Protein 3I23 (pdb70)

Nearest PDB structures (foldseek):
  3f4l-assembly3_D  TM=9.666E-01  e=7.360E-44  Escherichia coli K-12
  3gfg-assembly3_F  TM=9.058E-01  e=5.574E-33  Bacillus subtilis subsp. subtilis str. 168
  3gfg-assembly5_J  TM=9.040E-01  e=3.336E-32  Bacillus subtilis subsp. subtilis str. 168
  4had-assembly1_C  TM=7.977E-01  e=1.568E-21  Rhizobium etli CFN 42
  5b3v-assembly3_C  TM=7.468E-01  e=4.531E-19  Synechocystis sp. PCC 6803 substr. Kazusa

Sequence (678 aa):
TVKGFIGFGKSANRYHLPYVIRETLEVKTIFDLHVNEKAAAPFKEKGVNFTADLNELLTDPEIELITICTPAHTHYDLAKQAILAGKSVIVEKPFCDTLEHAEELFALGQEKGVVVPYQNRRFDGDYLAKQVVEQGFLGEINEVETHIDYYRPGSITEQGPKENGSFYGLGIHLDRIALFGRPDQVTYDIRNNEVSEAVDNYFDVDLHYGSKLKVKVKTNHSVASPYPRFIVHGSNGSFIKYGEDQQENDLKAGIPDAPGFGEDSPYYGEVTYRNGNGDWIKKQIKTPVGDYGRYYDAVYETLKNGAPQLVTKEQALTNIEILEAGFLNPSPSVYHLKETVKGFIGFGKSANRYHLPYVIRETLEVKTIFDLHVNEKAAAPFKEKGVNFTADLNELLTDPEIELITICTPAHTHYDLAKQAILAGKSVIVEKPFCDTLEHAEELFALGQEKGVVVPYQNRRFDGDYLAKQVVEQGFLGEINEVETHIDYYRPGSITEQGPKENGSFYGLGIHLDRIALFGRPDQVTYDIRNNEVSEAVDNYFDVDLHYGSKLKVKVKTNHSVASPYPRFIVHGSNGSFIKYGEDQQENDLKAGIPDAPGFGEDSPYYGEVTYRNGNGDWIKKQIKTPVGDYGRYYDAVYETLKNGAPQLVTKEQALTNIEILEAGFLNPSPSVYHLKE

Solvent-accessible surface area: 28718 Å² total

Organism: Enterococcus faecalis (strain ATCC 700802 / V583) (NCBI:txid226185)

Structure (mmCIF, N/CA/C/O backbone):
data_3I23
#
_entry.id   3I23
#
_cell.length_a   91.094
_cell.length_b   91.094
_cell.length_c   91.481
_cell.angle_alpha   90.00
_cell.angle_beta   90.00
_cell.angle_gamma   120.00
#
_symmetry.space_group_name_H-M   'P 3'
#
loop_
_entity.id
_entity.type
_entity.pdbx_description
1 polymer 'Oxidoreductase, Gfo/Idh/MocA family'
2 water water
#
loop_
_atom_site.group_PDB
_atom_site.id
_atom_site.type_symbol
_atom_site.label_atom_id
_atom_site.label_alt_id
_atom_site.label_comp_id
_atom_site.label_asym_id
_atom_site.label_entity_id
_atom_site.label_seq_id
_atom_site.pdbx_PDB_ins_code
_atom_site.Cartn_x
_atom_site.Cartn_y
_atom_site.Cartn_z
_atom_site.occupancy
_atom_site.B_iso_or_equiv
_atom_site.auth_seq_id
_atom_site.auth_comp_id
_atom_site.auth_asym_id
_atom_site.auth_atom_id
_atom_site.pdbx_PDB_model_num
ATOM 9 N N . THR A 1 2 ? 23.419 27.550 -45.432 1.00 46.82 2 THR A N 1
ATOM 10 C CA . THR A 1 2 ? 23.200 28.597 -44.429 1.00 46.11 2 THR A CA 1
ATOM 11 C C . THR A 1 2 ? 21.710 28.694 -44.080 1.00 46.45 2 THR A C 1
ATOM 12 O O . THR A 1 2 ? 20.852 28.628 -44.964 1.00 47.39 2 THR A O 1
ATOM 16 N N . VAL A 1 3 ? 21.406 28.850 -42.794 1.00 45.42 3 VAL A N 1
ATOM 17 C CA . VAL A 1 3 ? 20.019 28.937 -42.342 1.00 45.02 3 VAL A CA 1
ATOM 18 C C . VAL A 1 3 ? 19.467 30.359 -42.262 1.00 43.85 3 VAL A C 1
ATOM 19 O O . VAL A 1 3 ? 19.972 31.193 -41.506 1.00 44.09 3 VAL A O 1
ATOM 23 N N . LYS A 1 4 ? 18.413 30.613 -43.038 1.00 42.37 4 LYS A N 1
ATOM 24 C CA . LYS A 1 4 ? 17.749 31.913 -43.078 1.00 40.59 4 LYS A CA 1
ATOM 25 C C . LYS A 1 4 ? 16.810 31.997 -41.873 1.00 39.84 4 LYS A C 1
ATOM 26 O O . LYS A 1 4 ? 15.780 31.324 -41.840 1.00 39.41 4 LYS A O 1
ATOM 40 N N . GLY A 1 6 ? 14.837 34.358 -38.464 1.00 37.87 6 GLY A N 1
ATOM 41 C CA . GLY A 1 6 ? 14.237 35.612 -38.055 1.00 38.26 6 GLY A CA 1
ATOM 42 C C . GLY A 1 6 ? 14.032 35.596 -36.555 1.00 36.96 6 GLY A C 1
ATOM 43 O O . GLY A 1 6 ? 14.338 34.597 -35.905 1.00 37.94 6 GLY A O 1
ATOM 44 N N . PHE A 1 7 ? 13.501 36.686 -36.008 1.00 35.68 7 PHE A N 1
ATOM 45 C CA . PHE A 1 7 ? 13.270 36.794 -34.569 1.00 35.49 7 PHE A CA 1
ATOM 46 C C . PHE A 1 7 ? 11.946 37.438 -34.189 1.00 35.97 7 PHE A C 1
ATOM 47 O O . PHE A 1 7 ? 11.640 38.538 -34.640 1.00 36.21 7 PHE A O 1
ATOM 55 N N . ILE A 1 8 ? 11.166 36.756 -33.353 1.00 35.24 8 ILE A N 1
ATOM 56 C CA . ILE A 1 8 ? 9.899 37.314 -32.873 1.00 35.76 8 ILE A CA 1
ATOM 57 C C . ILE A 1 8 ? 10.218 37.986 -31.539 1.00 34.68 8 ILE A C 1
ATOM 58 O O . ILE A 1 8 ? 10.075 37.377 -30.477 1.00 33.89 8 ILE A O 1
ATOM 63 N N . GLY A 1 9 ? 10.668 39.234 -31.603 1.00 33.94 9 GLY A N 1
ATOM 64 C CA . GLY A 1 9 ? 11.003 39.961 -30.395 1.00 31.74 9 GLY A CA 1
ATOM 65 C C . GLY A 1 9 ? 12.417 40.494 -30.463 1.00 31.29 9 GLY A C 1
ATOM 66 O O . GLY A 1 9 ? 13.325 39.786 -30.885 1.00 30.48 9 GLY A O 1
ATOM 67 N N . PHE A 1 10 ? 12.601 41.749 -30.065 1.00 31.50 10 PHE A N 1
ATOM 68 C CA . PHE A 1 10 ? 13.924 42.370 -30.065 1.00 31.63 10 PHE A CA 1
ATOM 69 C C . PHE A 1 10 ? 14.215 42.873 -28.640 1.00 30.73 10 PHE A C 1
ATOM 70 O O . PHE A 1 10 ? 14.941 43.849 -28.455 1.00 29.01 10 PHE A O 1
ATOM 78 N N . GLY A 1 11 ? 13.638 42.194 -27.645 1.00 30.55 11 GLY A N 1
ATOM 79 C CA . GLY A 1 11 ? 13.836 42.572 -26.253 1.00 32.00 11 GLY A CA 1
ATOM 80 C C . GLY A 1 11 ? 15.261 42.334 -25.785 1.00 32.83 11 GLY A C 1
ATOM 81 O O . GLY A 1 11 ? 16.147 42.052 -26.596 1.00 33.48 11 GLY A O 1
ATOM 82 N N . LYS A 1 12 ? 15.499 42.443 -24.482 1.00 34.05 12 LYS A N 1
ATOM 83 C CA . LYS A 1 12 ? 16.845 42.234 -23.966 1.00 35.59 12 LYS A CA 1
ATOM 84 C C . LYS A 1 12 ? 17.218 40.762 -24.029 1.00 36.89 12 LYS A C 1
ATOM 85 O O . LYS A 1 12 ? 18.392 40.411 -24.206 1.00 37.65 12 LYS A O 1
ATOM 91 N N . SER A 1 13 ? 16.206 39.908 -23.900 1.00 38.11 13 SER A N 1
ATOM 92 C CA . SER A 1 13 ? 16.392 38.462 -23.942 1.00 38.03 13 SER A CA 1
ATOM 93 C C . SER A 1 13 ? 16.970 38.037 -25.288 1.00 38.42 13 SER A C 1
ATOM 94 O O . SER A 1 13 ? 17.900 37.229 -25.348 1.00 39.11 13 SER A O 1
ATOM 97 N N . ALA A 1 14 ? 16.410 38.581 -26.366 1.00 37.50 14 ALA A N 1
ATOM 98 C CA . ALA A 1 14 ? 16.882 38.268 -27.709 1.00 37.69 14 ALA A CA 1
ATOM 99 C C . ALA A 1 14 ? 18.214 38.960 -27.953 1.00 37.95 14 ALA A C 1
ATOM 100 O O . ALA A 1 14 ? 18.994 38.544 -28.810 1.00 36.73 14 ALA A O 1
ATOM 102 N N . ASN A 1 15 ? 18.465 40.012 -27.178 1.00 38.73 15 ASN A N 1
ATOM 103 C CA . ASN A 1 15 ? 19.680 40.806 -27.303 1.00 39.43 15 ASN A CA 1
ATOM 104 C C . ASN A 1 15 ? 20.849 40.394 -26.429 1.00 39.12 15 ASN A C 1
ATOM 105 O O . ASN A 1 15 ? 21.964 40.864 -26.643 1.00 38.57 15 ASN A O 1
ATOM 110 N N . ARG A 1 16 ? 20.622 39.531 -25.444 1.00 39.03 16 ARG A N 1
ATOM 111 C CA . ARG A 1 16 ? 21.732 39.114 -24.593 1.00 38.25 16 ARG A CA 1
ATOM 112 C C . ARG A 1 16 ? 22.159 37.661 -24.767 1.00 36.44 16 ARG A C 1
ATOM 113 O O . ARG A 1 16 ? 23.329 37.332 -24.586 1.00 35.01 16 ARG A O 1
ATOM 121 N N . TYR A 1 17 ? 21.233 36.786 -25.133 1.00 36.18 17 TYR A N 1
ATOM 122 C CA . TYR A 1 17 ? 21.590 35.382 -25.265 1.00 37.12 17 TYR A CA 1
ATOM 123 C C . TYR A 1 17 ? 21.509 34.831 -26.670 1.00 34.95 17 TYR A C 1
ATOM 124 O O . TYR A 1 17 ? 22.085 33.787 -26.963 1.00 35.23 17 TYR A O 1
ATOM 133 N N . HIS A 1 18 ? 20.811 35.535 -27.546 1.00 33.10 18 HIS A N 1
ATOM 134 C CA . HIS A 1 18 ? 20.635 35.059 -28.911 1.00 30.57 18 HIS A CA 1
ATOM 135 C C . HIS A 1 18 ? 21.533 35.678 -29.965 1.00 29.85 18 HIS A C 1
ATOM 136 O O . HIS A 1 18 ? 22.389 34.999 -30.529 1.00 32.37 18 HIS A O 1
ATOM 143 N N . LEU A 1 19 ? 21.346 36.966 -30.220 1.00 26.89 19 LEU A N 1
ATOM 144 C CA . LEU A 1 19 ? 22.105 37.673 -31.240 1.00 23.83 19 LEU A CA 1
ATOM 145 C C . LEU A 1 19 ? 23.626 37.751 -31.096 1.00 23.47 19 LEU A C 1
ATOM 146 O O . LEU A 1 19 ? 24.349 37.755 -32.103 1.00 24.74 19 LEU A O 1
ATOM 151 N N . PRO A 1 20 ? 24.146 37.819 -29.858 1.00 23.08 20 PRO A N 1
ATOM 152 C CA . PRO A 1 20 ? 25.611 37.895 -29.751 1.00 21.69 20 PRO A CA 1
ATOM 153 C C . PRO A 1 20 ? 26.295 36.629 -30.256 1.00 20.82 20 PRO A C 1
ATOM 154 O O . PRO A 1 20 ? 27.482 36.641 -30.596 1.00 21.60 20 PRO A O 1
ATOM 158 N N . TYR A 1 21 ? 25.528 35.545 -30.303 1.00 20.17 21 TYR A N 1
ATOM 159 C CA . TYR A 1 21 ? 26.019 34.235 -30.722 1.00 21.72 21 TYR A CA 1
ATOM 160 C C . TYR A 1 21 ? 25.703 33.971 -32.191 1.00 23.69 21 TYR A C 1
ATOM 161 O O . TYR A 1 21 ? 26.546 33.489 -32.949 1.00 21.52 21 TYR A O 1
ATOM 170 N N . VAL A 1 22 ? 24.472 34.297 -32.567 1.00 25.91 22 VAL A N 1
ATOM 171 C CA . VAL A 1 22 ? 23.965 34.129 -33.917 1.00 31.05 22 VAL A CA 1
ATOM 172 C C . VAL A 1 22 ? 24.732 34.952 -34.952 1.00 33.17 22 VAL A C 1
ATOM 173 O O . VAL A 1 22 ? 24.963 34.500 -36.073 1.00 33.29 22 VAL A O 1
ATOM 185 N N . ILE A 1 24 ? 27.897 35.951 -34.874 1.00 35.46 24 ILE A N 1
ATOM 186 C CA . ILE A 1 24 ? 29.280 35.532 -35.072 1.00 36.51 24 ILE A CA 1
ATOM 187 C C . ILE A 1 24 ? 29.408 34.260 -35.900 1.00 36.11 24 ILE A C 1
ATOM 188 O O . ILE A 1 24 ? 30.511 33.864 -36.284 1.00 34.10 24 ILE A O 1
ATOM 193 N N . ARG A 1 25 ? 28.279 33.623 -36.184 1.00 36.18 25 ARG A N 1
ATOM 194 C CA . ARG A 1 25 ? 28.295 32.389 -36.953 1.00 36.33 25 ARG A CA 1
ATOM 195 C C . ARG A 1 25 ? 27.932 32.578 -38.415 1.00 37.50 25 ARG A C 1
ATOM 196 O O . ARG A 1 25 ? 26.814 32.981 -38.740 1.00 36.83 25 ARG A O 1
ATOM 204 N N . GLU A 1 26 ? 28.897 32.284 -39.288 1.00 39.78 26 GLU A N 1
ATOM 205 C CA . GLU A 1 26 ? 28.726 32.387 -40.741 1.00 41.27 26 GLU A CA 1
ATOM 206 C C . GLU A 1 26 ? 27.804 31.284 -41.259 1.00 42.51 26 GLU A C 1
ATOM 207 O O . GLU A 1 26 ? 27.520 31.206 -42.458 1.00 41.75 26 GLU A O 1
ATOM 213 N N . THR A 1 27 ? 27.358 30.421 -40.356 1.00 43.34 27 THR A N 1
ATOM 214 C CA . THR A 1 27 ? 26.460 29.332 -40.714 1.00 44.36 27 THR A CA 1
ATOM 215 C C . THR A 1 27 ? 25.025 29.826 -40.580 1.00 44.61 27 THR A C 1
ATOM 216 O O . THR A 1 27 ? 24.091 29.235 -41.125 1.00 43.81 27 THR A O 1
ATOM 220 N N . LEU A 1 28 ? 24.866 30.921 -39.842 1.00 44.66 28 LEU A N 1
ATOM 221 C CA . LEU A 1 28 ? 23.559 31.519 -39.614 1.00 43.78 28 LEU A CA 1
ATOM 222 C C . LEU A 1 28 ? 23.385 32.779 -40.450 1.00 43.57 28 LEU A C 1
ATOM 223 O O . LEU A 1 28 ? 24.351 33.331 -40.975 1.00 44.57 28 LEU A O 1
ATOM 228 N N . GLU A 1 29 ? 22.141 33.226 -40.564 1.00 42.41 29 GLU A N 1
ATOM 229 C CA . GLU A 1 29 ? 21.808 34.407 -41.339 1.00 40.49 29 GLU A CA 1
ATOM 230 C C . GLU A 1 29 ? 20.505 34.972 -40.780 1.00 39.70 29 GLU A C 1
ATOM 231 O O . GLU A 1 29 ? 19.463 34.315 -40.841 1.00 39.17 29 GLU A O 1
ATOM 237 N N . VAL A 1 30 ? 20.572 36.178 -40.218 1.00 38.81 30 VAL A N 1
ATOM 238 C CA . VAL A 1 30 ? 19.391 36.823 -39.653 1.00 38.27 30 VAL A CA 1
ATOM 239 C C . VAL A 1 30 ? 18.839 37.804 -40.672 1.00 39.56 30 VAL A C 1
ATOM 240 O O . VAL A 1 30 ? 19.497 38.782 -41.035 1.00 40.16 30 VAL A O 1
ATOM 244 N N . LYS A 1 31 ? 17.623 37.537 -41.130 1.00 40.61 31 LYS A N 1
ATOM 245 C CA . LYS A 1 31 ? 16.983 38.381 -42.126 1.00 41.10 31 LYS A CA 1
ATOM 246 C C . LYS A 1 31 ? 16.065 39.415 -41.481 1.00 41.68 31 LYS A C 1
ATOM 247 O O . LYS A 1 31 ? 16.345 40.613 -41.524 1.00 42.59 31 LYS A O 1
ATOM 253 N N . THR A 1 32 ? 14.984 38.955 -40.859 1.00 41.08 32 THR A N 1
ATOM 254 C CA . THR A 1 32 ? 14.035 39.873 -40.242 1.00 39.79 32 THR A CA 1
ATOM 255 C C . THR A 1 32 ? 13.869 39.755 -38.727 1.00 40.03 32 THR A C 1
ATOM 256 O O . THR A 1 32 ? 13.773 38.660 -38.171 1.00 39.72 32 THR A O 1
ATOM 260 N N . ILE A 1 33 ? 13.835 40.914 -38.075 1.00 40.52 33 ILE A N 1
ATOM 261 C CA . ILE A 1 33 ? 13.644 41.019 -36.632 1.00 39.86 33 ILE A CA 1
ATOM 262 C C . ILE A 1 33 ? 12.231 41.556 -36.443 1.00 40.19 33 ILE A C 1
ATOM 263 O O . ILE A 1 33 ? 11.819 42.485 -37.140 1.00 38.91 33 ILE A O 1
ATOM 268 N N . PHE A 1 34 ? 11.480 40.977 -35.516 1.00 40.64 34 PHE A N 1
ATOM 269 C CA . PHE A 1 34 ? 10.134 41.461 -35.300 1.00 41.39 34 PHE A CA 1
ATOM 270 C C . PHE A 1 34 ? 9.815 41.905 -33.879 1.00 42.71 34 PHE A C 1
ATOM 271 O O . PHE A 1 34 ? 9.649 41.086 -32.975 1.00 42.70 34 PHE A O 1
ATOM 279 N N . ASP A 1 35 ? 9.713 43.213 -33.695 1.00 43.51 35 ASP A N 1
ATOM 280 C CA . ASP A 1 35 ? 9.360 43.769 -32.402 1.00 45.17 35 ASP A CA 1
ATOM 281 C C . ASP A 1 35 ? 8.275 44.780 -32.732 1.00 45.66 35 ASP A C 1
ATOM 282 O O . ASP A 1 35 ? 8.378 45.498 -33.728 1.00 45.92 35 ASP A O 1
ATOM 287 N N . LEU A 1 36 ? 7.221 44.827 -31.929 1.00 45.72 36 LEU A N 1
ATOM 288 C CA . LEU A 1 36 ? 6.146 45.768 -32.213 1.00 45.61 36 LEU A CA 1
ATOM 289 C C . LEU A 1 36 ? 6.648 47.186 -31.989 1.00 46.89 36 LEU A C 1
ATOM 290 O O . LEU A 1 36 ? 6.223 48.126 -32.659 1.00 45.85 36 LEU A O 1
ATOM 295 N N . HIS A 1 37 ? 7.568 47.324 -31.042 1.00 48.70 37 HIS A N 1
ATOM 296 C CA . HIS A 1 37 ? 8.149 48.615 -30.710 1.00 50.08 37 HIS A CA 1
ATOM 297 C C . HIS A 1 37 ? 9.676 48.464 -30.668 1.00 50.56 37 HIS A C 1
ATOM 298 O O . HIS A 1 37 ? 10.285 48.450 -29.595 1.00 51.70 37 HIS A O 1
ATOM 305 N N . VAL A 1 38 ? 10.276 48.345 -31.853 1.00 49.50 38 VAL A N 1
ATOM 306 C CA . VAL A 1 38 ? 11.721 48.178 -32.004 1.00 49.45 38 VAL A CA 1
ATOM 307 C C . VAL A 1 38 ? 12.499 49.380 -31.458 1.00 49.37 38 VAL A C 1
ATOM 308 O O . VAL A 1 38 ? 11.917 50.429 -31.183 1.00 48.67 38 VAL A O 1
ATOM 312 N N . ASN A 1 39 ? 13.813 49.209 -31.293 1.00 50.35 39 ASN A N 1
ATOM 313 C CA . ASN A 1 39 ? 14.704 50.270 -30.807 1.00 50.91 39 ASN A CA 1
ATOM 314 C C . ASN A 1 39 ? 15.732 50.569 -31.899 1.00 51.31 39 ASN A C 1
ATOM 315 O O . ASN A 1 39 ? 16.365 49.656 -32.429 1.00 50.30 39 ASN A O 1
ATOM 320 N N . GLU A 1 40 ? 15.907 51.851 -32.207 1.00 52.08 40 GLU A N 1
ATOM 321 C CA . GLU A 1 40 ? 16.817 52.289 -33.264 1.00 52.55 40 GLU A CA 1
ATOM 322 C C . GLU A 1 40 ? 18.325 52.276 -33.028 1.00 53.02 40 GLU A C 1
ATOM 323 O O . GLU A 1 40 ? 19.084 51.910 -33.926 1.00 53.41 40 GLU A O 1
ATOM 329 N N . LYS A 1 41 ? 18.769 52.685 -31.846 1.00 52.34 41 LYS A N 1
ATOM 330 C CA . LYS A 1 41 ? 20.201 52.711 -31.574 1.00 51.20 41 LYS A CA 1
ATOM 331 C C . LYS A 1 41 ? 20.774 51.329 -31.318 1.00 50.78 41 LYS A C 1
ATOM 332 O O . LYS A 1 41 ? 21.958 51.083 -31.564 1.00 50.00 41 LYS A O 1
ATOM 338 N N . ALA A 1 42 ? 19.928 50.429 -30.828 1.00 50.50 42 ALA A N 1
ATOM 339 C CA . ALA A 1 42 ? 20.339 49.058 -30.565 1.00 50.31 42 ALA A CA 1
ATOM 340 C C . ALA A 1 42 ? 20.336 48.323 -31.904 1.00 50.33 42 ALA A C 1
ATOM 341 O O . ALA A 1 42 ? 21.251 47.558 -32.210 1.00 49.28 42 ALA A O 1
ATOM 343 N N . ALA A 1 43 ? 19.298 48.577 -32.698 1.00 49.69 43 ALA A N 1
ATOM 344 C CA . ALA A 1 43 ? 19.147 47.968 -34.010 1.00 48.62 43 ALA A CA 1
ATOM 345 C C . ALA A 1 43 ? 20.055 48.650 -35.021 1.00 48.17 43 ALA A C 1
ATOM 346 O O . ALA A 1 43 ? 20.443 48.052 -36.019 1.00 48.15 43 ALA A O 1
ATOM 348 N N . ALA A 1 44 ? 20.390 49.909 -34.759 1.00 47.52 44 ALA A N 1
ATOM 349 C CA . ALA A 1 44 ? 21.252 50.676 -35.653 1.00 47.16 44 ALA A CA 1
ATOM 350 C C . ALA A 1 44 ? 22.431 49.843 -36.162 1.00 46.97 44 ALA A C 1
ATOM 351 O O . ALA A 1 44 ? 22.662 49.766 -37.371 1.00 46.93 44 ALA A O 1
ATOM 353 N N . PRO A 1 45 ? 23.193 49.205 -35.251 1.00 47.16 45 PRO A N 1
ATOM 354 C CA . PRO A 1 45 ? 24.332 48.392 -35.693 1.00 45.91 45 PRO A CA 1
ATOM 355 C C . PRO A 1 45 ? 23.924 47.129 -36.454 1.00 44.27 45 PRO A C 1
ATOM 356 O O . PRO A 1 45 ? 24.686 46.625 -37.273 1.00 43.93 45 PRO A O 1
ATOM 360 N N . PHE A 1 46 ? 22.721 46.629 -36.185 1.00 42.58 46 PHE A N 1
ATOM 361 C CA . PHE A 1 46 ? 22.223 45.427 -36.848 1.00 41.70 46 PHE A CA 1
ATOM 362 C C . PHE A 1 46 ? 21.767 45.685 -38.282 1.00 40.90 46 PHE A C 1
ATOM 363 O O . PHE A 1 46 ? 22.018 44.870 -39.172 1.00 40.10 46 PHE A O 1
ATOM 371 N N . LYS A 1 47 ? 21.085 46.810 -38.498 1.00 41.18 47 LYS A N 1
ATOM 372 C CA . LYS A 1 47 ? 20.588 47.182 -39.823 1.00 42.62 47 LYS A CA 1
ATOM 373 C C . LYS A 1 47 ? 21.762 47.460 -40.736 1.00 44.40 47 LYS A C 1
ATOM 374 O O . LYS A 1 47 ? 21.710 47.213 -41.940 1.00 44.76 47 LYS A O 1
ATOM 380 N N . GLU A 1 48 ? 22.821 47.986 -40.141 1.00 45.68 48 GLU A N 1
ATOM 381 C CA . GLU A 1 48 ? 24.039 48.299 -40.860 1.00 46.23 48 GLU A CA 1
ATOM 382 C C . GLU A 1 48 ? 24.773 46.998 -41.225 1.00 46.58 48 GLU A C 1
ATOM 383 O O . GLU A 1 48 ? 25.796 47.012 -41.914 1.00 46.25 48 GLU A O 1
ATOM 389 N N . LYS A 1 49 ? 24.241 45.876 -40.744 1.00 46.12 49 LYS A N 1
ATOM 390 C CA . LYS A 1 49 ? 24.805 44.559 -41.014 1.00 46.14 49 LYS A CA 1
ATOM 391 C C . LYS A 1 49 ? 23.944 43.896 -42.069 1.00 46.46 49 LYS A C 1
ATOM 392 O O . LYS A 1 49 ? 24.214 42.774 -42.489 1.00 47.46 49 LYS A O 1
ATOM 398 N N . GLY A 1 50 ? 22.894 44.595 -42.482 1.00 45.80 50 GLY A N 1
ATOM 399 C CA . GLY A 1 50 ? 22.005 44.062 -43.494 1.00 46.17 50 GLY A CA 1
ATOM 400 C C . GLY A 1 50 ? 20.746 43.464 -42.905 1.00 47.46 50 GLY A C 1
ATOM 401 O O . GLY A 1 50 ? 19.875 42.982 -43.638 1.00 46.82 50 GLY A O 1
ATOM 402 N N . VAL A 1 51 ? 20.645 43.496 -41.578 1.00 47.68 51 VAL A N 1
ATOM 403 C CA . VAL A 1 51 ? 19.481 42.950 -40.895 1.00 46.22 51 VAL A CA 1
ATOM 404 C C . VAL A 1 51 ? 18.278 43.848 -41.142 1.00 46.60 51 VAL A C 1
ATOM 405 O O . VAL A 1 51 ? 18.366 45.074 -41.065 1.00 46.21 51 VAL A O 1
ATOM 409 N N . ASN A 1 52 ? 17.153 43.217 -41.440 1.00 46.36 52 ASN A N 1
ATOM 410 C CA . ASN A 1 52 ? 15.930 43.934 -41.731 1.00 46.52 52 ASN A CA 1
ATOM 411 C C . ASN A 1 52 ? 14.972 43.906 -40.548 1.00 46.41 52 ASN A C 1
ATOM 412 O O . ASN A 1 52 ? 14.687 42.850 -39.995 1.00 47.14 52 ASN A O 1
ATOM 417 N N . PHE A 1 53 ? 14.475 45.080 -40.174 1.00 46.46 53 PHE A N 1
ATOM 418 C CA . PHE A 1 53 ? 13.551 45.213 -39.057 1.00 45.85 53 PHE A CA 1
ATOM 419 C C . PHE A 1 53 ? 12.153 45.563 -39.543 1.00 45.89 53 PHE A C 1
ATOM 420 O O . PHE A 1 53 ? 11.983 46.117 -40.629 1.00 45.52 53 PHE A O 1
ATOM 428 N N . THR A 1 54 ? 11.157 45.237 -38.724 1.00 46.52 54 THR A N 1
ATOM 429 C CA . THR A 1 54 ? 9.765 45.511 -39.049 1.00 47.44 54 THR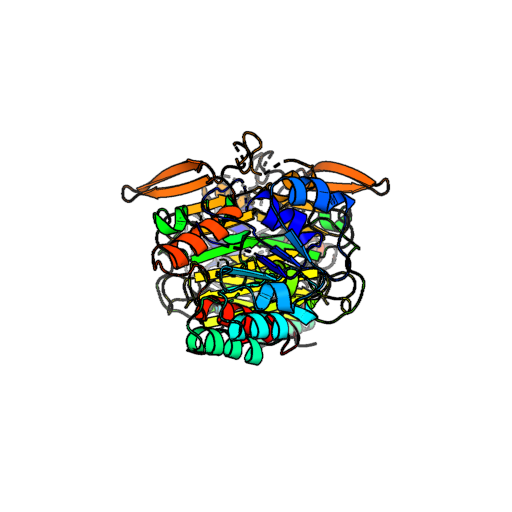 A CA 1
ATOM 430 C C . THR A 1 54 ? 8.838 45.193 -37.882 1.00 48.44 54 THR A C 1
ATOM 431 O O . THR A 1 54 ? 9.148 44.356 -37.033 1.00 48.19 54 THR A O 1
ATOM 435 N N . ALA A 1 55 ? 7.702 45.883 -37.854 1.00 49.40 55 ALA A N 1
ATOM 436 C CA . ALA A 1 55 ? 6.686 45.687 -36.827 1.00 50.76 55 ALA A CA 1
ATOM 437 C C . ALA A 1 55 ? 5.495 45.024 -37.509 1.00 51.14 55 ALA A C 1
ATOM 438 O O . ALA A 1 55 ? 4.396 44.965 -36.959 1.00 50.13 55 ALA A O 1
ATOM 440 N N . ASP A 1 56 ? 5.740 44.534 -38.721 1.00 51.59 56 ASP A N 1
ATOM 441 C CA . ASP A 1 56 ? 4.736 43.845 -39.521 1.00 52.21 56 ASP A CA 1
ATOM 442 C C . ASP A 1 56 ? 5.057 42.353 -39.432 1.00 52.27 56 ASP A C 1
ATOM 443 O O . ASP A 1 56 ? 6.031 41.879 -40.017 1.00 51.81 56 ASP A O 1
ATOM 448 N N . LEU A 1 57 ? 4.233 41.626 -38.683 1.00 52.08 57 LEU A N 1
ATOM 449 C CA . LEU A 1 57 ? 4.432 40.196 -38.459 1.00 51.41 57 LEU 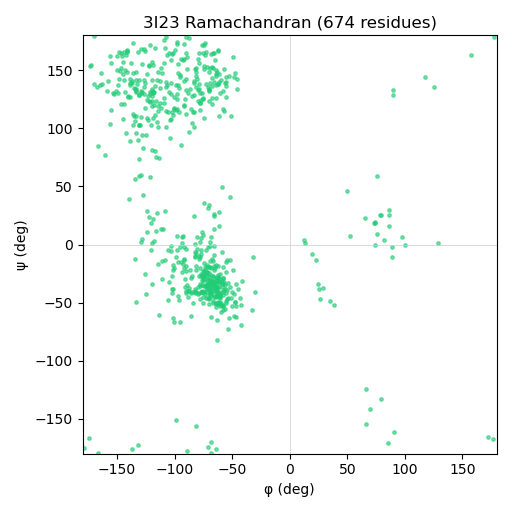A CA 1
ATOM 450 C C . LEU A 1 57 ? 4.350 39.299 -39.685 1.00 51.56 57 LEU A C 1
ATOM 451 O O . LEU A 1 57 ? 5.123 38.347 -39.810 1.00 51.66 57 LEU A O 1
ATOM 456 N N . ASN A 1 58 ? 3.411 39.590 -40.579 1.00 51.73 58 ASN A N 1
ATOM 457 C CA . ASN A 1 58 ? 3.244 38.783 -41.780 1.00 51.82 58 ASN A CA 1
ATOM 458 C C . ASN A 1 58 ? 4.378 39.014 -42.760 1.00 51.16 58 ASN A C 1
ATOM 459 O O . ASN A 1 58 ? 4.611 38.198 -43.649 1.00 51.71 58 ASN A O 1
ATOM 464 N N . GLU A 1 59 ? 5.085 40.126 -42.594 1.00 50.79 59 GLU A N 1
ATOM 465 C CA . GLU A 1 59 ? 6.211 40.436 -43.466 1.00 50.88 59 GLU A CA 1
ATOM 466 C C . GLU A 1 59 ? 7.332 39.446 -43.161 1.00 50.75 59 GLU A C 1
ATOM 467 O O . GLU A 1 59 ? 8.236 39.238 -43.975 1.00 50.82 59 GLU A O 1
ATOM 473 N N . LEU A 1 60 ? 7.248 38.836 -41.980 1.00 50.37 60 LEU A N 1
ATOM 474 C CA . LEU A 1 60 ? 8.224 37.855 -41.522 1.00 48.95 60 LEU A CA 1
ATOM 475 C C . LEU A 1 60 ? 7.695 36.437 -41.701 1.00 48.83 60 LEU A C 1
ATOM 476 O O . LEU A 1 60 ? 8.441 35.536 -42.074 1.00 48.54 60 LEU A O 1
ATOM 481 N N . LEU A 1 61 ? 6.403 36.248 -41.447 1.00 50.00 61 LEU A N 1
ATOM 482 C CA . LEU A 1 61 ? 5.776 34.935 -41.579 1.00 51.75 61 LEU A CA 1
ATOM 483 C C . LEU A 1 61 ? 5.516 34.520 -43.031 1.00 52.24 61 LEU A C 1
ATOM 484 O O . LEU A 1 61 ? 5.523 33.326 -43.349 1.00 52.72 61 LEU A O 1
ATOM 489 N N . THR A 1 62 ? 5.273 35.493 -43.909 1.00 52.69 62 THR A N 1
ATOM 490 C CA . THR A 1 62 ? 5.027 35.179 -45.315 1.00 52.84 62 THR A CA 1
ATOM 491 C C . THR A 1 62 ? 6.351 35.090 -46.054 1.00 52.19 62 THR A C 1
ATOM 492 O O . THR A 1 62 ? 6.431 34.468 -47.116 1.00 52.74 62 THR A O 1
ATOM 496 N N . ASP A 1 63 ? 7.387 35.715 -45.496 1.00 50.78 63 ASP A N 1
ATOM 497 C CA . ASP A 1 63 ? 8.710 35.673 -46.111 1.00 49.45 63 ASP A CA 1
ATOM 498 C C . ASP A 1 63 ? 9.024 34.201 -46.381 1.00 48.40 63 ASP A C 1
ATOM 499 O O . ASP A 1 63 ? 9.239 33.425 -45.450 1.00 49.78 63 ASP A O 1
ATOM 504 N N . PRO A 1 64 ? 9.048 33.800 -47.661 1.00 47.19 64 PRO A N 1
ATOM 505 C CA . PRO A 1 64 ? 9.329 32.419 -48.052 1.00 46.37 64 PRO A CA 1
ATOM 506 C C . PRO A 1 64 ? 10.767 31.947 -47.883 1.00 46.38 64 PRO A C 1
ATOM 507 O O . PRO A 1 64 ? 11.003 30.748 -47.757 1.00 45.08 64 PRO A O 1
ATOM 511 N N . GLU A 1 65 ? 11.729 32.869 -47.877 1.00 47.93 65 GLU A N 1
ATOM 512 C CA . GLU A 1 65 ? 13.132 32.474 -47.749 1.00 48.03 65 GLU A CA 1
ATOM 513 C C . GLU A 1 65 ? 13.571 32.141 -46.321 1.00 48.64 65 GLU A C 1
ATOM 514 O O . GLU A 1 65 ? 14.642 31.575 -46.109 1.00 48.61 65 GLU A O 1
ATOM 520 N N . ILE A 1 66 ? 12.741 32.483 -45.344 1.00 48.31 66 ILE A N 1
ATOM 521 C CA . ILE A 1 66 ? 13.059 32.206 -43.947 1.00 48.27 66 ILE A CA 1
ATOM 522 C C . ILE A 1 66 ? 12.494 30.849 -43.517 1.00 47.53 66 ILE A C 1
ATOM 523 O O . ILE A 1 66 ? 11.389 30.470 -43.910 1.00 48.36 66 ILE A O 1
ATOM 528 N N . GLU A 1 67 ? 13.265 30.117 -42.716 1.00 46.41 67 GLU A N 1
ATOM 529 C CA . GLU A 1 67 ? 12.847 28.801 -42.243 1.00 44.37 67 GLU A CA 1
ATOM 530 C C . GLU A 1 67 ? 12.885 28.625 -40.722 1.00 43.76 67 GLU A C 1
ATOM 531 O O . GLU A 1 67 ? 12.166 27.787 -40.174 1.00 44.38 67 GLU A O 1
ATOM 537 N N . LEU A 1 68 ? 13.724 29.402 -40.042 1.00 42.76 68 LEU A N 1
ATOM 538 C CA . LEU A 1 68 ? 13.825 29.312 -38.589 1.00 40.83 68 LEU A CA 1
ATOM 539 C C . LEU A 1 68 ? 13.338 30.590 -37.917 1.00 39.46 68 LEU A C 1
ATOM 540 O O . LEU A 1 68 ? 13.468 31.687 -38.469 1.00 38.26 68 LEU A O 1
ATOM 545 N N . ILE A 1 69 ? 12.781 30.450 -36.719 1.00 38.43 69 ILE A N 1
ATOM 546 C CA . ILE A 1 69 ? 12.293 31.607 -35.984 1.00 38.27 69 ILE A CA 1
ATOM 547 C C . ILE A 1 69 ? 12.402 31.437 -34.465 1.00 36.98 69 ILE A C 1
ATOM 548 O O . ILE A 1 69 ? 11.980 30.424 -33.903 1.00 35.68 69 ILE A O 1
ATOM 553 N N . THR A 1 70 ? 12.972 32.440 -33.806 1.00 35.89 70 THR A N 1
ATOM 554 C CA . THR A 1 70 ? 13.125 32.408 -32.364 1.00 35.55 70 THR A CA 1
ATOM 555 C C . THR A 1 70 ? 12.126 33.363 -31.734 1.00 36.51 70 THR A C 1
ATOM 556 O O . THR A 1 70 ? 11.916 34.469 -32.232 1.00 36.88 70 THR A O 1
ATOM 560 N N . ILE A 1 71 ? 11.498 32.925 -30.648 1.00 36.63 71 ILE A N 1
ATOM 561 C CA . ILE A 1 71 ? 10.522 33.752 -29.944 1.00 38.11 71 ILE A CA 1
ATOM 562 C C . ILE A 1 71 ? 11.154 34.220 -28.641 1.00 39.72 71 ILE A C 1
ATOM 563 O O . ILE A 1 71 ? 11.460 33.411 -27.764 1.00 42.01 71 ILE A O 1
ATOM 568 N N . CYS A 1 72 ? 11.350 35.527 -28.526 1.00 40.27 72 CYS A N 1
ATOM 569 C CA . CYS A 1 72 ? 11.959 36.112 -27.342 1.00 41.52 72 CYS A CA 1
ATOM 570 C C . CYS A 1 72 ? 11.068 37.221 -26.814 1.00 41.68 72 CYS A C 1
ATOM 571 O O . CYS A 1 72 ? 11.544 38.288 -26.436 1.00 41.63 72 CYS A O 1
ATOM 574 N N . THR A 1 73 ? 9.768 36.959 -26.795 1.00 41.91 73 THR A N 1
ATOM 575 C CA . THR A 1 73 ? 8.791 37.933 -26.332 1.00 41.86 73 THR A CA 1
ATOM 576 C C . THR A 1 73 ? 8.224 37.519 -24.975 1.00 40.87 73 THR A C 1
ATOM 577 O O . THR A 1 73 ? 8.602 36.478 -24.439 1.00 41.07 73 THR A O 1
ATOM 581 N N . PRO A 1 74 ? 7.321 38.339 -24.394 1.00 40.31 74 PRO A N 1
ATOM 582 C CA . PRO A 1 74 ? 6.725 38.016 -23.090 1.00 39.62 74 PRO A CA 1
ATOM 583 C C . PRO A 1 74 ? 6.196 36.583 -22.985 1.00 38.96 74 PRO A C 1
ATOM 584 O O . PRO A 1 74 ? 5.668 36.031 -23.945 1.00 38.58 74 PRO A O 1
ATOM 588 N N . ALA A 1 75 ? 6.346 36.005 -21.798 1.00 38.45 75 ALA A N 1
ATOM 589 C CA . ALA A 1 75 ? 5.939 34.634 -21.492 1.00 38.98 75 ALA A CA 1
ATOM 590 C C . ALA A 1 75 ? 4.554 34.207 -21.945 1.00 39.47 75 ALA A C 1
ATOM 591 O O . ALA A 1 75 ? 4.346 33.048 -22.307 1.00 38.76 75 ALA A O 1
ATOM 593 N N . HIS A 1 76 ? 3.609 35.138 -21.917 1.00 40.57 76 HIS A N 1
ATOM 594 C CA . HIS A 1 76 ? 2.229 34.838 -22.281 1.00 42.66 76 HIS A CA 1
ATOM 595 C C . HIS A 1 76 ? 1.930 34.747 -23.783 1.00 43.30 76 HIS A C 1
ATOM 596 O O . HIS A 1 76 ? 0.852 34.294 -24.176 1.00 42.61 76 HIS A O 1
ATOM 603 N N . THR A 1 77 ? 2.875 35.166 -24.621 1.00 44.80 77 THR A N 1
ATOM 604 C CA . THR A 1 77 ? 2.666 35.130 -26.067 1.00 46.21 77 THR A CA 1
ATOM 605 C C . THR A 1 77 ? 3.305 33.923 -26.741 1.00 46.89 77 THR A C 1
ATOM 606 O O . THR A 1 77 ? 3.039 33.655 -27.909 1.00 47.73 77 THR A O 1
ATOM 610 N N . HIS A 1 78 ? 4.130 33.189 -26.002 1.00 46.60 78 HIS A N 1
ATOM 611 C CA . HIS A 1 78 ? 4.835 32.032 -26.549 1.00 45.41 78 HIS A CA 1
ATOM 612 C C . HIS A 1 78 ? 4.026 30.911 -27.197 1.00 44.84 78 HIS A C 1
ATOM 613 O O . HIS A 1 78 ? 4.481 30.302 -28.161 1.00 45.20 78 HIS A O 1
ATOM 620 N N . TYR A 1 79 ? 2.837 30.625 -26.693 1.00 44.19 79 TYR A N 1
ATOM 621 C CA . TYR A 1 79 ? 2.050 29.549 -27.287 1.00 43.73 79 TYR A CA 1
ATOM 622 C C . TYR A 1 79 ? 1.438 29.879 -28.658 1.00 45.05 79 TYR A C 1
ATOM 623 O O . TYR A 1 79 ? 1.513 29.066 -29.588 1.00 44.62 79 TYR A O 1
ATOM 632 N N . ASP A 1 80 ? 0.836 31.061 -28.779 1.00 45.99 80 ASP A N 1
ATOM 633 C CA . ASP A 1 80 ? 0.205 31.476 -30.027 1.00 47.27 80 ASP A CA 1
ATOM 634 C C . ASP A 1 80 ? 1.182 31.876 -31.128 1.00 48.72 80 ASP A C 1
ATOM 635 O O . ASP A 1 80 ? 0.867 31.769 -32.315 1.00 49.99 80 ASP A O 1
ATOM 640 N N . LEU A 1 81 ? 2.362 32.342 -30.744 1.00 49.29 81 LEU A N 1
ATOM 641 C CA . LEU A 1 81 ? 3.349 32.713 -31.740 1.00 48.49 81 LEU A CA 1
ATOM 642 C C . LEU A 1 81 ? 3.910 31.429 -32.339 1.00 49.15 81 LEU A C 1
ATOM 643 O O . LEU A 1 81 ? 4.119 31.335 -33.548 1.00 50.03 81 LEU A O 1
ATOM 648 N N . ALA A 1 82 ? 4.141 30.434 -31.486 1.00 48.40 82 ALA A N 1
ATOM 649 C CA . ALA A 1 82 ? 4.666 29.149 -31.932 1.00 48.92 82 ALA A CA 1
ATOM 650 C C . ALA A 1 82 ? 3.615 28.465 -32.810 1.00 48.95 82 ALA A C 1
ATOM 651 O O . ALA A 1 82 ? 3.933 27.665 -33.693 1.00 47.40 82 ALA A O 1
ATOM 653 N N . LYS A 1 83 ? 2.356 28.793 -32.548 1.00 49.17 83 LYS A N 1
ATOM 654 C CA . LYS A 1 83 ? 1.233 28.241 -33.290 1.00 48.30 83 LYS A CA 1
ATOM 655 C C . LYS A 1 83 ? 1.196 28.925 -34.656 1.00 47.46 83 LYS A C 1
ATOM 656 O O . LYS A 1 83 ? 1.146 28.268 -35.693 1.00 46.94 83 LYS A O 1
ATOM 662 N N . GLN A 1 84 ? 1.246 30.252 -34.644 1.00 46.17 84 GLN A N 1
ATOM 663 C CA . GLN A 1 84 ? 1.228 31.042 -35.870 1.00 45.32 84 GLN A CA 1
ATOM 664 C C . GLN A 1 84 ? 2.431 30.738 -36.763 1.00 43.97 84 GLN A C 1
ATOM 665 O O . GLN A 1 84 ? 2.309 30.719 -37.989 1.00 42.69 84 GLN A O 1
ATOM 671 N N . ALA A 1 85 ? 3.584 30.491 -36.141 1.00 43.55 85 ALA A N 1
ATOM 672 C CA . ALA A 1 85 ? 4.825 30.196 -36.859 1.00 42.70 85 ALA A CA 1
ATOM 673 C C . ALA A 1 85 ? 4.866 28.809 -37.481 1.00 42.07 85 ALA A C 1
ATOM 674 O O . ALA A 1 85 ? 5.325 28.651 -38.609 1.00 42.18 85 ALA A O 1
ATOM 676 N N . ILE A 1 86 ? 4.411 27.802 -36.741 1.00 41.62 86 ILE A N 1
ATOM 677 C CA . ILE A 1 86 ? 4.401 26.435 -37.258 1.00 41.88 86 ILE A CA 1
ATOM 678 C C . ILE A 1 86 ? 3.586 26.380 -38.546 1.00 41.77 86 ILE A C 1
ATOM 679 O O . ILE A 1 86 ? 3.964 25.699 -39.506 1.00 41.56 86 ILE A O 1
ATOM 684 N N . LEU A 1 87 ? 2.467 27.101 -38.555 1.00 41.68 87 LEU A N 1
ATOM 685 C CA . LEU A 1 87 ? 1.595 27.152 -39.719 1.00 41.35 87 LEU A CA 1
ATOM 686 C C . LEU A 1 87 ? 2.277 27.786 -40.921 1.00 41.29 87 LEU A C 1
ATOM 687 O O . LEU A 1 87 ? 2.164 27.275 -42.039 1.00 40.82 87 LEU A O 1
ATOM 692 N N . ALA A 1 88 ? 2.979 28.895 -40.694 1.00 39.00 88 ALA A N 1
ATOM 693 C CA . ALA A 1 88 ? 3.684 29.588 -41.769 1.00 38.24 88 ALA A CA 1
ATOM 694 C C . ALA A 1 88 ? 4.706 28.665 -42.430 1.00 38.21 88 ALA A C 1
ATOM 695 O O . ALA A 1 88 ? 5.326 29.031 -43.425 1.00 39.33 88 ALA A O 1
ATOM 697 N N . GLY A 1 89 ? 4.881 27.474 -41.860 1.00 37.72 89 GLY A N 1
ATOM 698 C CA . GLY A 1 89 ? 5.806 26.493 -42.405 1.00 36.30 89 GLY A CA 1
ATOM 699 C C . GLY A 1 89 ? 7.250 26.623 -41.953 1.00 35.58 89 GLY A C 1
ATOM 700 O O . GLY A 1 89 ? 8.166 26.191 -42.666 1.00 35.70 89 GLY A O 1
ATOM 701 N N . LYS A 1 90 ? 7.471 27.206 -40.776 1.00 35.01 90 LYS A N 1
ATOM 702 C CA . LYS A 1 90 ? 8.834 27.378 -40.281 1.00 33.39 90 LYS A CA 1
ATOM 703 C C . LYS A 1 90 ? 9.113 26.656 -38.963 1.00 33.80 90 LYS A C 1
ATOM 704 O O . LYS A 1 90 ? 8.198 26.392 -38.180 1.00 34.35 90 LYS A O 1
ATOM 710 N N . SER A 1 91 ? 10.389 26.328 -38.739 1.00 33.60 91 SER A N 1
ATOM 711 C CA . SER A 1 91 ? 10.848 25.670 -37.508 1.00 32.36 91 SER A CA 1
ATOM 712 C C . SER A 1 91 ? 11.063 26.776 -36.451 1.00 31.47 91 SER A C 1
ATOM 713 O O . SER A 1 91 ? 11.561 27.854 -36.779 1.00 31.33 91 SER A O 1
ATOM 716 N N . VAL A 1 92 ? 10.704 26.523 -35.191 1.00 30.98 92 VAL A N 1
ATOM 717 C CA . VAL A 1 92 ? 10.844 27.573 -34.183 1.00 32.13 92 VAL A CA 1
ATOM 718 C C . VAL A 1 92 ? 11.481 27.233 -32.831 1.00 31.79 92 VAL A C 1
ATOM 719 O O . VAL A 1 92 ? 11.357 26.116 -32.323 1.00 31.68 92 VAL A O 1
ATOM 723 N N . ILE A 1 93 ? 12.158 28.236 -32.270 1.00 30.70 93 ILE A N 1
ATOM 724 C CA . ILE A 1 93 ? 12.825 28.155 -30.973 1.00 30.98 93 ILE A CA 1
ATOM 725 C C . ILE A 1 93 ? 11.948 28.942 -29.991 1.00 31.49 93 ILE A C 1
ATOM 726 O O . ILE A 1 93 ? 11.561 30.078 -30.268 1.00 34.21 93 ILE A O 1
ATOM 731 N N . VAL A 1 94 ? 11.634 28.366 -28.842 1.00 30.15 94 VAL A N 1
ATOM 732 C CA . VAL A 1 94 ? 10.806 29.096 -27.895 1.00 29.86 94 VAL A CA 1
ATOM 733 C C . VAL A 1 94 ? 11.453 29.203 -26.515 1.00 29.94 94 VAL A C 1
ATOM 734 O O . VAL A 1 94 ? 11.706 28.189 -25.863 1.00 29.48 94 VAL A O 1
ATOM 738 N N . GLU A 1 95 ? 11.735 30.437 -26.091 1.00 29.51 95 GLU A N 1
ATOM 739 C CA . GLU A 1 95 ? 12.313 30.688 -24.780 1.00 29.69 95 GLU A CA 1
ATOM 740 C C . GLU A 1 95 ? 11.259 30.295 -23.741 1.00 28.99 95 GLU A C 1
ATOM 741 O O . GLU A 1 95 ? 10.083 30.138 -24.080 1.00 26.77 95 GLU A O 1
ATOM 747 N N . LYS A 1 96 ? 11.671 30.141 -22.484 1.00 29.42 96 LYS A N 1
ATOM 748 C CA . LYS A 1 96 ? 10.747 29.759 -21.414 1.00 29.75 96 LYS A CA 1
ATOM 749 C C . LYS A 1 96 ? 9.743 30.870 -21.069 1.00 29.12 96 LYS A C 1
ATOM 750 O O . LYS A 1 96 ? 10.095 32.053 -21.021 1.00 28.71 96 LYS A O 1
ATOM 756 N N . PRO A 1 97 ? 8.469 30.498 -20.827 1.00 29.33 97 PRO A N 1
ATOM 757 C CA . PRO A 1 97 ? 7.943 29.126 -20.861 1.00 29.94 97 PRO A CA 1
ATOM 758 C C . PRO A 1 97 ? 7.623 28.673 -22.280 1.00 30.54 97 PRO A C 1
ATOM 759 O O . PRO A 1 97 ? 7.261 29.482 -23.128 1.00 29.58 97 PRO A O 1
ATOM 763 N N . PHE A 1 98 ? 7.766 27.383 -22.550 1.00 32.81 98 PHE A N 1
ATOM 764 C CA . PHE A 1 98 ? 7.463 26.890 -23.882 1.00 34.34 98 PHE A CA 1
ATOM 765 C C . PHE A 1 98 ? 5.991 27.216 -24.142 1.00 35.95 98 PHE A C 1
ATOM 766 O O . PHE A 1 98 ? 5.661 27.932 -25.089 1.00 36.48 98 PHE A O 1
ATOM 774 N N . CYS A 1 99 ? 5.119 26.705 -23.275 1.00 38.22 99 CYS A N 1
ATOM 775 C CA . CYS A 1 99 ? 3.674 26.924 -23.386 1.00 39.31 99 CYS A CA 1
ATOM 776 C C . CYS A 1 99 ? 3.007 27.045 -22.023 1.00 38.21 99 CYS A C 1
ATOM 777 O O . CYS A 1 99 ? 3.516 26.543 -21.024 1.00 36.56 99 CYS A O 1
ATOM 780 N N . ASP A 1 100 ? 1.851 27.695 -21.996 1.00 38.44 100 ASP A N 1
ATOM 781 C CA . ASP A 1 100 ? 1.109 27.876 -20.760 1.00 38.34 100 ASP A CA 1
ATOM 782 C C . ASP A 1 100 ? 0.631 26.554 -20.166 1.00 38.31 100 ASP A C 1
ATOM 783 O O . ASP A 1 100 ? 0.458 26.446 -18.948 1.00 38.54 100 ASP A O 1
ATOM 788 N N . THR A 1 101 ? 0.413 25.548 -21.010 1.00 37.16 101 THR A N 1
ATOM 789 C CA . THR A 1 101 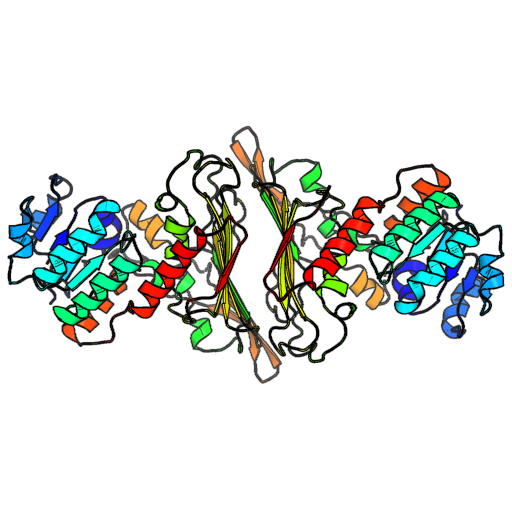? -0.022 24.246 -20.514 1.00 37.38 101 THR A CA 1
ATOM 790 C C . THR A 1 101 ? 0.691 23.094 -21.199 1.00 37.48 101 THR A C 1
ATOM 791 O O . THR A 1 101 ? 1.184 23.220 -22.326 1.00 36.60 101 THR A O 1
ATOM 795 N N . LEU A 1 102 ? 0.732 21.968 -20.495 1.00 37.02 102 LEU A N 1
ATOM 796 C CA . LEU A 1 102 ? 1.357 20.760 -20.991 1.00 37.67 102 LEU A CA 1
ATOM 797 C C . LEU A 1 102 ? 0.600 20.354 -22.246 1.00 38.96 102 LEU A C 1
ATOM 798 O O . LEU A 1 102 ? 1.195 19.965 -23.253 1.00 40.00 102 LEU A O 1
ATOM 803 N N . GLU A 1 103 ? -0.723 20.473 -22.172 1.00 39.59 103 GLU A N 1
ATOM 804 C CA . GLU A 1 103 ? -1.608 20.120 -23.271 1.00 40.67 103 GLU A CA 1
ATOM 805 C C . GLU A 1 103 ? -1.335 20.966 -24.506 1.00 40.08 103 GLU A C 1
ATOM 806 O O . GLU A 1 103 ? -1.520 20.503 -25.634 1.00 39.70 103 GLU A O 1
ATOM 812 N N . HIS A 1 104 ? -0.895 22.205 -24.297 1.00 39.14 104 HIS A N 1
ATOM 813 C CA . HIS A 1 104 ? -0.561 23.077 -25.417 1.00 38.78 104 HIS A CA 1
ATOM 814 C C . HIS A 1 104 ? 0.816 22.697 -25.924 1.00 39.30 104 HIS A C 1
ATOM 815 O O . HIS A 1 104 ? 1.084 22.741 -27.130 1.00 39.32 104 HIS A O 1
ATOM 822 N N . ALA A 1 105 ? 1.690 22.336 -24.988 1.00 39.42 105 ALA A N 1
ATOM 823 C CA . ALA A 1 105 ? 3.050 21.948 -25.324 1.00 39.31 105 ALA A CA 1
ATOM 824 C C . ALA A 1 105 ? 3.007 20.714 -26.209 1.00 39.25 105 ALA A C 1
ATOM 825 O O . ALA A 1 105 ? 3.865 20.528 -27.074 1.00 37.87 105 ALA A O 1
ATOM 827 N N . GLU A 1 106 ? 1.999 19.874 -25.985 1.00 39.15 106 GLU A N 1
ATOM 828 C CA . GLU A 1 106 ? 1.826 18.654 -26.768 1.00 39.80 106 GLU A CA 1
ATOM 829 C C . GLU A 1 106 ? 1.258 19.019 -28.129 1.00 41.08 106 GLU A C 1
ATOM 830 O O . GLU A 1 106 ? 1.662 18.472 -29.159 1.00 40.19 106 GLU A O 1
ATOM 836 N N . GLU A 1 107 ? 0.310 19.950 -28.107 1.00 41.03 107 GLU A N 1
ATOM 837 C CA . GLU A 1 107 ? -0.328 20.436 -29.313 1.00 41.60 107 GLU A CA 1
ATOM 838 C C . GLU A 1 107 ? 0.757 20.768 -30.325 1.00 41.55 107 GLU A C 1
ATOM 839 O O . GLU A 1 107 ? 0.822 20.172 -31.396 1.00 42.24 107 GLU A O 1
ATOM 845 N N . LEU A 1 108 ? 1.618 21.716 -29.972 1.00 41.81 108 LEU A N 1
ATOM 846 C CA . LEU A 1 108 ? 2.714 22.136 -30.842 1.00 41.95 108 LEU A CA 1
ATOM 847 C C . LEU A 1 108 ? 3.527 20.985 -31.424 1.00 41.79 108 LEU A C 1
ATOM 848 O O . LEU A 1 108 ? 3.874 21.007 -32.601 1.00 41.71 108 LEU A O 1
ATOM 853 N N . PHE A 1 109 ? 3.836 19.981 -30.610 1.00 42.85 109 PHE A N 1
ATOM 854 C CA . PHE A 1 109 ? 4.614 18.843 -31.099 1.00 43.88 109 PHE A CA 1
ATOM 855 C C . PHE A 1 109 ? 3.858 18.011 -32.129 1.00 44.44 109 PHE A C 1
ATOM 856 O O . PHE A 1 109 ? 4.464 17.433 -33.032 1.00 45.03 109 PHE A O 1
ATOM 864 N N . ALA A 1 110 ? 2.536 17.961 -31.997 1.00 44.85 110 ALA A N 1
ATOM 865 C CA . ALA A 1 110 ? 1.698 17.227 -32.939 1.00 44.73 110 ALA A CA 1
ATOM 866 C C . ALA A 1 110 ? 1.745 17.980 -34.265 1.00 45.10 110 ALA A C 1
ATOM 867 O O . ALA A 1 110 ? 1.709 17.377 -35.337 1.00 45.39 110 ALA A O 1
ATOM 869 N N . LEU A 1 111 ? 1.832 19.307 -34.162 1.00 44.29 111 LEU A N 1
ATOM 870 C CA . LEU A 1 111 ? 1.906 20.210 -35.310 1.00 43.57 111 LEU A CA 1
ATOM 871 C C . LEU A 1 111 ? 3.300 20.202 -35.945 1.00 43.36 111 LEU A C 1
ATOM 872 O O . LEU A 1 111 ? 3.457 20.508 -37.128 1.00 43.90 111 LEU A O 1
ATOM 877 N N . GLY A 1 112 ? 4.314 19.887 -35.144 1.00 43.28 112 GLY A N 1
ATOM 878 C CA . GLY A 1 112 ? 5.663 19.831 -35.667 1.00 44.90 112 GLY A CA 1
ATOM 879 C C . GLY A 1 112 ? 5.662 18.646 -36.597 1.00 45.66 112 GLY A C 1
ATOM 880 O O . GLY A 1 112 ? 6.310 18.643 -37.641 1.00 45.10 112 GLY A O 1
ATOM 881 N N . GLN A 1 113 ? 4.904 17.632 -36.196 1.00 46.20 113 GLN A N 1
ATOM 882 C CA . GLN A 1 113 ? 4.757 16.413 -36.973 1.00 47.43 113 GLN A CA 1
ATOM 883 C C . GLN A 1 113 ? 3.930 16.752 -38.211 1.00 47.26 113 GLN A C 1
ATOM 884 O O . GLN A 1 113 ? 4.323 16.460 -39.344 1.00 47.42 113 GLN A O 1
ATOM 890 N N . GLU A 1 114 ? 2.785 17.388 -37.979 1.00 47.32 114 GLU A N 1
ATOM 891 C CA . GLU A 1 114 ? 1.879 17.776 -39.057 1.00 47.18 114 GLU A CA 1
ATOM 892 C C . GLU A 1 114 ? 2.563 18.591 -40.144 1.00 47.22 114 GLU A C 1
ATOM 893 O O . GLU A 1 114 ? 2.799 18.094 -41.242 1.00 47.05 114 GLU A O 1
ATOM 899 N N . LYS A 1 115 ? 2.872 19.844 -39.826 1.00 47.53 115 LYS A N 1
ATOM 900 C CA . LYS A 1 115 ? 3.526 20.749 -40.762 1.00 46.51 115 LYS A CA 1
ATOM 901 C C . LYS A 1 115 ? 4.964 20.326 -41.060 1.00 46.49 115 LYS A C 1
ATOM 902 O O . LYS A 1 115 ? 5.702 21.041 -41.740 1.00 47.35 115 LYS A O 1
ATOM 908 N N . GLY A 1 116 ? 5.356 19.162 -40.546 1.00 46.31 116 GLY A N 1
ATOM 909 C CA . GLY A 1 116 ? 6.697 18.647 -40.776 1.00 45.02 116 GLY A CA 1
ATOM 910 C C . GLY A 1 116 ? 7.827 19.625 -40.506 1.00 44.92 116 GLY A C 1
ATOM 911 O O . GLY A 1 116 ? 8.751 19.751 -41.309 1.00 44.91 116 GLY A O 1
ATOM 912 N N . VAL A 1 117 ? 7.752 20.322 -39.375 1.00 45.22 117 VAL A N 1
ATOM 913 C CA . VAL A 1 117 ? 8.786 21.280 -38.999 1.00 44.23 117 VAL A CA 1
ATOM 914 C C . VAL A 1 117 ? 9.299 20.971 -37.595 1.00 43.07 117 VAL A C 1
ATOM 915 O O . VAL A 1 117 ? 8.700 20.179 -36.870 1.00 42.58 117 VAL A O 1
ATOM 919 N N . VAL A 1 118 ? 10.409 21.605 -37.223 1.00 42.42 118 VAL A N 1
ATOM 920 C CA . VAL A 1 118 ? 11.031 21.413 -35.912 1.00 39.33 118 VAL A CA 1
ATOM 921 C C . VAL A 1 118 ? 10.477 22.371 -34.858 1.00 38.42 118 VAL A C 1
ATOM 922 O O . VAL A 1 118 ? 10.406 23.579 -35.079 1.00 38.50 118 VAL A O 1
ATOM 926 N N . VAL A 1 119 ? 10.085 21.828 -33.711 1.00 36.95 119 VAL A N 1
ATOM 927 C CA . VAL A 1 119 ? 9.571 22.648 -32.622 1.00 36.20 119 VAL A CA 1
ATOM 928 C C . VAL A 1 119 ? 10.220 22.232 -31.311 1.00 35.38 119 VAL A C 1
ATOM 929 O O . VAL A 1 119 ? 10.171 21.064 -30.925 1.00 33.99 119 VAL A O 1
ATOM 941 N N . PRO A 1 121 ? 11.943 24.114 -27.267 1.00 31.06 121 PRO A N 1
ATOM 942 C CA . PRO A 1 121 ? 12.267 25.247 -26.396 1.00 29.34 121 PRO A CA 1
ATOM 943 C C . PRO A 1 121 ? 13.761 25.566 -26.410 1.00 28.55 121 PRO A C 1
ATOM 944 O O . PRO A 1 121 ? 14.588 24.720 -26.760 1.00 28.66 121 PRO A O 1
ATOM 948 N N . TYR A 1 122 ? 14.107 26.787 -26.031 1.00 27.00 122 TYR A N 1
ATOM 949 C CA . TYR A 1 122 ? 15.502 27.196 -26.003 1.00 27.59 122 TYR A CA 1
ATOM 950 C C . TYR A 1 122 ? 16.137 26.776 -24.670 1.00 28.20 122 TYR A C 1
ATOM 951 O O . TYR A 1 122 ? 15.881 27.378 -23.624 1.00 27.12 122 TYR A O 1
ATOM 960 N N . GLN A 1 123 ? 16.950 25.724 -24.721 1.00 27.95 123 GLN A N 1
ATOM 961 C CA . GLN A 1 123 ? 17.640 25.200 -23.547 1.00 28.33 123 GLN A CA 1
ATOM 962 C C . GLN A 1 123 ? 19.147 25.412 -23.715 1.00 27.26 123 GLN A C 1
ATOM 963 O O . GLN A 1 123 ? 19.896 24.468 -23.980 1.00 29.16 123 GLN A O 1
ATOM 969 N N . ASN A 1 124 ? 19.572 26.662 -23.544 1.00 26.41 124 ASN A N 1
ATOM 970 C CA . ASN A 1 124 ? 20.971 27.071 -23.683 1.00 25.97 124 ASN A CA 1
ATOM 971 C C . ASN A 1 124 ? 21.867 26.586 -22.551 1.00 26.35 124 ASN A C 1
ATOM 972 O O . ASN A 1 124 ? 23.085 26.468 -22.714 1.00 28.52 124 ASN A O 1
ATOM 977 N N . ARG A 1 125 ? 21.253 26.312 -21.404 1.00 25.82 125 ARG A N 1
ATOM 978 C CA . ARG A 1 125 ? 21.981 25.870 -20.224 1.00 24.91 125 ARG A CA 1
ATOM 979 C C . ARG A 1 125 ? 22.580 24.468 -20.313 1.00 23.95 125 ARG A C 1
ATOM 980 O O . ARG A 1 125 ? 23.216 24.011 -19.366 1.00 22.15 125 ARG A O 1
ATOM 988 N N . ARG A 1 126 ? 22.363 23.787 -21.439 1.00 23.58 126 ARG A N 1
ATOM 989 C CA . ARG A 1 126 ? 22.925 22.450 -21.660 1.00 22.55 126 ARG A CA 1
ATOM 990 C C . ARG A 1 126 ? 24.365 22.650 -22.126 1.00 22.40 126 ARG A C 1
ATOM 991 O O . ARG A 1 126 ? 25.147 21.700 -22.252 1.00 22.21 126 ARG A O 1
ATOM 999 N N . PHE A 1 127 ? 24.705 23.911 -22.365 1.00 22.41 127 PHE A N 1
ATOM 1000 C CA . PHE A 1 127 ? 26.019 24.280 -22.848 1.00 21.83 127 PHE A CA 1
ATOM 1001 C C . PHE A 1 127 ? 26.762 25.127 -21.825 1.00 22.39 127 PHE A C 1
ATOM 1002 O O . PHE A 1 127 ? 27.626 25.943 -22.172 1.00 21.42 127 PHE A O 1
ATOM 1010 N N . ASP A 1 128 ? 26.403 24.911 -20.555 1.00 20.85 128 ASP A N 1
ATOM 1011 C CA . ASP A 1 128 ? 27.044 25.581 -19.430 1.00 20.50 128 ASP A CA 1
ATOM 1012 C C . ASP A 1 128 ? 28.285 24.756 -19.177 1.00 19.91 128 ASP A C 1
ATOM 1013 O O . ASP A 1 128 ? 28.226 23.530 -19.224 1.00 19.27 128 ASP A O 1
ATOM 1018 N N . GLY A 1 129 ? 29.396 25.426 -18.898 1.00 20.66 129 GLY A N 1
ATOM 1019 C CA . GLY A 1 129 ? 30.644 24.731 -18.652 1.00 20.63 129 GLY A CA 1
ATOM 1020 C C . GLY A 1 129 ? 30.587 23.699 -17.545 1.00 20.51 129 GLY A C 1
ATOM 1021 O O . GLY A 1 129 ? 30.930 22.532 -17.766 1.00 20.82 129 GLY A O 1
ATOM 1022 N N . ASP A 1 130 ? 30.163 24.125 -16.356 1.00 20.56 130 ASP A N 1
ATOM 1023 C CA . ASP A 1 130 ? 30.064 23.237 -15.202 1.00 23.02 130 ASP A CA 1
ATOM 1024 C C . ASP A 1 130 ? 29.148 22.020 -15.417 1.00 22.92 130 ASP A C 1
ATOM 1025 O O . ASP A 1 130 ? 29.361 20.970 -14.808 1.00 25.00 130 ASP A O 1
ATOM 1030 N N . TYR A 1 131 ? 28.137 22.163 -16.273 1.00 21.47 131 TYR A N 1
ATOM 1031 C CA . TYR A 1 131 ? 27.210 21.068 -16.575 1.00 19.85 131 TYR A CA 1
ATOM 1032 C C . TYR A 1 131 ? 27.883 20.126 -17.553 1.00 20.18 131 TYR A C 1
ATOM 1033 O O . TYR A 1 131 ? 27.771 18.908 -17.434 1.00 19.90 131 TYR A O 1
ATOM 1042 N N . LEU A 1 132 ? 28.567 20.729 -18.530 1.00 18.41 132 LEU A N 1
ATOM 1043 C CA . LEU A 1 132 ? 29.300 20.014 -19.568 1.00 17.96 132 LEU A CA 1
ATOM 1044 C C . LEU A 1 132 ? 30.382 19.144 -18.963 1.00 19.42 132 LEU A C 1
ATOM 1045 O O . LEU A 1 132 ? 30.571 18.005 -19.381 1.00 20.96 132 LEU A O 1
ATOM 1050 N N . ALA A 1 133 ? 31.103 19.695 -17.990 1.00 21.31 133 ALA A N 1
ATOM 1051 C CA . ALA A 1 133 ? 32.162 18.955 -17.317 1.00 22.11 133 ALA A CA 1
ATOM 1052 C C . ALA A 1 133 ? 31.556 17.790 -16.520 1.00 22.88 133 ALA A C 1
ATOM 1053 O O . ALA A 1 133 ? 32.147 16.718 -16.405 1.00 20.17 133 ALA A O 1
ATOM 1063 N N . LYS A 1 135 ? 28.671 16.278 -17.262 1.00 21.22 135 LYS A N 1
ATOM 1064 C CA . LYS A 1 135 ? 28.152 15.387 -18.297 1.00 20.17 135 LYS A CA 1
ATOM 1065 C C . LYS A 1 135 ? 29.245 14.497 -18.893 1.00 20.17 135 LYS A C 1
ATOM 1066 O O . LYS A 1 135 ? 28.996 13.329 -19.198 1.00 18.49 135 LYS A O 1
ATOM 1072 N N . GLN A 1 136 ? 30.448 15.050 -19.057 1.00 20.01 136 GLN A N 1
ATOM 1073 C CA . GLN A 1 136 ? 31.581 14.310 -19.615 1.00 19.98 136 GLN A CA 1
ATOM 1074 C C . GLN A 1 136 ? 32.074 13.214 -18.668 1.00 19.48 136 GLN A C 1
ATOM 1075 O O . GLN A 1 136 ? 32.394 12.108 -19.101 1.00 20.15 136 GLN A O 1
ATOM 1081 N N . VAL A 1 137 ? 32.155 13.539 -17.379 1.00 20.34 137 VAL A N 1
ATOM 1082 C CA . VAL A 1 137 ? 32.586 12.590 -16.351 1.00 21.28 137 VAL A CA 1
ATOM 1083 C C . VAL A 1 137 ? 31.613 11.415 -16.276 1.00 21.44 137 VAL A C 1
ATOM 1084 O O . VAL A 1 137 ? 32.026 10.258 -16.160 1.00 22.78 137 VAL A O 1
ATOM 1088 N N . VAL A 1 138 ? 30.320 11.719 -16.338 1.00 21.06 138 VAL A N 1
ATOM 1089 C CA . VAL A 1 138 ? 29.284 10.691 -16.281 1.00 22.14 138 VAL A CA 1
ATOM 1090 C C . VAL A 1 138 ? 29.294 9.763 -17.489 1.00 23.13 138 VAL A C 1
ATOM 1091 O O . VAL A 1 138 ? 29.037 8.568 -17.353 1.00 23.03 138 VAL A O 1
ATOM 1095 N N . GLU A 1 139 ? 29.613 10.302 -18.663 1.00 23.70 139 GLU A N 1
ATOM 1096 C CA . GLU A 1 139 ? 29.641 9.508 -19.893 1.00 25.52 139 GLU A CA 1
ATOM 1097 C C . GLU A 1 139 ? 30.843 8.584 -20.061 1.00 26.22 139 GLU A C 1
ATOM 1098 O O . GLU A 1 139 ? 30.725 7.519 -20.671 1.00 27.30 139 GLU A O 1
ATOM 1104 N N . GLN A 1 140 ? 31.993 8.984 -19.531 1.00 26.65 140 GLN A N 1
ATOM 1105 C CA . GLN A 1 140 ? 33.198 8.162 -19.622 1.00 28.03 140 GLN A CA 1
ATOM 1106 C C . GLN A 1 140 ? 33.087 6.988 -18.645 1.00 27.84 140 GLN A C 1
ATOM 1107 O O . GLN A 1 140 ? 33.714 5.942 -18.834 1.00 27.70 140 GLN A O 1
ATOM 1113 N N . GLY A 1 141 ? 32.287 7.181 -17.599 1.00 28.48 141 GLY A N 1
ATOM 1114 C CA . GLY A 1 141 ? 32.049 6.133 -16.618 1.00 30.01 141 GLY A CA 1
ATOM 1115 C C . GLY A 1 141 ? 33.068 5.841 -15.530 1.00 30.88 141 GLY A C 1
ATOM 1116 O O . GLY A 1 141 ? 33.097 4.718 -15.026 1.00 30.96 141 GLY A O 1
ATOM 1117 N N . PHE A 1 142 ? 33.886 6.828 -15.160 1.00 31.34 142 PHE A N 1
ATOM 1118 C CA . PHE A 1 142 ? 34.902 6.648 -14.112 1.00 31.71 142 PHE A CA 1
ATOM 1119 C C . PHE A 1 142 ? 34.279 6.209 -12.800 1.00 29.77 142 PHE A C 1
ATOM 1120 O O . PHE A 1 142 ? 34.691 5.224 -12.188 1.00 29.82 142 PHE A O 1
ATOM 1128 N N . LEU A 1 143 ? 33.292 6.987 -12.372 1.00 26.99 143 LEU A N 1
ATOM 1129 C CA . LEU A 1 143 ? 32.617 6.778 -11.098 1.00 25.89 143 LEU A CA 1
ATOM 1130 C C . LEU A 1 143 ? 31.792 5.498 -10.922 1.00 24.78 143 LEU A C 1
ATOM 1131 O O . LEU A 1 143 ? 31.353 5.197 -9.812 1.00 25.73 143 LEU A O 1
ATOM 1136 N N . GLY A 1 144 ? 31.595 4.742 -12.001 1.00 22.23 144 GLY A N 1
ATOM 1137 C CA . GLY A 1 144 ? 30.825 3.518 -11.901 1.00 18.35 144 GLY A CA 1
ATOM 1138 C C . GLY A 1 144 ? 29.337 3.798 -11.884 1.00 16.68 144 GLY A C 1
ATOM 1139 O O . GLY A 1 144 ? 28.848 4.571 -12.701 1.00 15.45 144 GLY A O 1
ATOM 1140 N N . GLU A 1 145 ? 28.615 3.172 -10.954 1.00 16.94 145 GLU A N 1
ATOM 1141 C CA . GLU A 1 145 ? 27.166 3.352 -10.844 1.00 17.65 145 GLU A CA 1
ATOM 1142 C C . GLU A 1 145 ? 26.836 4.602 -10.052 1.00 18.42 145 GLU A C 1
ATOM 1143 O O . GLU A 1 145 ? 27.098 4.679 -8.856 1.00 18.40 145 GLU A O 1
ATOM 1149 N N . ILE A 1 146 ? 26.245 5.581 -10.726 1.00 16.97 146 ILE A N 1
ATOM 1150 C CA . ILE A 1 146 ? 25.895 6.844 -10.090 1.00 16.79 146 ILE A CA 1
ATOM 1151 C C . ILE A 1 146 ? 24.621 6.730 -9.252 1.00 18.12 146 ILE A C 1
ATOM 1152 O O . ILE A 1 146 ? 23.553 6.363 -9.753 1.00 18.34 146 ILE A O 1
ATOM 1157 N N . ASN A 1 147 ? 24.750 7.034 -7.964 1.00 19.15 147 ASN A N 1
ATOM 1158 C CA . ASN A 1 147 ? 23.625 6.952 -7.052 1.00 19.39 147 ASN A CA 1
ATOM 1159 C C . ASN A 1 147 ? 22.995 8.309 -6.775 1.00 19.37 147 ASN A C 1
ATOM 1160 O O . ASN A 1 147 ? 21.839 8.380 -6.358 1.00 18.88 147 ASN A O 1
ATOM 1165 N N . GLU A 1 148 ? 23.734 9.390 -7.016 1.00 18.60 148 GLU A N 1
ATOM 1166 C CA . GLU A 1 148 ? 23.177 10.716 -6.755 1.00 17.92 148 GLU A CA 1
ATOM 1167 C C . GLU A 1 148 ? 23.908 11.886 -7.410 1.00 16.96 148 GLU A C 1
ATOM 1168 O O . GLU A 1 148 ? 25.136 11.931 -7.449 1.00 19.61 148 GLU A O 1
ATOM 1174 N N . VAL A 1 149 ? 23.121 12.823 -7.931 1.00 12.48 149 VAL A N 1
ATOM 1175 C CA . VAL A 1 149 ? 23.632 14.032 -8.552 1.00 11.10 149 VAL A CA 1
ATOM 1176 C C . VAL A 1 149 ? 22.883 15.227 -7.959 1.00 11.09 149 VAL A C 1
ATOM 1177 O O . VAL A 1 149 ? 21.652 15.229 -7.917 1.00 9.81 149 VAL A O 1
ATOM 1181 N N . GLU A 1 150 ? 23.623 16.232 -7.490 1.00 8.58 150 GLU A N 1
ATOM 1182 C CA . GLU A 1 150 ? 23.019 17.445 -6.918 1.00 8.99 150 GLU A CA 1
ATOM 1183 C C . GLU A 1 150 ? 23.500 18.653 -7.711 1.00 8.52 150 GLU A C 1
ATOM 1184 O O . GLU A 1 150 ? 24.700 18.818 -7.935 1.00 8.52 150 GLU A O 1
ATOM 1190 N N . THR A 1 151 ? 22.568 19.495 -8.140 1.00 8.52 151 THR A N 1
ATOM 1191 C CA . THR A 1 151 ? 22.898 20.679 -8.922 1.00 10.00 151 THR A CA 1
ATOM 1192 C C . THR A 1 151 ? 22.173 21.924 -8.396 1.00 10.68 151 THR A C 1
ATOM 1193 O O . THR A 1 151 ? 20.961 21.896 -8.164 1.00 13.23 151 THR A O 1
ATOM 1197 N N . HIS A 1 152 ? 22.924 23.013 -8.217 1.00 12.37 152 HIS A N 1
ATOM 1198 C CA . HIS A 1 152 ? 22.394 24.275 -7.680 1.00 15.30 152 HIS A CA 1
ATOM 1199 C C . HIS A 1 152 ? 22.418 25.532 -8.554 1.00 18.44 152 HIS A C 1
ATOM 1200 O O . HIS A 1 152 ? 23.058 25.587 -9.607 1.00 20.76 152 HIS A O 1
ATOM 1207 N N . ILE A 1 153 ? 21.711 26.542 -8.048 1.00 20.90 153 ILE A N 1
ATOM 1208 C CA . ILE A 1 153 ? 21.634 27.898 -8.602 1.00 21.57 153 ILE A CA 1
ATOM 1209 C C . ILE A 1 153 ? 21.150 28.775 -7.450 1.00 22.55 153 ILE A C 1
ATOM 1210 O O . ILE A 1 153 ? 19.978 29.148 -7.378 1.00 25.38 153 ILE A O 1
ATOM 1215 N N . ASP A 1 154 ? 22.065 29.086 -6.537 1.00 20.65 154 ASP A N 1
ATOM 1216 C CA . ASP A 1 154 ? 21.737 29.898 -5.374 1.00 21.75 154 ASP A CA 1
ATOM 1217 C C . ASP A 1 154 ? 22.154 31.352 -5.555 1.00 23.51 154 ASP A C 1
ATOM 1218 O O . ASP A 1 154 ? 22.889 31.695 -6.484 1.00 22.42 154 ASP A O 1
ATOM 1223 N N . TYR A 1 155 ? 21.670 32.205 -4.659 1.00 23.33 155 TYR A N 1
ATOM 1224 C CA . TYR A 1 155 ? 21.998 33.622 -4.691 1.00 22.44 155 TYR A CA 1
ATOM 1225 C C . TYR A 1 155 ? 22.021 34.063 -3.260 1.00 23.44 155 TYR A C 1
ATOM 1226 O O . TYR A 1 155 ? 21.552 33.348 -2.373 1.00 22.07 155 TYR A O 1
ATOM 1235 N N . TYR A 1 156 ? 22.594 35.234 -3.021 1.00 24.14 156 TYR A N 1
ATOM 1236 C CA . TYR A 1 156 ? 22.542 35.804 -1.688 1.00 24.31 156 TYR A CA 1
ATOM 1237 C C . TYR A 1 156 ? 21.808 37.100 -1.953 1.00 25.04 156 TYR A C 1
ATOM 1238 O O . TYR A 1 156 ? 22.409 38.157 -2.135 1.00 26.11 156 TYR A O 1
ATOM 1247 N N . ARG A 1 157 ? 20.490 36.979 -2.038 1.00 24.30 157 ARG A N 1
ATOM 1248 C CA . ARG A 1 157 ? 19.614 38.110 -2.293 1.00 22.55 157 ARG A CA 1
ATOM 1249 C C . ARG A 1 157 ? 18.440 38.049 -1.323 1.00 22.85 157 ARG A C 1
ATOM 1250 O O . ARG A 1 157 ? 17.288 38.026 -1.738 1.00 22.99 157 ARG A O 1
ATOM 1258 N N . PRO A 1 158 ? 18.719 38.020 -0.015 1.00 21.65 158 PRO A N 1
ATOM 1259 C CA . PRO A 1 158 ? 17.601 37.962 0.926 1.00 21.30 158 PRO A CA 1
ATOM 1260 C C . PRO A 1 158 ? 16.660 39.162 0.778 1.00 21.39 158 PRO A C 1
ATOM 1261 O O . PRO A 1 158 ? 17.105 40.283 0.532 1.00 21.18 158 PRO A O 1
ATOM 1265 N N . GLY A 1 159 ? 15.360 38.908 0.904 1.00 23.26 159 GLY A N 1
ATOM 1266 C CA . GLY A 1 159 ? 14.365 39.963 0.810 1.00 23.12 159 GLY A CA 1
ATOM 1267 C C . GLY A 1 159 ? 14.111 40.522 -0.577 1.00 22.26 159 GLY A C 1
ATOM 1268 O O . GLY A 1 159 ? 13.554 41.618 -0.715 1.00 22.77 159 GLY A O 1
ATOM 1269 N N . SER A 1 160 ? 14.508 39.791 -1.613 1.00 22.35 160 SER A N 1
ATOM 1270 C CA . SER A 1 160 ? 14.290 40.266 -2.977 1.00 21.61 160 SER A CA 1
ATOM 1271 C C . SER A 1 160 ? 12.920 39.814 -3.439 1.00 21.93 160 SER A C 1
ATOM 1272 O O . SER A 1 160 ? 12.207 40.558 -4.106 1.00 22.87 160 SER A O 1
ATOM 1275 N N . ILE A 1 161 ? 12.553 38.588 -3.081 1.00 23.35 161 ILE A N 1
ATOM 1276 C CA . ILE A 1 161 ? 11.245 38.044 -3.444 1.00 25.96 161 ILE A CA 1
ATOM 1277 C C . ILE A 1 161 ? 10.375 38.167 -2.205 1.00 26.67 161 ILE A C 1
ATOM 1278 O O . ILE A 1 161 ? 10.601 37.492 -1.190 1.00 28.05 161 ILE A O 1
ATOM 1283 N N . THR A 1 162 ? 9.386 39.051 -2.301 1.00 25.88 162 THR A N 1
ATOM 1284 C CA . THR A 1 162 ? 8.491 39.331 -1.192 1.00 24.85 162 THR A CA 1
ATOM 1285 C C . THR A 1 162 ? 7.013 39.389 -1.560 1.00 25.38 162 THR A C 1
ATOM 1286 O O . THR A 1 162 ? 6.160 39.389 -0.668 1.00 24.83 162 THR A O 1
ATOM 1290 N N . GLU A 1 163 ? 6.703 39.430 -2.856 1.00 24.36 163 GLU A N 1
ATOM 1291 C CA . GLU A 1 163 ? 5.309 39.528 -3.288 1.00 26.98 163 GLU A CA 1
ATOM 1292 C C . GLU A 1 163 ? 4.637 38.253 -3.796 1.00 25.94 163 GLU A C 1
ATOM 1293 O O . GLU A 1 163 ? 5.297 37.268 -4.143 1.00 24.96 163 GLU A O 1
ATOM 1299 N N . GLN A 1 164 ? 3.309 38.304 -3.849 1.00 27.39 164 GLN A N 1
ATOM 1300 C CA . GLN A 1 164 ? 2.500 37.193 -4.328 1.00 29.53 164 GLN A CA 1
ATOM 1301 C C . GLN A 1 164 ? 2.610 37.090 -5.839 1.00 28.92 164 GLN A C 1
ATOM 1302 O O . GLN A 1 164 ? 3.210 37.951 -6.481 1.00 30.46 164 GLN A O 1
ATOM 13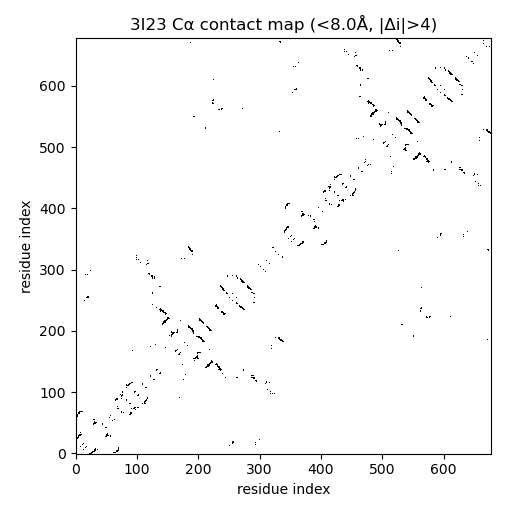08 N N . GLY A 1 165 ? 2.033 36.039 -6.408 1.00 28.80 165 GLY A N 1
ATOM 1309 C CA . GLY A 1 165 ? 2.102 35.874 -7.846 1.00 28.91 165 GLY A CA 1
ATOM 1310 C C . GLY A 1 165 ? 1.896 34.442 -8.284 1.00 28.96 165 GLY A C 1
ATOM 1311 O O . GLY A 1 165 ? 2.012 33.518 -7.482 1.00 28.14 165 GLY A O 1
ATOM 1312 N N . PRO A 1 166 ? 1.597 34.224 -9.570 1.00 29.63 166 PRO A N 1
ATOM 1313 C CA . PRO A 1 166 ? 1.375 32.876 -10.091 1.00 29.41 166 PRO A CA 1
ATOM 1314 C C . PRO A 1 166 ? 2.654 32.062 -10.129 1.00 30.62 166 PRO A C 1
ATOM 1315 O O . PRO A 1 166 ? 3.745 32.611 -10.263 1.00 29.06 166 PRO A O 1
ATOM 1319 N N . LYS A 1 167 ? 2.505 30.748 -10.016 1.00 32.01 167 LYS A N 1
ATOM 1320 C CA . LYS A 1 167 ? 3.633 29.827 -10.020 1.00 32.99 167 LYS A CA 1
ATOM 1321 C C . LYS A 1 167 ? 4.613 30.072 -11.169 1.00 34.16 167 LYS A C 1
ATOM 1322 O O . LYS A 1 167 ? 5.777 29.668 -11.087 1.00 33.48 167 LYS A O 1
ATOM 1328 N N . GLU A 1 168 ? 4.144 30.724 -12.235 1.00 33.94 168 GLU A N 1
ATOM 1329 C CA . GLU A 1 168 ? 4.993 31.004 -13.397 1.00 32.94 168 GLU A CA 1
ATOM 1330 C C . GLU A 1 168 ? 5.995 32.120 -13.115 1.00 32.80 168 GLU A C 1
ATOM 1331 O O . GLU A 1 168 ? 6.960 32.290 -13.856 1.00 33.89 168 GLU A O 1
ATOM 1337 N N . ASN A 1 169 ? 5.745 32.877 -12.047 1.00 32.98 169 ASN A N 1
ATOM 1338 C CA . ASN A 1 169 ? 6.613 33.982 -11.623 1.00 31.57 169 ASN A CA 1
ATOM 1339 C C . ASN A 1 169 ? 7.634 33.497 -10.587 1.00 30.96 169 ASN A C 1
ATOM 1340 O O . ASN A 1 169 ? 8.453 34.274 -10.089 1.00 30.77 169 ASN A O 1
ATOM 1345 N N . GLY A 1 170 ? 7.582 32.207 -10.271 1.00 28.40 170 GLY A N 1
ATOM 1346 C CA . GLY A 1 170 ? 8.475 31.656 -9.273 1.00 27.78 170 GLY A CA 1
ATOM 1347 C C . GLY A 1 170 ? 9.821 31.172 -9.762 1.00 26.67 170 GLY A C 1
ATOM 1348 O O . GLY A 1 170 ? 10.115 31.200 -10.963 1.00 26.46 170 GLY A O 1
ATOM 1349 N N . SER A 1 171 ? 10.633 30.712 -8.809 1.00 25.17 171 SER A N 1
ATOM 1350 C CA . SER A 1 171 ? 11.972 30.215 -9.085 1.00 24.67 171 SER A CA 1
ATOM 1351 C C . SER A 1 171 ? 11.980 28.807 -9.649 1.00 24.11 171 SER A C 1
ATOM 1352 O O . SER A 1 171 ? 12.820 28.484 -10.483 1.00 26.59 171 SER A O 1
ATOM 1355 N N . PHE A 1 172 ? 11.060 27.957 -9.203 1.00 21.89 172 PHE A N 1
ATOM 1356 C CA . PHE A 1 172 ? 11.035 26.606 -9.741 1.00 20.07 172 PHE A CA 1
ATOM 1357 C C . PHE A 1 172 ? 10.795 26.735 -11.243 1.00 19.48 172 PHE A C 1
ATOM 1358 O O . PHE A 1 172 ? 11.490 26.109 -12.049 1.00 19.57 172 PHE A O 1
ATOM 1366 N N . TYR A 1 173 ? 9.830 27.578 -11.610 1.00 20.50 173 TYR A N 1
ATOM 1367 C CA . TYR A 1 173 ? 9.490 27.817 -13.014 1.00 21.85 173 TYR A CA 1
ATOM 1368 C C . TYR A 1 173 ? 10.601 28.579 -13.725 1.00 20.83 173 TYR A C 1
ATOM 1369 O O . TYR A 1 173 ? 10.932 28.294 -14.879 1.00 20.64 173 TYR A O 1
ATOM 1378 N N . GLY A 1 174 ? 11.189 29.547 -13.040 1.00 20.13 174 GLY A N 1
ATOM 1379 C CA . GLY A 1 174 ? 12.253 30.313 -13.659 1.00 19.90 174 GLY A CA 1
ATOM 1380 C C . GLY A 1 174 ? 13.592 29.605 -13.769 1.00 18.90 174 GLY A C 1
ATOM 1381 O O . GLY A 1 174 ? 14.240 29.637 -14.825 1.00 16.84 174 GLY A O 1
ATOM 1382 N N . LEU A 1 175 ? 14.004 28.952 -12.682 1.00 20.35 175 LEU A N 1
ATOM 1383 C CA . LEU A 1 175 ? 15.294 28.264 -12.626 1.00 18.84 175 LEU A CA 1
ATOM 1384 C C . LEU A 1 175 ? 15.258 26.736 -12.704 1.00 19.53 175 LEU A C 1
ATOM 1385 O O . LEU A 1 175 ? 16.021 26.145 -13.472 1.00 20.95 175 LEU A O 1
ATOM 1390 N N . GLY A 1 176 ? 14.386 26.106 -11.914 1.00 20.14 176 GLY A N 1
ATOM 1391 C CA . GLY A 1 176 ? 14.285 24.654 -11.909 1.00 22.22 176 GLY A CA 1
ATOM 1392 C C . GLY A 1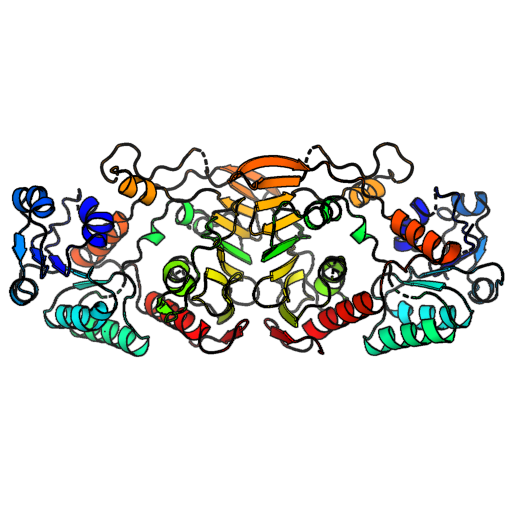 176 ? 14.157 24.056 -13.297 1.00 23.42 176 GLY A C 1
ATOM 1393 O O . GLY A 1 176 ? 14.747 23.020 -13.608 1.00 23.17 176 GLY A O 1
ATOM 1394 N N . ILE A 1 177 ? 13.363 24.721 -14.125 1.00 23.86 177 ILE A N 1
ATOM 1395 C CA . ILE A 1 177 ? 13.124 24.315 -15.504 1.00 24.48 177 ILE A CA 1
ATOM 1396 C C . ILE A 1 177 ? 14.445 23.970 -16.205 1.00 23.63 177 ILE A C 1
ATOM 1397 O O . ILE A 1 177 ? 14.586 22.882 -16.765 1.00 22.82 177 ILE A O 1
ATOM 1402 N N . HIS A 1 178 ? 15.405 24.899 -16.151 1.00 23.12 178 HIS A N 1
ATOM 1403 C CA . HIS A 1 178 ? 16.732 24.741 -16.761 1.00 24.46 178 HIS A CA 1
ATOM 1404 C C . HIS A 1 178 ? 17.538 23.605 -16.131 1.00 25.26 178 HIS A C 1
ATOM 1405 O O . HIS A 1 178 ? 18.161 22.810 -16.837 1.00 25.31 178 HIS A O 1
ATOM 1412 N N . LEU A 1 179 ? 17.525 23.557 -14.797 1.00 25.49 179 LEU A N 1
ATOM 1413 C CA . LEU A 1 179 ? 18.247 22.552 -14.024 1.00 28.44 179 LEU A CA 1
ATOM 1414 C C . LEU A 1 179 ? 17.788 21.133 -14.310 1.00 28.75 179 LEU A C 1
ATOM 1415 O O . LEU A 1 179 ? 18.612 20.234 -14.442 1.00 29.54 179 LEU A O 1
ATOM 1428 N N . ASP A 1 181 ? 15.909 20.187 -17.034 1.00 22.36 181 ASP A N 1
ATOM 1429 C CA . ASP A 1 181 ? 16.018 19.901 -18.462 1.00 22.49 181 ASP A CA 1
ATOM 1430 C C . ASP A 1 181 ? 17.299 19.165 -18.830 1.00 22.09 181 ASP A C 1
ATOM 1431 O O . ASP A 1 181 ? 17.269 18.136 -19.505 1.00 20.15 181 ASP A O 1
ATOM 1436 N N . ARG A 1 182 ? 18.432 19.702 -18.399 1.00 22.54 182 ARG A N 1
ATOM 1437 C CA . ARG A 1 182 ? 19.703 19.086 -18.716 1.00 21.18 182 ARG A CA 1
ATOM 1438 C C . ARG A 1 182 ? 19.941 17.779 -17.973 1.00 21.37 182 ARG A C 1
ATOM 1439 O O . ARG A 1 182 ? 20.727 16.950 -18.421 1.00 21.63 182 ARG A O 1
ATOM 1455 N N . ILE A 1 184 ? 17.314 15.741 -17.165 1.00 20.21 184 ILE A N 1
ATOM 1456 C CA . ILE A 1 184 ? 16.326 14.878 -17.813 1.00 19.61 184 ILE A CA 1
ATOM 1457 C C . ILE A 1 184 ? 16.927 14.447 -19.157 1.00 21.00 184 ILE A C 1
ATOM 1458 O O . ILE A 1 184 ? 16.693 13.333 -19.647 1.00 22.32 184 ILE A O 1
ATOM 1463 N N . ALA A 1 185 ? 17.694 15.354 -19.754 1.00 21.17 185 ALA A N 1
ATOM 1464 C CA . ALA A 1 185 ? 18.328 15.084 -21.029 1.00 24.56 185 ALA A CA 1
ATOM 1465 C C . ALA A 1 185 ? 19.473 14.094 -20.867 1.00 24.55 185 ALA A C 1
ATOM 1466 O O . ALA A 1 185 ? 19.912 13.492 -21.845 1.00 22.42 185 ALA A O 1
ATOM 1468 N N . LEU A 1 186 ? 19.941 13.919 -19.630 1.00 23.83 186 LEU A N 1
ATOM 1469 C CA . LEU A 1 186 ? 21.056 13.006 -19.332 1.00 23.62 186 LEU A CA 1
ATOM 1470 C C . LEU A 1 186 ? 20.662 11.657 -18.719 1.00 23.39 186 LEU A C 1
ATOM 1471 O O . LEU A 1 186 ? 21.213 10.619 -19.087 1.00 20.91 186 LEU A O 1
ATOM 1476 N N . PHE A 1 187 ? 19.721 11.670 -17.778 1.00 24.59 187 PHE A N 1
ATOM 1477 C CA . PHE A 1 187 ? 19.298 10.440 -17.124 1.00 25.33 187 PHE A CA 1
ATOM 1478 C C . PHE A 1 187 ? 17.930 9.921 -17.560 1.00 26.37 187 PHE A C 1
ATOM 1479 O O . PHE A 1 187 ? 17.517 8.843 -17.134 1.00 28.56 187 PHE A O 1
ATOM 1487 N N . GLY A 1 188 ? 17.234 10.681 -18.403 1.00 26.74 188 GLY A N 1
ATOM 1488 C CA . GLY A 1 188 ? 15.926 10.263 -18.876 1.00 24.39 188 GLY A CA 1
ATOM 1489 C C . GLY A 1 188 ? 14.769 10.629 -17.962 1.00 25.39 188 GLY A C 1
ATOM 1490 O O . GLY A 1 188 ? 14.938 11.369 -16.998 1.00 24.32 188 GLY A O 1
ATOM 1491 N N . ARG A 1 189 ? 13.589 10.093 -18.263 1.00 26.75 189 ARG A N 1
ATOM 1492 C CA . ARG A 1 189 ? 12.368 10.354 -17.488 1.00 25.13 189 ARG A CA 1
ATOM 1493 C C . ARG A 1 189 ? 12.355 9.551 -16.183 1.00 23.27 189 ARG A C 1
ATOM 1494 O O . ARG A 1 189 ? 12.498 8.330 -16.201 1.00 22.30 189 ARG A O 1
ATOM 1502 N N . PRO A 1 190 ? 12.198 10.233 -15.030 1.00 23.06 190 PRO A N 1
ATOM 1503 C CA . PRO A 1 190 ? 12.173 9.545 -13.739 1.00 23.63 190 PRO A CA 1
ATOM 1504 C C . PRO A 1 190 ? 10.845 8.837 -13.467 1.00 24.78 190 PRO A C 1
ATOM 1505 O O . PRO A 1 190 ? 9.873 9.003 -14.202 1.00 25.06 190 PRO A O 1
ATOM 1509 N N . ASP A 1 191 ? 10.819 8.051 -12.398 1.00 24.41 191 ASP A N 1
ATOM 1510 C CA . ASP A 1 191 ? 9.623 7.312 -12.003 1.00 23.83 191 ASP A CA 1
ATOM 1511 C C . ASP A 1 191 ? 8.751 8.178 -11.109 1.00 24.24 191 ASP A C 1
ATOM 1512 O O . ASP A 1 191 ? 7.526 8.119 -11.160 1.00 23.19 191 ASP A O 1
ATOM 1517 N N . GLN A 1 192 ? 9.399 8.962 -10.262 1.00 23.66 192 GLN A N 1
ATOM 1518 C CA . GLN A 1 192 ? 8.675 9.820 -9.350 1.00 24.37 192 GLN A CA 1
ATOM 1519 C C . GLN A 1 192 ? 9.520 11.005 -8.940 1.00 23.06 192 GLN A C 1
ATOM 1520 O O . GLN A 1 192 ? 10.747 10.954 -8.984 1.00 23.81 192 GLN A O 1
ATOM 1526 N N . VAL A 1 193 ? 8.838 12.068 -8.532 1.00 20.64 193 VAL A N 1
ATOM 1527 C CA . VAL A 1 193 ? 9.478 13.302 -8.100 1.00 18.76 193 VAL A CA 1
ATOM 1528 C C . VAL A 1 193 ? 8.909 13.797 -6.759 1.00 17.35 193 VAL A C 1
ATOM 1529 O O . VAL A 1 193 ? 7.713 13.685 -6.506 1.00 16.40 193 VAL A O 1
ATOM 1533 N N . THR A 1 194 ? 9.773 14.321 -5.893 1.00 16.63 194 THR A N 1
ATOM 1534 C CA . THR A 1 194 ? 9.332 14.865 -4.608 1.00 14.35 194 THR A CA 1
ATOM 1535 C C . THR A 1 194 ? 9.636 16.352 -4.661 1.00 11.37 194 THR A C 1
ATOM 1536 O O . THR A 1 194 ? 10.664 16.769 -5.198 1.00 9.68 194 THR A O 1
ATOM 1540 N N . TYR A 1 195 ? 8.733 17.145 -4.102 1.00 13.00 195 TYR A N 1
ATOM 1541 C CA . TYR A 1 195 ? 8.869 18.588 -4.142 1.00 14.78 195 TYR A CA 1
ATOM 1542 C C . TYR A 1 195 ? 8.804 19.299 -2.800 1.00 15.52 195 TYR A C 1
ATOM 1543 O O . TYR A 1 195 ? 7.945 19.009 -1.969 1.00 13.79 195 TYR A O 1
ATOM 1552 N N . ASP A 1 196 ? 9.723 20.237 -2.614 1.00 13.40 196 ASP A N 1
ATOM 1553 C CA . ASP A 1 196 ? 9.729 21.110 -1.461 1.00 15.68 196 ASP A CA 1
ATOM 1554 C C . ASP A 1 196 ? 9.894 22.412 -2.204 1.00 18.82 196 ASP A C 1
ATOM 1555 O O . ASP A 1 196 ? 10.979 22.720 -2.698 1.00 22.54 196 ASP A O 1
ATOM 1560 N N . ILE A 1 197 ? 8.789 23.141 -2.329 1.00 19.73 197 ILE A N 1
ATOM 1561 C CA . ILE A 1 197 ? 8.760 24.411 -3.049 1.00 20.14 197 ILE A CA 1
ATOM 1562 C C . ILE A 1 197 ? 8.114 25.449 -2.163 1.00 20.00 197 ILE A C 1
ATOM 1563 O O . ILE A 1 197 ? 7.044 25.213 -1.617 1.00 21.62 197 ILE A O 1
ATOM 1568 N N . ARG A 1 198 ? 8.738 26.609 -2.039 1.00 20.38 198 ARG A N 1
ATOM 1569 C CA . ARG A 1 198 ? 8.180 27.642 -1.184 1.00 21.09 198 ARG A CA 1
ATOM 1570 C C . ARG A 1 198 ? 9.015 28.909 -1.180 1.00 19.24 198 ARG A C 1
ATOM 1571 O O . ARG A 1 198 ? 9.988 29.041 -1.921 1.00 17.99 198 ARG A O 1
ATOM 1579 N N . ASN A 1 199 ? 8.602 29.842 -0.333 1.00 19.95 199 ASN A N 1
ATOM 1580 C CA . ASN A 1 199 ? 9.304 31.100 -0.143 1.00 21.77 199 ASN A CA 1
ATOM 1581 C C . ASN A 1 199 ? 9.728 31.001 1.322 1.00 21.72 199 ASN A C 1
ATOM 1582 O O . ASN A 1 199 ? 8.893 31.007 2.213 1.00 21.23 199 ASN A O 1
ATOM 1587 N N . ASN A 1 200 ? 11.024 30.869 1.574 1.00 21.63 200 ASN A N 1
ATOM 1588 C CA . ASN A 1 200 ? 11.490 30.746 2.946 1.00 22.67 200 ASN A CA 1
ATOM 1589 C C . ASN A 1 200 ? 11.596 32.079 3.677 1.00 22.88 200 ASN A C 1
ATOM 1590 O O . ASN A 1 200 ? 12.065 32.141 4.813 1.00 21.69 200 ASN A O 1
ATOM 1595 N N . GLU A 1 201 ? 11.125 33.141 3.032 1.00 24.65 201 GLU A N 1
ATOM 1596 C CA . GLU A 1 201 ? 11.147 34.471 3.634 1.00 26.47 201 GLU A CA 1
ATOM 1597 C C . GLU A 1 201 ? 9.744 34.999 3.915 1.00 26.86 201 GLU A C 1
ATOM 1598 O O . GLU A 1 201 ? 9.405 35.289 5.057 1.00 27.57 201 GLU A O 1
ATOM 1604 N N . VAL A 1 202 ? 8.944 35.133 2.865 1.00 26.91 202 VAL A N 1
ATOM 1605 C CA . VAL A 1 202 ? 7.564 35.590 2.991 1.00 26.26 202 VAL A CA 1
ATOM 1606 C C . VAL A 1 202 ? 6.640 34.432 2.579 1.00 26.16 202 VAL A C 1
ATOM 1607 O O . VAL A 1 202 ? 6.452 34.161 1.402 1.00 25.82 202 VAL A O 1
ATOM 1611 N N . SER A 1 203 ? 6.075 33.749 3.560 1.00 26.09 203 SER A N 1
ATOM 1612 C CA . SER A 1 203 ? 5.182 32.621 3.303 1.00 28.22 203 SER A CA 1
ATOM 1613 C C . SER A 1 203 ? 4.308 32.686 2.038 1.00 28.30 203 SER A C 1
ATOM 1614 O O . SER A 1 203 ? 4.366 31.790 1.196 1.00 29.02 203 SER A O 1
ATOM 1617 N N . GLU A 1 204 ? 3.509 33.745 1.917 1.00 29.15 204 GLU A N 1
ATOM 1618 C CA . GLU A 1 204 ? 2.577 33.939 0.800 1.00 31.77 204 GLU A CA 1
ATOM 1619 C C . GLU A 1 204 ? 3.108 34.398 -0.566 1.00 32.79 204 GLU A C 1
ATOM 1620 O O . GLU A 1 204 ? 2.358 34.419 -1.542 1.00 33.80 204 GLU A O 1
ATOM 1626 N N . ALA A 1 205 ? 4.380 34.767 -0.650 1.00 30.64 205 ALA A N 1
ATOM 1627 C CA . ALA A 1 205 ? 4.945 35.220 -1.921 1.00 29.91 205 ALA A CA 1
ATOM 1628 C C . ALA A 1 205 ? 5.282 34.054 -2.848 1.00 27.63 205 ALA A C 1
ATOM 1629 O O . ALA A 1 205 ? 5.322 32.907 -2.409 1.00 27.83 205 ALA A O 1
ATOM 1631 N N . VAL A 1 206 ? 5.508 34.342 -4.132 1.00 24.44 206 VAL A N 1
ATOM 1632 C CA . VAL A 1 206 ? 5.876 33.291 -5.082 1.00 21.66 206 VAL A CA 1
ATOM 1633 C C . VAL A 1 206 ? 7.134 32.611 -4.547 1.00 20.32 206 VAL A C 1
ATOM 1634 O O . VAL A 1 206 ? 7.940 33.236 -3.874 1.00 19.54 206 VAL A O 1
ATOM 1638 N N . ASP A 1 207 ? 7.311 31.335 -4.855 1.00 19.10 207 ASP A N 1
ATOM 1639 C CA . ASP A 1 207 ? 8.473 30.604 -4.380 1.00 17.64 207 ASP A CA 1
ATOM 1640 C C . ASP A 1 207 ? 9.815 31.226 -4.763 1.00 14.35 207 ASP A C 1
ATOM 1641 O O . ASP A 1 207 ? 9.985 31.729 -5.863 1.00 16.61 207 ASP A O 1
ATOM 1646 N N . ASN A 1 208 ? 10.754 31.214 -3.823 1.00 12.87 208 ASN A N 1
ATOM 1647 C CA . ASN A 1 208 ? 12.111 31.708 -4.052 1.00 12.43 208 ASN A CA 1
ATOM 1648 C C . ASN A 1 208 ? 13.052 30.578 -3.592 1.00 13.29 208 ASN A C 1
ATOM 1649 O O . ASN A 1 208 ? 14.277 30.724 -3.583 1.00 14.43 208 ASN A O 1
ATOM 1654 N N . TYR A 1 209 ? 12.454 29.447 -3.211 1.00 12.06 209 TYR A N 1
ATOM 1655 C CA . TYR A 1 209 ? 13.198 28.285 -2.745 1.00 12.10 209 TYR A CA 1
ATOM 1656 C C . TYR A 1 209 ? 12.563 27.000 -3.250 1.00 12.13 209 TYR A C 1
ATOM 1657 O O . TYR A 1 209 ? 11.352 26.932 -3.438 1.00 14.77 209 TYR A O 1
ATOM 1666 N N . PHE A 1 210 ? 13.390 25.983 -3.475 1.00 14.05 210 PHE A N 1
ATOM 1667 C CA . PHE A 1 210 ? 12.906 24.682 -3.903 1.00 12.84 210 PHE A CA 1
ATOM 1668 C C . PHE A 1 210 ? 13.963 23.595 -3.800 1.00 13.82 210 PHE A C 1
ATOM 1669 O O . PHE A 1 210 ? 15.126 23.802 -4.154 1.00 12.77 210 PHE A O 1
ATOM 1677 N N . ASP A 1 211 ? 13.546 22.443 -3.275 1.00 16.22 211 ASP A N 1
ATOM 1678 C CA . ASP A 1 211 ? 14.401 21.265 -3.150 1.00 17.55 211 ASP A CA 1
ATOM 1679 C C . ASP A 1 211 ? 13.624 20.102 -3.783 1.00 17.83 211 ASP A C 1
ATOM 1680 O O . ASP A 1 211 ? 12.817 19.442 -3.125 1.00 18.67 211 ASP A O 1
ATOM 1685 N N . VAL A 1 212 ? 13.881 19.852 -5.060 1.00 17.84 212 VAL A N 1
ATOM 1686 C CA . VAL A 1 212 ? 13.184 18.809 -5.797 1.00 18.14 212 VAL A CA 1
ATOM 1687 C C . VAL A 1 212 ? 14.088 17.639 -6.191 1.00 17.97 212 VAL A C 1
ATOM 1688 O O . VAL A 1 212 ? 15.199 17.844 -6.682 1.00 18.44 212 VAL A O 1
ATOM 1692 N N . ASP A 1 213 ? 13.586 16.419 -5.980 1.00 18.37 213 ASP A N 1
ATOM 1693 C CA . ASP A 1 213 ? 14.307 15.186 -6.296 1.00 16.54 213 ASP A CA 1
ATOM 1694 C C . ASP A 1 213 ? 13.628 14.357 -7.376 1.00 16.34 213 ASP A C 1
ATOM 1695 O O . ASP A 1 213 ? 12.466 13.981 -7.242 1.00 14.90 213 ASP A O 1
ATOM 1700 N N . LEU A 1 214 ? 14.360 14.073 -8.447 1.00 17.82 214 LEU A N 1
ATOM 1701 C CA . LEU A 1 214 ? 13.851 13.230 -9.525 1.00 18.90 214 LEU A CA 1
ATOM 1702 C C . LEU A 1 214 ? 14.447 11.848 -9.240 1.00 19.28 214 LEU A C 1
ATOM 1703 O O . LEU A 1 214 ? 15.673 11.692 -9.258 1.00 19.70 214 LEU A O 1
ATOM 1708 N N . HIS A 1 215 ? 13.589 10.864 -8.956 1.00 20.28 215 HIS A N 1
ATOM 1709 C CA . HIS A 1 215 ? 14.045 9.504 -8.642 1.00 21.29 215 HIS A CA 1
ATOM 1710 C C . HIS A 1 215 ? 14.051 8.573 -9.841 1.00 21.44 215 HIS A C 1
ATOM 1711 O O . HIS A 1 215 ? 13.207 8.670 -10.736 1.00 23.50 215 HIS A O 1
ATOM 1718 N N . TYR A 1 216 ? 15.023 7.666 -9.840 1.00 22.12 216 TYR A N 1
ATOM 1719 C CA . TYR A 1 216 ? 15.190 6.663 -10.884 1.00 21.52 216 TYR A CA 1
ATOM 1720 C C . TYR A 1 216 ? 15.416 5.338 -10.165 1.00 22.17 216 TYR A C 1
ATOM 1721 O O . TYR A 1 216 ? 16.540 5.009 -9.773 1.00 24.65 216 TYR A O 1
ATOM 1730 N N . GLY A 1 217 ? 14.346 4.576 -9.988 1.00 20.57 217 GLY A N 1
ATOM 1731 C CA . GLY A 1 217 ? 14.485 3.319 -9.283 1.00 19.44 217 GLY A CA 1
ATOM 1732 C C . GLY A 1 217 ? 14.855 3.633 -7.843 1.00 19.43 217 GLY A C 1
ATOM 1733 O O . GLY A 1 217 ? 14.544 4.726 -7.335 1.00 17.46 217 GLY A O 1
ATOM 1734 N N . SER A 1 218 ? 15.526 2.689 -7.184 1.00 19.71 218 SER A N 1
ATOM 1735 C CA . SER A 1 218 ? 15.930 2.868 -5.789 1.00 19.40 218 SER A CA 1
ATOM 1736 C C . SER A 1 218 ? 17.417 3.194 -5.704 1.00 17.47 218 SER A C 1
ATOM 1737 O O . SER A 1 218 ? 17.934 3.507 -4.637 1.00 18.35 218 SER A O 1
ATOM 1740 N N . LYS A 1 219 ? 18.086 3.146 -6.852 1.00 16.20 219 LYS A N 1
ATOM 1741 C CA . LYS A 1 219 ? 19.519 3.396 -6.935 1.00 16.14 219 LYS A CA 1
ATOM 1742 C C . LYS A 1 219 ? 19.960 4.839 -7.163 1.00 16.64 219 LYS A C 1
ATOM 1743 O O . LYS A 1 219 ? 20.977 5.265 -6.638 1.00 17.61 219 LYS A O 1
ATOM 1749 N N . LEU A 1 220 ? 19.191 5.592 -7.933 1.00 15.71 220 LEU A N 1
ATOM 1750 C CA . LEU A 1 220 ? 19.557 6.966 -8.257 1.00 13.45 220 LEU A CA 1
ATOM 1751 C C . LEU A 1 220 ? 18.495 8.010 -7.993 1.00 14.08 220 LEU A C 1
ATOM 1752 O O . LEU A 1 220 ? 17.298 7.735 -7.964 1.00 12.68 220 LEU A O 1
ATOM 1757 N N . LYS A 1 221 ? 18.972 9.226 -7.802 1.00 14.47 221 LYS A N 1
ATOM 1758 C CA . LYS A 1 221 ? 18.127 10.375 -7.558 1.00 14.62 221 LYS A CA 1
ATOM 1759 C C . LYS A 1 221 ? 18.960 11.578 -7.954 1.00 15.62 221 LYS A C 1
ATOM 1760 O O . LYS A 1 221 ? 20.161 11.612 -7.706 1.00 18.54 221 LYS A O 1
ATOM 1766 N N . VAL A 1 222 ? 18.317 12.547 -8.589 1.00 13.97 222 VAL A N 1
ATOM 1767 C CA . VAL A 1 222 ? 18.974 13.775 -9.003 1.00 11.97 222 VAL A CA 1
ATOM 1768 C C . VAL A 1 222 ? 18.194 14.895 -8.331 1.00 14.06 222 VAL A C 1
ATOM 1769 O O . VAL A 1 222 ? 16.978 15.006 -8.499 1.00 13.13 222 VAL A O 1
ATOM 1773 N N . LYS A 1 223 ? 18.901 15.717 -7.563 1.00 13.12 223 LYS A N 1
ATOM 1774 C CA . LYS A 1 223 ? 18.285 16.808 -6.817 1.00 14.00 223 LYS A CA 1
ATOM 1775 C C . LYS A 1 223 ? 18.631 18.172 -7.379 1.00 14.82 223 LYS A C 1
ATOM 1776 O O . LYS A 1 223 ? 19.807 18.521 -7.461 1.00 17.32 223 LYS A O 1
ATOM 1782 N N . VAL A 1 224 ? 17.613 18.939 -7.769 1.00 16.14 224 VAL A N 1
ATOM 1783 C CA . VAL A 1 224 ? 17.821 20.295 -8.285 1.00 16.01 224 VAL A CA 1
ATOM 1784 C C . VAL A 1 224 ? 17.425 21.181 -7.113 1.00 15.31 224 VAL A C 1
ATOM 1785 O O . VAL A 1 224 ? 16.442 20.880 -6.442 1.00 11.73 224 VAL A O 1
ATOM 1789 N N . LYS A 1 225 ? 18.175 22.262 -6.863 1.00 16.17 225 LYS A N 1
ATOM 1790 C CA . LYS A 1 225 ? 17.904 23.121 -5.701 1.00 16.47 225 LYS A CA 1
ATOM 1791 C C . LYS A 1 225 ? 18.242 24.611 -5.885 1.00 16.33 225 LYS A C 1
ATOM 1792 O O . LYS A 1 225 ? 19.236 24.963 -6.504 1.00 16.21 225 LYS A O 1
ATOM 1798 N N . THR A 1 226 ? 17.403 25.479 -5.326 1.00 16.71 226 THR A N 1
ATOM 1799 C CA . THR A 1 226 ? 17.582 26.931 -5.414 1.00 17.77 226 THR A CA 1
ATOM 1800 C C . THR A 1 226 ? 17.260 27.568 -4.066 1.00 18.04 226 THR A C 1
ATOM 1801 O O . THR A 1 226 ? 16.290 27.178 -3.423 1.00 18.87 226 THR A O 1
ATOM 1805 N N . ASN A 1 227 ? 18.073 28.545 -3.663 1.00 17.82 227 ASN A N 1
ATOM 1806 C CA . ASN A 1 227 ? 17.896 29.249 -2.398 1.00 19.87 227 ASN A CA 1
ATOM 1807 C C . ASN A 1 227 ? 18.450 30.679 -2.544 1.00 19.62 227 ASN A C 1
ATOM 1808 O O . ASN A 1 227 ? 19.558 30.869 -3.055 1.00 20.70 227 ASN A O 1
ATOM 1813 N N . HIS A 1 228 ? 17.682 31.679 -2.106 1.00 20.79 228 HIS A N 1
ATOM 1814 C CA . HIS A 1 228 ? 18.111 33.077 -2.224 1.00 22.67 228 HIS A CA 1
ATOM 1815 C C . HIS A 1 228 ? 18.873 33.652 -1.033 1.00 23.41 228 HIS A C 1
ATOM 1816 O O . HIS A 1 228 ? 19.302 34.803 -1.068 1.00 22.39 228 HIS A O 1
ATOM 1823 N N . SER A 1 229 ? 19.043 32.852 0.015 1.00 24.41 229 SER A N 1
ATOM 1824 C CA . SER A 1 229 ? 19.800 33.287 1.180 1.00 23.23 229 SER A CA 1
ATOM 1825 C C . SER A 1 229 ? 20.977 32.344 1.410 1.00 21.98 229 SER A C 1
ATOM 1826 O O . SER A 1 229 ? 21.104 31.745 2.470 1.00 21.01 229 SER A O 1
ATOM 1829 N N . VAL A 1 230 ? 21.837 32.221 0.404 1.00 21.93 230 VAL A N 1
ATOM 1830 C CA . VAL A 1 230 ? 23.001 31.349 0.493 1.00 22.57 230 VAL A CA 1
ATOM 1831 C C . VAL A 1 230 ? 24.298 32.141 0.316 1.00 22.38 230 VAL A C 1
ATOM 1832 O O . VAL A 1 230 ? 24.671 32.510 -0.795 1.00 22.15 230 VAL A O 1
ATOM 1836 N N . ALA A 1 231 ? 24.980 32.396 1.428 1.00 22.07 231 ALA A N 1
ATOM 1837 C CA . ALA A 1 231 ? 26.231 33.139 1.417 1.00 20.15 231 ALA A CA 1
ATOM 1838 C C . ALA A 1 231 ? 27.422 32.241 1.062 1.00 19.58 231 ALA A C 1
ATOM 1839 O O . ALA A 1 231 ? 28.332 32.657 0.339 1.00 16.02 231 ALA A O 1
ATOM 1841 N N . SER A 1 232 ? 27.422 31.016 1.581 1.00 20.56 232 SER A N 1
ATOM 1842 C CA . SER A 1 232 ? 28.489 30.065 1.289 1.00 22.24 232 SER A CA 1
ATOM 1843 C C . SER A 1 232 ? 27.915 29.096 0.274 1.00 21.43 232 SER A C 1
ATOM 1844 O O . SER A 1 232 ? 27.071 28.265 0.604 1.00 23.86 232 SER A O 1
ATOM 1847 N N . PRO A 1 233 ? 28.367 29.193 -0.981 1.00 19.83 233 PRO A N 1
ATOM 1848 C CA . PRO A 1 233 ? 27.895 28.335 -2.070 1.00 19.57 233 PRO A CA 1
ATOM 1849 C C . PRO A 1 233 ? 28.153 26.850 -1.888 1.00 18.28 233 PRO A C 1
ATOM 1850 O O . PRO A 1 233 ? 29.148 26.458 -1.284 1.00 17.61 233 PRO A O 1
ATOM 1854 N N . TYR A 1 234 ? 27.242 26.021 -2.391 1.00 18.12 234 TYR A N 1
ATOM 1855 C CA . TYR A 1 234 ? 27.460 24.586 -2.339 1.00 19.77 234 TYR A CA 1
ATOM 1856 C C . TYR A 1 234 ? 28.139 24.400 -3.676 1.00 20.65 234 TYR A C 1
ATOM 1857 O O . TYR A 1 234 ? 28.208 25.342 -4.472 1.00 19.35 234 TYR A O 1
ATOM 1866 N N . PRO A 1 235 ? 28.651 23.194 -3.947 1.00 20.69 235 PRO A N 1
ATOM 1867 C CA . PRO A 1 235 ? 29.293 23.006 -5.249 1.00 20.88 235 PRO A CA 1
ATOM 1868 C C . PRO A 1 235 ? 28.223 23.211 -6.310 1.00 20.37 235 PRO A C 1
ATOM 1869 O O . PRO A 1 235 ? 27.045 22.935 -6.086 1.00 21.07 235 PRO A O 1
ATOM 1873 N N . ARG A 1 236 ? 28.620 23.707 -7.464 1.00 19.95 236 ARG A N 1
ATOM 1874 C CA . ARG A 1 236 ? 27.659 23.893 -8.532 1.00 18.58 236 ARG A CA 1
ATOM 1875 C C . ARG A 1 236 ? 27.088 22.497 -8.930 1.00 17.08 236 ARG A C 1
ATOM 1876 O O . ARG A 1 236 ? 25.941 22.379 -9.365 1.00 14.85 236 ARG A O 1
ATOM 1884 N N . PHE A 1 237 ? 27.894 21.449 -8.733 1.00 15.26 237 PHE A N 1
ATOM 1885 C CA . PHE A 1 237 ? 27.525 20.062 -9.046 1.00 14.43 237 PHE A CA 1
ATOM 1886 C C . PHE A 1 237 ? 28.198 19.071 -8.103 1.00 15.57 237 PHE A C 1
ATOM 1887 O O . PHE A 1 237 ? 29.392 19.188 -7.798 1.00 15.47 237 PHE A O 1
ATOM 1895 N N . ILE A 1 238 ? 27.421 18.079 -7.667 1.00 14.97 238 ILE A N 1
ATOM 1896 C CA . ILE A 1 238 ? 27.900 17.005 -6.800 1.00 15.75 238 ILE A CA 1
ATOM 1897 C C . ILE A 1 238 ? 27.424 15.701 -7.435 1.00 16.15 238 ILE A C 1
ATOM 1898 O O . ILE A 1 238 ? 26.245 15.566 -7.747 1.00 19.27 238 ILE A O 1
ATOM 1903 N N . VAL A 1 239 ? 28.336 14.755 -7.636 1.00 16.60 239 VAL A N 1
ATOM 1904 C CA . VAL A 1 239 ? 27.995 13.457 -8.223 1.00 15.50 239 VAL A CA 1
ATOM 1905 C C . VAL A 1 239 ? 28.668 12.341 -7.425 1.00 14.20 239 VAL A C 1
ATOM 1906 O O . VAL A 1 239 ? 29.848 12.433 -7.103 1.00 14.09 239 VAL A O 1
ATOM 1910 N N . HIS A 1 240 ? 27.922 11.289 -7.114 1.00 14.35 240 HIS A N 1
ATOM 1911 C CA . HIS A 1 240 ? 28.470 10.160 -6.361 1.00 15.10 240 HIS A CA 1
ATOM 1912 C C . HIS A 1 240 ? 28.085 8.814 -6.982 1.00 14.84 240 HIS A C 1
ATOM 1913 O O . HIS A 1 240 ? 26.919 8.564 -7.298 1.00 16.23 240 HIS A O 1
ATOM 1920 N N . GLY A 1 241 ? 29.082 7.953 -7.153 1.00 13.44 241 GLY A N 1
ATOM 1921 C CA . GLY A 1 241 ? 28.857 6.642 -7.733 1.00 13.55 241 GLY A CA 1
ATOM 1922 C C . GLY A 1 241 ? 29.613 5.566 -6.978 1.00 13.63 241 GLY A C 1
ATOM 1923 O O . GLY A 1 241 ? 30.256 5.840 -5.970 1.00 15.82 241 GLY A O 1
ATOM 1924 N N . SER A 1 242 ? 29.550 4.339 -7.479 1.00 14.68 242 SER A N 1
ATOM 1925 C CA . SER A 1 242 ? 30.211 3.212 -6.838 1.00 15.90 242 SER A CA 1
ATOM 1926 C C . SER A 1 242 ? 31.749 3.302 -6.813 1.00 15.35 242 SER A C 1
ATOM 1927 O O . SER A 1 242 ? 32.365 2.915 -5.810 1.00 13.53 242 SER A O 1
ATOM 1930 N N . ASN A 1 243 ? 32.357 3.823 -7.887 1.00 16.32 243 ASN A N 1
ATOM 1931 C CA . ASN A 1 243 ? 33.816 3.969 -7.966 1.00 18.43 243 ASN A CA 1
ATOM 1932 C C . ASN A 1 243 ? 34.354 5.304 -7.452 1.00 19.35 243 ASN A C 1
ATOM 1933 O O . ASN A 1 243 ? 35.522 5.394 -7.096 1.00 21.35 243 ASN A O 1
ATOM 1938 N N . GLY A 1 244 ? 33.534 6.346 -7.416 1.00 19.42 244 GLY A N 1
ATOM 1939 C CA . GLY A 1 244 ? 34.044 7.615 -6.926 1.00 17.92 244 GLY A CA 1
ATOM 1940 C C . GLY A 1 244 ? 33.107 8.810 -6.967 1.00 15.76 244 GLY A C 1
ATOM 1941 O O . GLY A 1 244 ? 31.901 8.657 -7.182 1.00 17.00 244 GLY A O 1
ATOM 1942 N N . SER A 1 245 ? 33.679 10.004 -6.770 1.00 15.86 245 SER A N 1
ATOM 1943 C CA . SER A 1 245 ? 32.933 11.275 -6.749 1.00 17.07 245 SER A CA 1
ATOM 1944 C C . SER A 1 245 ? 33.445 12.358 -7.722 1.00 16.63 245 SER A C 1
ATOM 1945 O O . SER A 1 245 ? 34.541 12.266 -8.277 1.00 14.69 245 SER A O 1
ATOM 1948 N N . PHE A 1 246 ? 32.621 13.383 -7.915 1.00 16.85 246 PHE A N 1
ATOM 1949 C CA . PHE A 1 246 ? 32.943 14.540 -8.746 1.00 16.52 246 PHE A CA 1
ATOM 1950 C C . PHE A 1 246 ? 32.316 15.753 -8.054 1.00 14.91 246 PHE A C 1
ATOM 1951 O O . PHE A 1 246 ? 31.123 15.793 -7.828 1.00 13.66 246 PHE A O 1
ATOM 1959 N N . ILE A 1 247 ? 33.136 16.727 -7.687 1.00 14.79 247 ILE A N 1
ATOM 1960 C CA . ILE A 1 247 ? 32.653 17.939 -7.028 1.00 14.68 247 ILE A CA 1
ATOM 1961 C C . ILE A 1 247 ? 33.082 19.108 -7.912 1.00 15.38 247 ILE A C 1
ATOM 1962 O O . ILE A 1 247 ? 34.250 19.188 -8.310 1.00 14.65 247 ILE A O 1
ATOM 1967 N N . LYS A 1 248 ? 32.148 20.009 -8.213 1.00 15.60 248 LYS A N 1
ATOM 1968 C CA . LYS A 1 248 ? 32.446 21.147 -9.073 1.00 18.85 248 LYS A CA 1
ATOM 1969 C C . LYS A 1 248 ? 31.908 22.477 -8.561 1.00 18.92 248 LYS A C 1
ATOM 1970 O O . LYS A 1 248 ? 30.706 22.720 -8.609 1.00 21.01 248 LYS A O 1
ATOM 1976 N N . TYR A 1 249 ? 32.792 23.334 -8.063 1.00 18.04 249 TYR A N 1
ATOM 1977 C CA . TYR A 1 249 ? 32.378 24.660 -7.605 1.00 18.92 249 TYR A CA 1
ATOM 1978 C C . TYR A 1 249 ? 32.601 25.636 -8.768 1.00 19.97 249 TYR A C 1
ATOM 1979 O O . TYR A 1 249 ? 33.373 25.349 -9.686 1.00 18.61 249 TYR A O 1
ATOM 1988 N N . GLY A 1 250 ? 31.926 26.782 -8.725 1.00 21.48 250 GLY A N 1
ATOM 1989 C CA . GLY A 1 250 ? 32.076 27.769 -9.776 1.00 23.52 250 GLY A CA 1
ATOM 1990 C C . GLY A 1 250 ? 31.086 27.546 -10.894 1.00 26.09 250 GLY A C 1
ATOM 1991 O O . GLY A 1 250 ? 30.969 26.441 -11.416 1.00 26.77 250 GLY A O 1
ATOM 1992 N N . GLU A 1 251 ? 30.373 28.605 -11.259 1.00 27.96 251 GLU A N 1
ATOM 1993 C CA . GLU A 1 251 ? 29.371 28.535 -12.309 1.00 29.91 251 GLU A CA 1
ATOM 1994 C C . GLU A 1 251 ? 29.890 29.110 -13.616 1.00 30.12 251 GLU A C 1
ATOM 1995 O O . GLU A 1 251 ? 30.900 29.820 -13.646 1.00 32.20 251 GLU A O 1
ATOM 2001 N N . ASP A 1 252 ? 29.176 28.803 -14.695 1.00 29.15 252 ASP A N 1
ATOM 2002 C CA . ASP A 1 252 ? 29.528 29.296 -16.017 1.00 26.59 252 ASP A CA 1
ATOM 2003 C C . ASP A 1 252 ? 29.479 30.828 -16.021 1.00 25.50 252 ASP A C 1
ATOM 2004 O O . ASP A 1 252 ? 28.502 31.431 -15.578 1.00 23.17 252 ASP A O 1
ATOM 2009 N N . GLN A 1 253 ? 30.546 31.446 -16.520 1.00 24.25 253 GLN A N 1
ATOM 2010 C CA . GLN A 1 253 ? 30.646 32.900 -16.560 1.00 24.55 253 GLN A CA 1
ATOM 2011 C C . GLN A 1 253 ? 30.187 33.572 -17.851 1.00 24.26 253 GLN A C 1
ATOM 2012 O O . GLN A 1 253 ? 30.357 34.771 -18.002 1.00 23.83 253 GLN A O 1
ATOM 2018 N N . GLN A 1 254 ? 29.622 32.822 -18.789 1.00 25.19 254 GLN A N 1
ATOM 2019 C CA . GLN A 1 254 ? 29.163 33.434 -20.031 1.00 26.38 254 GLN A CA 1
ATOM 2020 C C . GLN A 1 254 ? 28.210 34.560 -19.680 1.00 27.27 254 GLN A C 1
ATOM 2021 O O . GLN A 1 254 ? 28.253 35.631 -20.275 1.00 28.85 254 GLN A O 1
ATOM 2027 N N . GLU A 1 255 ? 27.348 34.308 -18.702 1.00 28.30 255 GLU A N 1
ATOM 2028 C CA . GLU A 1 255 ? 26.362 35.293 -18.286 1.00 29.65 255 GLU A CA 1
ATOM 2029 C C . GLU A 1 255 ? 26.938 36.516 -17.575 1.00 30.56 255 GLU A C 1
ATOM 2030 O O . GLU A 1 255 ? 26.493 37.638 -17.818 1.00 30.54 255 GLU A O 1
ATOM 2036 N N . ASN A 1 256 ? 27.918 36.304 -16.701 1.00 31.07 256 ASN A N 1
ATOM 2037 C CA . ASN A 1 256 ? 28.538 37.410 -15.979 1.00 31.90 256 ASN A CA 1
ATOM 2038 C C . ASN A 1 256 ? 29.453 38.239 -16.873 1.00 32.81 256 ASN A C 1
ATOM 2039 O O . ASN A 1 256 ? 29.769 39.380 -16.545 1.00 34.16 256 ASN A O 1
ATOM 2044 N N . ASP A 1 257 ? 29.878 37.669 -18.000 1.00 33.34 257 ASP A N 1
ATOM 2045 C CA . ASP A 1 257 ? 30.749 38.384 -18.934 1.00 34.23 257 ASP A CA 1
ATOM 2046 C C . ASP A 1 257 ? 29.952 39.166 -19.982 1.00 35.99 257 ASP A C 1
ATOM 2047 O O . ASP A 1 257 ? 30.315 40.290 -20.336 1.00 38.07 257 ASP A O 1
ATOM 2052 N N . LEU A 1 258 ? 28.873 38.562 -20.477 1.00 35.73 258 LEU A N 1
ATOM 2053 C CA . LEU A 1 258 ? 28.004 39.195 -21.464 1.00 34.50 258 LEU A CA 1
ATOM 2054 C C . LEU A 1 258 ? 27.409 40.434 -20.822 1.00 34.31 258 LEU A C 1
ATOM 2055 O O . LEU A 1 258 ? 27.068 41.399 -21.510 1.00 34.86 258 LEU A O 1
ATOM 2060 N N . LYS A 1 259 ? 27.270 40.388 -19.497 1.00 34.65 259 LYS A N 1
ATOM 2061 C CA . LYS A 1 259 ? 26.732 41.510 -18.730 1.00 34.35 259 LYS A CA 1
ATOM 2062 C C . LYS A 1 259 ? 27.785 42.605 -18.559 1.00 35.85 259 LYS A C 1
ATOM 2063 O O . LYS A 1 259 ? 27.500 43.660 -17.996 1.00 36.67 259 LYS A O 1
ATOM 2069 N N . ALA A 1 260 ? 29.003 42.347 -19.027 1.00 36.76 260 ALA A N 1
ATOM 2070 C CA . ALA A 1 260 ? 30.080 43.324 -18.919 1.00 36.06 260 ALA A CA 1
ATOM 2071 C C . ALA A 1 260 ? 30.592 43.736 -20.294 1.00 35.55 260 ALA A C 1
ATOM 2072 O O . ALA A 1 260 ? 31.722 44.209 -20.428 1.00 34.43 260 ALA A O 1
ATOM 2074 N N . GLY A 1 261 ? 29.756 43.545 -21.311 1.00 36.23 261 GLY A N 1
ATOM 2075 C CA . GLY A 1 261 ? 30.126 43.929 -22.661 1.00 37.80 261 GLY A CA 1
ATOM 2076 C C . GLY A 1 261 ? 31.111 43.024 -23.369 1.00 38.79 261 GLY A C 1
ATOM 2077 O O . GLY A 1 261 ? 31.611 43.367 -24.443 1.00 39.05 261 GLY A O 1
ATOM 2078 N N . ILE A 1 262 ? 31.406 41.877 -22.768 1.00 40.06 262 ILE A N 1
ATOM 2079 C CA . ILE A 1 262 ? 32.325 40.921 -23.374 1.00 40.61 262 ILE A CA 1
ATOM 2080 C C . ILE A 1 262 ? 31.461 39.997 -24.219 1.00 40.30 262 ILE A C 1
ATOM 2081 O O . ILE A 1 262 ? 30.631 39.253 -23.690 1.00 40.43 262 ILE A O 1
ATOM 2094 N N . PRO A 1 264 ? 30.654 36.960 -27.300 1.00 39.35 264 PRO A N 1
ATOM 2095 C CA . PRO A 1 264 ? 31.030 35.572 -27.604 1.00 39.43 264 PRO A CA 1
ATOM 2096 C C . PRO A 1 264 ? 32.260 35.353 -28.498 1.00 40.68 264 PRO A C 1
ATOM 2097 O O . PRO A 1 264 ? 32.939 34.328 -28.384 1.00 41.08 264 PRO A O 1
ATOM 2101 N N . ASP A 1 265 ? 32.541 36.293 -29.395 1.00 42.08 265 ASP A N 1
ATOM 2102 C CA . ASP A 1 265 ? 33.692 36.153 -30.285 1.00 43.31 265 ASP A CA 1
ATOM 2103 C C . ASP A 1 265 ? 34.969 36.602 -29.592 1.00 43.35 265 ASP A C 1
ATOM 2104 O O . ASP A 1 265 ? 36.070 36.398 -30.101 1.00 42.07 265 ASP A O 1
ATOM 2109 N N . ALA A 1 266 ? 34.811 37.217 -28.425 1.00 43.54 266 ALA A N 1
ATOM 2110 C CA . ALA A 1 266 ? 35.949 37.690 -27.652 1.00 44.30 266 ALA A CA 1
ATOM 2111 C C . ALA A 1 266 ? 36.797 36.495 -27.221 1.00 45.10 266 ALA A C 1
ATOM 2112 O O . ALA A 1 266 ? 36.275 35.399 -26.974 1.00 46.10 266 ALA A O 1
ATOM 2114 N N . PRO A 1 267 ? 38.122 36.687 -27.142 1.00 45.16 267 PRO A N 1
ATOM 2115 C CA . PRO A 1 267 ? 39.038 35.618 -26.737 1.00 44.34 267 PRO A CA 1
ATOM 2116 C C . PRO A 1 267 ? 38.882 35.270 -25.261 1.00 42.92 267 PRO A C 1
ATOM 2117 O O . PRO A 1 267 ? 38.823 36.159 -24.406 1.00 43.52 267 PRO A O 1
ATOM 2121 N N . GLY A 1 268 ? 38.807 33.970 -24.980 1.00 41.14 268 GLY A N 1
ATOM 2122 C CA . GLY A 1 268 ? 38.661 33.498 -23.614 1.00 38.94 268 GLY A CA 1
ATOM 2123 C C . GLY A 1 268 ? 37.221 33.375 -23.154 1.00 36.76 268 GLY A C 1
ATOM 2124 O O . GLY A 1 268 ? 36.948 32.808 -22.097 1.00 36.40 268 GLY A O 1
ATOM 2125 N N . PHE A 1 269 ? 36.295 33.903 -23.946 1.00 36.42 269 PHE A N 1
ATOM 2126 C CA . PHE A 1 269 ? 34.878 33.857 -23.605 1.00 36.34 269 PHE A CA 1
ATOM 2127 C C . PHE A 1 269 ? 34.357 32.430 -23.391 1.00 37.12 269 PHE A C 1
ATOM 2128 O O . PHE A 1 269 ? 34.330 31.619 -24.316 1.00 36.95 269 PHE A O 1
ATOM 2136 N N . GLY A 1 270 ? 33.943 32.130 -22.163 1.00 36.80 270 GLY A N 1
ATOM 2137 C CA . GLY A 1 270 ? 33.415 30.810 -21.866 1.00 33.84 270 GLY A CA 1
ATOM 2138 C C . GLY A 1 270 ? 34.380 29.821 -21.236 1.00 34.12 270 GLY A C 1
ATOM 2139 O O . GLY A 1 270 ? 34.034 28.648 -21.075 1.00 34.07 270 GLY A O 1
ATOM 2140 N N . GLU A 1 271 ? 35.583 30.278 -20.885 1.00 32.67 271 GLU A N 1
ATOM 2141 C CA . GLU A 1 271 ? 36.588 29.417 -20.251 1.00 31.31 271 GLU A CA 1
ATOM 2142 C C . GLU A 1 271 ? 36.583 29.600 -18.731 1.00 30.12 271 GLU A C 1
ATOM 2143 O O . GLU A 1 271 ? 36.728 30.711 -18.224 1.00 28.44 271 GLU A O 1
ATOM 2149 N N . ASP A 1 272 ? 36.430 28.497 -18.012 1.00 28.26 272 ASP A N 1
ATOM 2150 C CA . ASP A 1 272 ? 36.385 28.529 -16.560 1.00 27.19 272 ASP A CA 1
ATOM 2151 C C . ASP A 1 272 ? 37.759 28.773 -15.941 1.00 26.48 272 ASP A C 1
ATOM 2152 O O . ASP A 1 272 ? 38.790 28.624 -16.597 1.00 23.87 272 ASP A O 1
ATOM 2157 N N . SER A 1 273 ? 37.762 29.160 -14.668 1.00 25.32 273 SER A N 1
ATOM 2158 C CA . SER A 1 273 ? 39.005 29.414 -13.952 1.00 26.02 273 SER A CA 1
ATOM 2159 C C . SER A 1 273 ? 39.557 28.079 -13.487 1.00 26.07 273 SER A C 1
ATOM 2160 O O . SER A 1 273 ? 38.813 27.230 -12.993 1.00 26.66 273 SER A O 1
ATOM 2163 N N . PRO A 1 274 ? 40.870 27.865 -13.650 1.00 25.50 274 PRO A N 1
ATOM 2164 C CA . PRO A 1 274 ? 41.418 26.584 -13.198 1.00 25.89 274 PRO A CA 1
ATOM 2165 C C . PRO A 1 274 ? 41.169 26.365 -11.702 1.00 26.20 274 PRO A C 1
ATOM 2166 O O . PRO A 1 274 ? 41.049 25.228 -11.255 1.00 22.97 274 PRO A O 1
ATOM 2178 N N . TYR A 1 276 ? 38.650 26.681 -10.394 1.00 28.44 276 TYR A N 1
ATOM 2179 C CA . TYR A 1 276 ? 37.294 26.168 -10.321 1.00 27.13 276 TYR A CA 1
ATOM 2180 C C . TYR A 1 276 ? 37.113 24.855 -11.043 1.00 27.01 276 TYR A C 1
ATOM 2181 O O . TYR A 1 276 ? 35.998 24.352 -11.137 1.00 26.07 276 TYR A O 1
ATOM 2190 N N . TYR A 1 277 ? 38.193 24.295 -11.567 1.00 26.17 277 TYR A N 1
ATOM 2191 C CA . TYR A 1 277 ? 38.060 23.033 -12.270 1.00 26.79 277 TYR A CA 1
ATOM 2192 C C . TYR A 1 277 ? 37.409 21.998 -11.369 1.00 26.20 277 TYR A C 1
ATOM 2193 O O . TYR A 1 277 ? 37.686 21.946 -10.169 1.00 25.23 277 TYR A O 1
ATOM 2202 N N . GLY A 1 278 ? 36.519 21.199 -11.948 1.00 26.04 278 GLY A N 1
ATOM 2203 C CA . GLY A 1 278 ? 35.854 20.168 -11.181 1.00 24.16 278 GLY A CA 1
ATOM 2204 C C . GLY A 1 278 ? 36.918 19.215 -10.699 1.00 24.01 278 GLY A C 1
ATOM 2205 O O . GLY A 1 278 ? 38.052 19.265 -11.169 1.00 22.55 278 GLY A O 1
ATOM 2206 N N . GLU A 1 279 ? 36.560 18.335 -9.771 1.00 26.07 279 GLU A N 1
ATOM 2207 C CA . GLU A 1 279 ? 37.529 17.397 -9.220 1.00 28.22 279 GLU A CA 1
ATOM 2208 C C . GLU A 1 279 ? 36.952 15.999 -9.003 1.00 26.30 279 GLU A C 1
ATOM 2209 O O . GLU A 1 279 ? 35.909 15.839 -8.376 1.00 28.45 279 GLU A O 1
ATOM 2215 N N . VAL A 1 280 ? 37.638 14.992 -9.541 1.00 25.03 280 VAL A N 1
ATOM 2216 C CA . VAL A 1 280 ? 37.217 13.596 -9.405 1.00 23.02 280 VAL A CA 1
ATOM 2217 C C . VAL A 1 280 ? 38.114 12.819 -8.443 1.00 22.30 280 VAL A C 1
ATOM 2218 O O . VAL A 1 280 ? 39.332 12.989 -8.441 1.00 22.12 280 VAL A O 1
ATOM 2222 N N . THR A 1 281 ? 37.485 11.967 -7.635 1.00 20.87 281 THR A N 1
ATOM 2223 C CA . THR A 1 281 ? 38.151 11.134 -6.633 1.00 21.49 281 THR A CA 1
ATOM 2224 C C . THR A 1 281 ? 37.536 9.742 -6.731 1.00 22.17 281 THR A C 1
ATOM 2225 O O . THR A 1 281 ? 36.415 9.536 -6.254 1.00 23.02 281 THR A O 1
ATOM 2229 N N . TYR A 1 282 ? 38.248 8.796 -7.349 1.00 20.39 282 TYR A N 1
ATOM 2230 C CA . TYR A 1 282 ? 37.740 7.429 -7.492 1.00 17.92 282 TYR A CA 1
ATOM 2231 C C . TYR A 1 282 ? 38.842 6.378 -7.374 1.00 16.57 282 TYR A C 1
ATOM 2232 O O . TYR A 1 282 ? 40.024 6.695 -7.440 1.00 13.41 282 TYR A O 1
ATOM 2241 N N . ARG A 1 283 ? 38.448 5.124 -7.193 1.00 18.95 283 ARG A N 1
ATOM 2242 C CA . ARG A 1 283 ? 39.404 4.030 -7.060 1.00 20.50 283 ARG A CA 1
ATOM 2243 C C . ARG A 1 283 ? 39.307 3.116 -8.274 1.00 20.66 283 ARG A C 1
ATOM 2244 O O . ARG A 1 283 ? 38.260 2.508 -8.503 1.00 20.22 283 ARG A O 1
ATOM 2252 N N . ASN A 1 284 ? 40.386 3.013 -9.050 1.00 21.99 284 ASN A N 1
ATOM 2253 C CA . ASN A 1 284 ? 40.356 2.184 -10.243 1.00 23.76 284 ASN A CA 1
ATOM 2254 C C . ASN A 1 284 ? 40.152 0.706 -9.962 1.00 23.75 284 ASN A C 1
ATOM 2255 O O . ASN A 1 284 ? 39.949 0.297 -8.814 1.00 22.10 284 ASN A O 1
ATOM 2260 N N . GLY A 1 285 ? 40.201 -0.086 -11.033 1.00 25.36 285 GLY A N 1
ATOM 2261 C CA . GLY A 1 285 ? 40.023 -1.521 -10.922 1.00 28.17 285 GLY A CA 1
ATOM 2262 C C . GLY A 1 285 ? 41.038 -2.135 -9.986 1.00 29.18 285 GLY A C 1
ATOM 2263 O O . GLY A 1 285 ? 40.754 -3.108 -9.287 1.00 29.43 285 GLY A O 1
ATOM 2264 N N . ASN A 1 286 ? 42.235 -1.566 -9.977 1.00 28.93 286 ASN A N 1
ATOM 2265 C CA . ASN A 1 286 ? 43.293 -2.049 -9.108 1.00 28.84 286 ASN A CA 1
ATOM 2266 C C . ASN A 1 286 ? 43.055 -1.581 -7.674 1.00 27.88 286 ASN A C 1
ATOM 2267 O O . ASN A 1 286 ? 43.891 -1.792 -6.797 1.00 28.43 286 ASN A O 1
ATOM 2272 N N . GLY A 1 287 ? 41.910 -0.948 -7.437 1.00 26.09 287 GLY A N 1
ATOM 2273 C CA . GLY A 1 287 ? 41.603 -0.469 -6.102 1.00 24.87 287 GLY A CA 1
ATOM 2274 C C . GLY A 1 287 ? 42.401 0.762 -5.714 1.00 24.67 287 GLY A C 1
ATOM 2275 O O . GLY A 1 287 ? 42.244 1.288 -4.613 1.00 23.87 287 GLY A O 1
ATOM 2276 N N . ASP A 1 288 ? 43.264 1.219 -6.619 1.00 24.80 288 ASP A N 1
ATOM 2277 C CA . ASP A 1 288 ? 44.081 2.402 -6.377 1.00 23.93 288 ASP A CA 1
ATOM 2278 C C . ASP A 1 288 ? 43.202 3.627 -6.385 1.00 24.17 288 ASP A C 1
ATOM 2279 O O . ASP A 1 288 ? 42.209 3.671 -7.104 1.00 25.48 288 ASP A O 1
ATOM 2284 N N . TRP A 1 289 ? 43.571 4.629 -5.595 1.00 23.76 289 TRP A N 1
ATOM 2285 C CA . TRP A 1 289 ? 42.794 5.855 -5.549 1.00 22.82 289 TRP A CA 1
ATOM 2286 C C . TRP A 1 289 ? 43.355 6.934 -6.466 1.00 22.77 289 TRP A C 1
ATOM 2287 O O . TRP A 1 289 ? 44.568 7.171 -6.503 1.00 23.80 289 TRP A O 1
ATOM 2298 N N . ILE A 1 290 ? 42.463 7.590 -7.209 1.00 22.74 290 ILE A N 1
ATOM 2299 C CA . ILE A 1 290 ? 42.888 8.617 -8.149 1.00 21.91 290 ILE A CA 1
ATOM 2300 C C . ILE A 1 290 ? 42.179 9.955 -7.972 1.00 21.98 290 ILE A C 1
ATOM 2301 O O . ILE A 1 290 ? 40.946 10.013 -7.907 1.00 24.36 290 ILE A O 1
ATOM 2306 N N . LYS A 1 291 ? 42.973 11.027 -7.897 1.00 21.46 291 LYS A N 1
ATOM 2307 C CA . LYS A 1 291 ? 42.446 12.386 -7.723 1.00 23.33 291 LYS A CA 1
ATOM 2308 C C . LYS A 1 291 ? 43.083 13.388 -8.683 1.00 23.48 291 LYS A C 1
ATOM 2309 O O . LYS A 1 291 ? 44.259 13.741 -8.550 1.00 21.02 291 LYS A O 1
ATOM 2315 N N . LYS A 1 292 ? 42.287 13.856 -9.638 1.00 25.50 292 LYS A N 1
ATOM 2316 C CA . LYS A 1 292 ? 42.744 14.814 -10.629 1.00 25.81 292 LYS A CA 1
ATOM 2317 C C . LYS A 1 292 ? 41.630 15.823 -10.901 1.00 25.35 292 LYS A C 1
ATOM 2318 O O . LYS A 1 292 ? 40.494 15.628 -10.480 1.00 26.63 292 LYS A O 1
ATOM 2324 N N . GLN A 1 293 ? 41.960 16.911 -11.588 1.00 23.70 293 GLN A N 1
ATOM 2325 C CA . GLN A 1 293 ? 40.972 17.930 -11.922 1.00 23.63 293 GLN A CA 1
ATOM 2326 C C . GLN A 1 293 ? 40.423 17.604 -13.287 1.00 24.48 293 GLN A C 1
ATOM 2327 O O . GLN A 1 293 ? 41.049 16.884 -14.063 1.00 22.30 293 GLN A O 1
ATOM 2333 N N . ILE A 1 294 ? 39.242 18.136 -13.573 1.00 24.56 294 ILE A N 1
ATOM 2334 C CA . ILE A 1 294 ? 38.630 17.964 -14.878 1.00 23.99 294 ILE A CA 1
ATOM 2335 C C . ILE A 1 294 ? 38.586 19.360 -15.489 1.00 24.73 294 ILE A C 1
ATOM 2336 O O . ILE A 1 294 ? 37.916 20.258 -14.973 1.00 22.73 294 ILE A O 1
ATOM 2341 N N . LYS A 1 295 ? 39.337 19.533 -16.569 1.00 23.94 295 LYS A N 1
ATOM 2342 C CA . LYS A 1 295 ? 39.394 20.790 -17.299 1.00 23.81 295 LYS A CA 1
ATOM 2343 C C . LYS A 1 295 ? 37.996 21.095 -17.813 1.00 22.06 295 LYS A C 1
ATOM 2344 O O . LYS A 1 295 ? 37.501 20.412 -18.698 1.00 21.05 295 LYS A O 1
ATOM 2350 N N . THR A 1 296 ? 37.362 22.115 -17.250 1.00 22.67 296 THR A N 1
ATOM 2351 C CA . THR A 1 296 ? 36.013 22.496 -17.643 1.00 22.55 296 THR A CA 1
ATOM 2352 C C . THR A 1 296 ? 35.906 22.759 -19.141 1.00 23.20 296 THR A C 1
ATOM 2353 O O . THR A 1 296 ? 36.693 23.526 -19.695 1.00 25.55 296 THR A O 1
ATOM 2357 N N . PRO A 1 297 ? 34.951 22.097 -19.824 1.00 22.77 297 PRO A N 1
ATOM 2358 C CA . PRO A 1 297 ? 34.774 22.304 -21.267 1.00 22.55 297 PRO A CA 1
ATOM 2359 C C . PRO A 1 297 ? 34.344 23.755 -21.521 1.00 23.01 297 PRO A C 1
ATOM 2360 O O . PRO A 1 297 ? 33.688 24.368 -20.671 1.00 22.03 297 PRO A O 1
ATOM 2364 N N . VAL A 1 298 ? 34.707 24.306 -22.676 1.00 25.72 298 VAL A N 1
ATOM 2365 C CA . VAL A 1 298 ? 34.348 25.691 -22.978 1.00 28.18 298 VAL A CA 1
ATOM 2366 C C . VAL A 1 298 ? 32.836 25.863 -23.158 1.00 28.96 298 VAL A C 1
ATOM 2367 O O . VAL A 1 298 ? 32.225 25.229 -24.023 1.00 29.08 298 VAL A O 1
ATOM 2371 N N . GLY A 1 299 ? 32.248 26.725 -22.329 1.00 30.34 299 GLY A N 1
ATOM 2372 C CA . GLY A 1 299 ? 30.820 26.974 -22.396 1.00 30.98 299 GLY A CA 1
ATOM 2373 C C . GLY A 1 299 ? 30.425 27.928 -23.507 1.00 30.42 299 GLY A C 1
ATOM 2374 O O . GLY A 1 299 ? 30.913 29.059 -23.568 1.00 28.99 299 GLY A O 1
ATOM 2375 N N . ASP A 1 300 ? 29.532 27.468 -24.382 1.00 29.93 300 ASP A N 1
ATOM 2376 C CA . ASP A 1 300 ? 29.052 28.274 -25.507 1.00 30.86 300 ASP A CA 1
ATOM 2377 C C . ASP A 1 300 ? 27.561 28.005 -25.821 1.00 30.01 300 ASP A C 1
ATOM 2378 O O . ASP A 1 300 ? 27.203 26.939 -26.332 1.00 28.87 300 ASP A O 1
ATOM 2383 N N . TYR A 1 301 ? 26.705 28.979 -25.504 1.00 29.03 301 TYR A N 1
ATOM 2384 C CA . TYR A 1 301 ? 25.262 28.868 -25.735 1.00 28.71 301 TYR A CA 1
ATOM 2385 C C . TYR A 1 301 ? 24.895 28.823 -27.216 1.00 27.75 301 TYR A C 1
ATOM 2386 O O . TYR A 1 301 ? 23.868 28.253 -27.595 1.00 25.93 301 TYR A O 1
ATOM 2395 N N . GLY A 1 302 ? 25.731 29.426 -28.056 1.00 27.58 302 GLY A N 1
ATOM 2396 C CA . GLY A 1 302 ? 25.463 29.415 -29.482 1.00 27.71 302 GLY A CA 1
ATOM 2397 C C . GLY A 1 302 ? 25.369 27.997 -30.026 1.00 27.78 302 GLY A C 1
ATOM 2398 O O . GLY A 1 302 ? 24.634 27.750 -30.977 1.00 29.34 302 GLY A O 1
ATOM 2399 N N . ARG A 1 303 ? 26.119 27.072 -29.427 1.00 26.76 303 ARG A N 1
ATOM 2400 C CA . ARG A 1 303 ? 26.118 25.673 -29.849 1.00 25.12 303 ARG A CA 1
ATOM 2401 C C . ARG A 1 303 ? 24.700 25.137 -29.908 1.00 25.14 303 ARG A C 1
ATOM 2402 O O . ARG A 1 303 ? 24.463 24.048 -30.441 1.00 23.30 303 ARG A O 1
ATOM 2410 N N . TYR A 1 304 ? 23.763 25.890 -29.332 1.00 24.40 304 TYR A N 1
ATOM 2411 C CA . TYR A 1 304 ? 22.355 25.500 -29.345 1.00 24.12 304 TYR A CA 1
ATOM 2412 C C . TYR A 1 304 ? 21.808 25.760 -30.751 1.00 25.24 304 TYR A C 1
ATOM 2413 O O . TYR A 1 304 ? 20.869 25.106 -31.203 1.00 26.77 304 TYR A O 1
ATOM 2422 N N . TYR A 1 305 ? 22.394 26.743 -31.422 1.00 24.61 305 TYR A N 1
ATOM 2423 C CA . TYR A 1 305 ? 22.016 27.091 -32.781 1.00 24.53 305 TYR A CA 1
ATOM 2424 C C . TYR A 1 305 ? 22.899 26.314 -33.739 1.00 25.43 305 TYR A C 1
ATOM 2425 O O . TYR A 1 305 ? 22.628 26.268 -34.934 1.00 24.97 305 TYR A O 1
ATOM 2434 N N . ASP A 1 306 ? 23.971 25.730 -33.208 1.00 26.25 306 ASP A N 1
ATOM 2435 C CA . ASP A 1 306 ? 24.882 24.919 -33.999 1.00 28.34 306 ASP A CA 1
ATOM 2436 C C . ASP A 1 306 ? 24.148 23.602 -34.178 1.00 29.78 306 ASP A C 1
ATOM 2437 O O . ASP A 1 306 ? 24.167 23.003 -35.253 1.00 29.80 306 ASP A O 1
ATOM 2442 N N . ALA A 1 307 ? 23.504 23.168 -33.095 1.00 28.53 307 ALA A N 1
ATOM 2443 C CA . ALA A 1 307 ? 22.723 21.934 -33.049 1.00 28.23 307 ALA A CA 1
ATOM 2444 C C . ALA A 1 307 ? 21.535 22.036 -33.987 1.00 27.63 307 ALA A C 1
ATOM 2445 O O . ALA A 1 307 ? 21.173 21.070 -34.659 1.00 27.87 307 ALA A O 1
ATOM 2447 N N . VAL A 1 308 ? 20.921 23.213 -34.000 1.00 28.58 308 VAL A N 1
ATOM 2448 C CA . VAL A 1 308 ? 19.769 23.491 -34.847 1.00 32.70 308 VAL A CA 1
ATOM 2449 C C . VAL A 1 308 ? 20.191 23.453 -36.312 1.00 35.02 308 VAL A C 1
ATOM 2450 O O . VAL A 1 308 ? 19.405 23.081 -37.188 1.00 36.42 308 VAL A O 1
ATOM 2454 N N . TYR A 1 309 ? 21.438 23.841 -36.567 1.00 36.14 309 TYR A N 1
ATOM 2455 C CA . TYR A 1 309 ? 21.985 23.863 -37.920 1.00 36.41 309 TYR A CA 1
ATOM 2456 C C . TYR A 1 309 ? 22.202 22.459 -38.475 1.00 36.38 309 TYR A C 1
ATOM 2457 O O . TYR A 1 309 ? 21.966 22.206 -39.656 1.00 35.74 309 TYR A O 1
ATOM 2466 N N . GLU A 1 310 ? 22.668 21.555 -37.618 1.00 36.71 310 GLU A N 1
ATOM 2467 C CA . GLU A 1 310 ? 22.917 20.179 -38.021 1.00 36.68 310 GLU A CA 1
ATOM 2468 C C . GLU A 1 310 ? 21.596 19.476 -38.233 1.00 35.93 310 GLU A C 1
ATOM 2469 O O . GLU A 1 310 ? 21.471 18.630 -39.108 1.00 37.44 310 GLU A O 1
ATOM 2475 N N . THR A 1 311 ? 20.608 19.846 -37.428 1.00 34.45 311 THR A N 1
ATOM 2476 C CA . THR A 1 311 ? 19.272 19.272 -37.510 1.00 33.20 311 THR A CA 1
ATOM 2477 C C . THR A 1 311 ? 18.581 19.741 -38.779 1.00 32.02 311 THR A C 1
ATOM 2478 O O . THR A 1 311 ? 17.981 18.945 -39.501 1.00 32.25 311 THR A O 1
ATOM 2482 N N . LEU A 1 312 ? 18.667 21.042 -39.044 1.00 31.17 312 LEU A N 1
ATOM 2483 C CA . LEU A 1 312 ? 18.030 21.616 -40.225 1.00 32.30 312 LEU A CA 1
ATOM 2484 C C . LEU A 1 312 ? 18.797 21.389 -41.521 1.00 33.27 312 LEU A C 1
ATOM 2485 O O . LEU A 1 312 ? 18.201 21.352 -42.595 1.00 34.02 312 LEU A O 1
ATOM 2490 N N . LYS A 1 313 ? 20.111 21.230 -41.423 1.00 33.23 313 LYS A N 1
ATOM 2491 C CA . LYS A 1 313 ? 20.943 21.036 -42.606 1.00 34.36 313 LYS A CA 1
ATOM 2492 C C . LYS A 1 313 ? 21.436 19.607 -42.812 1.00 35.25 313 LYS A C 1
ATOM 2493 O O . LYS A 1 313 ? 21.603 19.155 -43.949 1.00 36.16 313 LYS A O 1
ATOM 2499 N N . ASN A 1 314 ? 21.669 18.898 -41.715 1.00 34.36 314 ASN A N 1
ATOM 2500 C CA . ASN A 1 314 ? 22.167 17.532 -41.792 1.00 34.74 314 ASN A CA 1
ATOM 2501 C C . ASN A 1 314 ? 21.237 16.521 -41.135 1.00 34.52 314 ASN A C 1
ATOM 2502 O O . ASN A 1 314 ? 21.648 15.408 -40.813 1.00 35.76 314 ASN A O 1
ATOM 2507 N N . GLY A 1 315 ? 19.986 16.919 -40.933 1.00 35.51 315 GLY A N 1
ATOM 2508 C CA . GLY A 1 315 ? 19.010 16.032 -40.328 1.00 35.65 315 GLY A CA 1
ATOM 2509 C C . GLY A 1 315 ? 19.399 15.388 -39.007 1.00 36.40 315 GLY A C 1
ATOM 2510 O O . GLY A 1 315 ? 18.677 14.519 -38.519 1.00 37.38 315 GLY A O 1
ATOM 2511 N N . ALA A 1 316 ? 20.526 15.797 -38.425 1.00 36.06 316 ALA A N 1
ATOM 2512 C CA . ALA A 1 316 ? 20.962 15.238 -37.144 1.00 35.31 316 ALA A CA 1
ATOM 2513 C C . ALA A 1 316 ? 19.822 15.349 -36.128 1.00 33.72 316 ALA A C 1
ATOM 2514 O O . ALA A 1 316 ? 19.047 16.306 -36.153 1.00 33.62 316 ALA A O 1
ATOM 2516 N N . PRO A 1 317 ? 19.701 14.360 -35.228 1.00 33.24 317 PRO A N 1
ATOM 2517 C CA . PRO A 1 317 ? 18.644 14.365 -34.210 1.00 30.70 317 PRO A CA 1
ATOM 2518 C C . PRO A 1 317 ? 18.518 15.738 -33.549 1.00 28.99 317 PRO A C 1
ATOM 2519 O O . PRO A 1 317 ? 19.527 16.342 -33.179 1.00 28.41 317 PRO A O 1
ATOM 2523 N N . GLN A 1 318 ? 17.291 16.240 -33.413 1.00 27.39 318 GLN A N 1
ATOM 2524 C CA . GLN A 1 318 ? 17.106 17.547 -32.792 1.00 26.93 318 GLN A CA 1
ATOM 2525 C C . GLN A 1 318 ? 17.487 17.480 -31.311 1.00 28.69 318 GLN A C 1
ATOM 2526 O O . GLN A 1 318 ? 17.151 16.523 -30.612 1.00 27.93 318 GLN A O 1
ATOM 2532 N N . LEU A 1 319 ? 18.207 18.505 -30.858 1.00 29.59 319 LEU A N 1
ATOM 2533 C CA . LEU A 1 319 ? 18.686 18.606 -29.487 1.00 28.35 319 LEU A CA 1
ATOM 2534 C C . LEU A 1 319 ? 17.648 18.310 -28.424 1.00 28.30 319 LEU A C 1
ATOM 2535 O O . LEU A 1 319 ? 17.801 17.377 -27.626 1.00 27.17 319 LEU A O 1
ATOM 2540 N N . VAL A 1 320 ? 16.607 19.130 -28.393 1.00 26.53 320 VAL A N 1
ATOM 2541 C CA . VAL A 1 320 ? 15.540 18.971 -27.417 1.00 26.01 320 VAL A CA 1
ATOM 2542 C C . VAL A 1 320 ? 14.531 17.984 -27.968 1.00 25.59 320 VAL A C 1
ATOM 2543 O O . VAL A 1 320 ? 13.914 18.235 -29.001 1.00 27.60 320 VAL A O 1
ATOM 2547 N N . THR A 1 321 ? 14.365 16.854 -27.290 1.00 24.28 321 THR A N 1
ATOM 2548 C CA . THR A 1 321 ? 13.409 15.867 -27.762 1.00 23.11 321 THR A CA 1
ATOM 2549 C C . THR A 1 321 ? 12.045 16.129 -27.141 1.00 23.55 321 THR A C 1
ATOM 2550 O O . THR A 1 321 ? 11.948 16.526 -25.983 1.00 24.53 321 THR A O 1
ATOM 2554 N N . LYS A 1 322 ? 10.995 15.923 -27.925 1.00 23.93 322 LYS A N 1
ATOM 2555 C CA . LYS A 1 322 ? 9.628 16.114 -27.460 1.00 25.06 322 LYS A CA 1
ATOM 2556 C C . LYS A 1 322 ? 9.438 15.487 -26.078 1.00 26.43 322 LYS A C 1
ATOM 2557 O O . LYS A 1 322 ? 8.760 16.043 -25.214 1.00 27.53 322 LYS A O 1
ATOM 2563 N N . GLU A 1 323 ? 10.061 14.330 -25.880 1.00 25.75 323 GLU A N 1
ATOM 2564 C CA . GLU A 1 323 ? 9.981 13.598 -24.620 1.00 26.55 323 GLU A CA 1
ATOM 2565 C C . GLU A 1 323 ? 10.618 14.341 -23.446 1.00 26.12 323 GLU A C 1
ATOM 2566 O O . GLU A 1 323 ? 10.111 14.279 -22.325 1.00 28.34 323 GLU A O 1
ATOM 2572 N N . GLN A 1 324 ? 11.731 15.029 -23.686 1.00 24.49 324 GLN A N 1
ATOM 2573 C CA . GLN A 1 324 ? 12.378 15.779 -22.615 1.00 23.02 324 GLN A CA 1
ATOM 2574 C C . GLN A 1 324 ? 11.594 17.055 -22.345 1.00 22.25 324 GLN A C 1
ATOM 2575 O O . GLN A 1 324 ? 11.423 17.457 -21.195 1.00 21.74 324 GLN A O 1
ATOM 2581 N N . ALA A 1 325 ? 11.127 17.694 -23.412 1.00 23.19 325 ALA A N 1
ATOM 2582 C CA . ALA A 1 325 ? 10.359 18.923 -23.282 1.00 23.65 325 ALA A CA 1
ATOM 2583 C C . ALA A 1 325 ? 9.096 18.647 -22.476 1.00 23.89 325 ALA A C 1
ATOM 2584 O O . ALA A 1 325 ? 8.825 19.321 -21.478 1.00 25.70 325 ALA A O 1
ATOM 2586 N N . LEU A 1 326 ? 8.344 17.635 -22.913 1.00 24.22 326 LEU A N 1
ATOM 2587 C CA . LEU A 1 326 ? 7.090 17.232 -22.274 1.00 25.05 326 LEU A CA 1
ATOM 2588 C C . LEU A 1 326 ? 7.217 16.661 -20.857 1.00 25.60 326 LEU A C 1
ATOM 2589 O O . LEU A 1 326 ? 6.339 16.865 -20.017 1.00 26.46 326 LEU A O 1
ATOM 2594 N N . THR A 1 327 ? 8.296 15.932 -20.596 1.00 26.71 327 THR A N 1
ATOM 2595 C CA . THR A 1 327 ? 8.522 15.347 -19.278 1.00 27.62 327 THR A CA 1
ATOM 2596 C C . THR A 1 327 ? 8.842 16.465 -18.290 1.00 28.39 327 THR A C 1
ATOM 2597 O O . THR A 1 327 ? 8.355 16.494 -17.156 1.00 27.97 327 THR A O 1
ATOM 2601 N N . ASN A 1 328 ? 9.670 17.390 -18.749 1.00 27.57 328 ASN A N 1
ATOM 2602 C CA . ASN A 1 328 ? 10.081 18.526 -17.955 1.00 27.49 328 ASN A CA 1
ATOM 2603 C C . ASN A 1 328 ? 8.845 19.338 -17.553 1.00 28.00 328 ASN A C 1
ATOM 2604 O O . ASN A 1 328 ? 8.631 19.624 -16.374 1.00 28.76 328 ASN A O 1
ATOM 2609 N N . ILE A 1 329 ? 8.027 19.697 -18.538 1.00 28.08 329 ILE A N 1
ATOM 2610 C CA . ILE A 1 329 ? 6.819 20.480 -18.285 1.00 26.75 329 ILE A CA 1
ATOM 2611 C C . ILE A 1 329 ? 5.806 19.784 -17.386 1.00 26.43 329 ILE A C 1
ATOM 2612 O O . ILE A 1 329 ? 5.005 20.448 -16.724 1.00 26.36 329 ILE A O 1
ATOM 2617 N N . GLU A 1 330 ? 5.835 18.454 -17.371 1.00 25.30 330 GLU A N 1
ATOM 2618 C CA . GLU A 1 330 ? 4.902 17.679 -16.556 1.00 24.43 330 GLU A CA 1
ATOM 2619 C C . GLU A 1 330 ? 5.285 17.752 -15.091 1.00 24.45 330 GLU A C 1
ATOM 2620 O O . GLU A 1 330 ? 4.424 17.756 -14.211 1.00 25.48 330 GLU A O 1
ATOM 2626 N N . ILE A 1 331 ? 6.586 17.791 -14.841 1.00 22.47 331 ILE A N 1
ATOM 2627 C CA . ILE A 1 331 ? 7.107 17.850 -13.487 1.00 20.77 331 ILE A CA 1
ATOM 2628 C C . ILE A 1 331 ? 6.934 19.259 -12.947 1.00 21.31 331 ILE A C 1
ATOM 2629 O O . ILE A 1 331 ? 6.572 19.456 -11.787 1.00 22.92 331 ILE A O 1
ATOM 2634 N N . LEU A 1 332 ? 7.192 20.244 -13.793 1.00 19.70 332 LEU A N 1
ATOM 2635 C CA . LEU A 1 332 ? 7.050 21.626 -13.382 1.00 17.82 332 LEU A CA 1
ATOM 2636 C C . LEU A 1 332 ? 5.614 21.862 -12.926 1.00 17.60 332 LEU A C 1
ATOM 2637 O O . LEU A 1 332 ? 5.373 22.371 -11.829 1.00 15.62 332 LEU A O 1
ATOM 2642 N N . GLU A 1 333 ? 4.665 21.477 -13.774 1.00 20.81 333 GLU A N 1
ATOM 2643 C CA . GLU A 1 333 ? 3.254 21.659 -13.476 1.00 23.76 333 GLU A CA 1
ATOM 2644 C C . GLU A 1 333 ? 2.801 20.796 -12.309 1.00 25.92 333 GLU A C 1
ATOM 2645 O O . GLU A 1 333 ? 2.039 21.238 -11.444 1.00 27.57 333 GLU A O 1
ATOM 2651 N N . ALA A 1 334 ? 3.277 19.560 -12.280 1.00 26.06 334 ALA A N 1
ATOM 2652 C CA . ALA A 1 334 ? 2.899 18.640 -11.219 1.00 27.26 334 ALA A CA 1
ATOM 2653 C C . ALA A 1 334 ? 3.299 19.149 -9.820 1.00 27.54 334 ALA A C 1
ATOM 2654 O O . ALA A 1 334 ? 2.684 18.790 -8.811 1.00 27.84 334 ALA A O 1
ATOM 2656 N N . GLY A 1 335 ? 4.321 19.996 -9.772 1.00 28.09 335 GLY A N 1
ATOM 2657 C CA . GLY A 1 335 ? 4.780 20.524 -8.502 1.00 27.87 335 GLY A CA 1
ATOM 2658 C C . GLY A 1 335 ? 3.798 21.456 -7.822 1.00 27.25 335 GLY A C 1
ATOM 2659 O O . GLY A 1 335 ? 3.963 21.781 -6.640 1.00 24.77 335 GLY A O 1
ATOM 2660 N N . PHE A 1 336 ? 2.768 21.878 -8.554 1.00 27.59 336 PHE A N 1
ATOM 2661 C CA . PHE A 1 336 ? 1.775 22.797 -8.010 1.00 26.51 336 PHE A CA 1
ATOM 2662 C C . PHE A 1 336 ? 0.368 22.248 -7.907 1.00 28.09 336 PHE A C 1
ATOM 2663 O O . PHE A 1 336 ? -0.565 23.000 -7.672 1.00 26.41 336 PHE A O 1
ATOM 2671 N N . LEU A 1 337 ? 0.210 20.941 -8.085 1.00 30.51 337 LEU A N 1
ATOM 2672 C CA . LEU A 1 337 ? -1.109 20.329 -7.988 1.00 32.03 337 LEU A CA 1
ATOM 2673 C C . LEU A 1 337 ? -1.393 20.011 -6.536 1.00 32.72 337 LEU A C 1
ATOM 2674 O O . LEU A 1 337 ? -2.542 20.007 -6.092 1.00 32.35 337 LEU A O 1
ATOM 2679 N N . ASN A 1 338 ? -0.324 19.754 -5.794 1.00 32.43 338 ASN A N 1
ATOM 2680 C CA . ASN A 1 338 ? -0.437 19.409 -4.391 1.00 32.26 338 ASN A CA 1
ATOM 2681 C C . ASN A 1 338 ? 0.347 20.387 -3.538 1.00 30.89 338 ASN A C 1
ATOM 2682 O O . ASN A 1 338 ? 1.299 21.005 -4.001 1.00 30.60 338 ASN A O 1
ATOM 2687 N N . PRO A 1 339 ? -0.054 20.550 -2.272 1.00 29.42 339 PRO A N 1
ATOM 2688 C CA . PRO A 1 339 ? 0.668 21.477 -1.403 1.00 28.71 339 PRO A CA 1
ATOM 2689 C C . PRO A 1 339 ? 2.004 20.885 -0.954 1.00 28.58 339 PRO A C 1
ATOM 2690 O O . PRO A 1 339 ? 2.048 19.784 -0.414 1.00 30.62 339 PRO A O 1
ATOM 2694 N N . SER A 1 340 ? 3.084 21.629 -1.188 1.00 28.44 340 SER A N 1
ATOM 2695 C CA . SER A 1 340 ? 4.445 21.225 -0.825 1.00 27.22 340 SER A CA 1
ATOM 2696 C C . SER A 1 340 ? 4.627 21.053 0.686 1.00 26.61 340 SER A C 1
ATOM 2697 O O . SER A 1 340 ? 4.147 21.862 1.477 1.00 27.60 340 SER A O 1
ATOM 2700 N N . PRO A 1 341 ? 5.342 19.999 1.109 1.00 27.41 341 PRO A N 1
ATOM 2701 C CA . PRO A 1 341 ? 5.990 18.963 0.298 1.00 28.23 341 PRO A CA 1
ATOM 2702 C C . PRO A 1 341 ? 4.990 17.967 -0.277 1.00 27.88 341 PRO A C 1
ATOM 2703 O O . PRO A 1 341 ? 3.941 17.711 0.318 1.00 29.59 341 PRO A O 1
ATOM 2707 N N . SER A 1 342 ? 5.326 17.397 -1.429 1.00 26.26 342 SER A N 1
ATOM 2708 C CA . SER A 1 342 ? 4.462 16.405 -2.057 1.00 26.43 342 SER A CA 1
ATOM 2709 C C . SER A 1 342 ? 5.302 15.402 -2.829 1.00 27.44 342 SER A C 1
ATOM 2710 O O . SER A 1 342 ? 6.491 15.610 -3.051 1.00 27.61 342 SER A O 1
ATOM 2713 N N . VAL A 1 343 ? 4.684 14.291 -3.203 1.00 28.14 343 VAL A N 1
ATOM 2714 C CA . VAL A 1 343 ? 5.368 13.276 -3.988 1.00 27.72 343 VAL A CA 1
ATOM 2715 C C . VAL A 1 343 ? 4.523 13.113 -5.250 1.00 26.80 343 VAL A C 1
ATOM 2716 O O . VAL A 1 343 ? 3.321 13.392 -5.245 1.00 26.10 343 VAL A O 1
ATOM 2720 N N . TYR A 1 344 ? 5.150 12.691 -6.339 1.00 26.28 344 TYR A N 1
ATOM 2721 C CA . TYR A 1 344 ? 4.424 12.531 -7.589 1.00 25.79 344 TYR A CA 1
ATOM 2722 C C . TYR A 1 344 ? 5.042 11.493 -8.530 1.00 28.82 344 TYR A C 1
ATOM 2723 O O . TYR A 1 344 ? 6.244 11.504 -8.796 1.00 30.12 344 TYR A O 1
ATOM 2732 N N . HIS A 1 345 ? 4.205 10.588 -9.025 1.00 31.54 345 HIS A N 1
ATOM 2733 C CA . HIS A 1 345 ? 4.665 9.562 -9.939 1.00 36.20 345 HIS A CA 1
ATOM 2734 C C . HIS A 1 345 ? 4.367 10.003 -11.359 1.00 38.60 345 HIS A C 1
ATOM 2735 O O . HIS A 1 345 ? 3.252 10.405 -11.671 1.00 42.18 345 HIS A O 1
ATOM 2742 N N . LEU A 1 346 ? 5.384 9.944 -12.210 1.00 39.38 346 LEU A N 1
ATOM 2743 C CA . LEU A 1 346 ? 5.257 10.341 -13.603 1.00 40.27 346 LEU A CA 1
ATOM 2744 C C . LEU A 1 346 ? 4.239 9.461 -14.322 1.00 40.98 346 LEU A C 1
ATOM 2745 O O . LEU A 1 346 ? 4.215 8.246 -14.128 1.00 40.87 346 LEU A O 1
ATOM 2750 N N . LYS A 1 347 ? 3.411 10.094 -15.152 1.00 41.51 347 LYS A N 1
ATOM 2751 C CA . LYS A 1 347 ? 2.345 9.443 -15.921 1.00 43.41 347 LYS A CA 1
ATOM 2752 C C . LYS A 1 347 ? 2.516 8.008 -16.410 1.00 44.17 347 LYS A C 1
ATOM 2753 O O . LYS A 1 347 ? 1.551 7.413 -16.901 1.00 43.90 347 LYS A O 1
ATOM 2759 N N . GLU A 1 348 ? 3.718 7.450 -16.306 1.00 44.60 348 GLU A N 1
ATOM 2760 C CA . GLU A 1 348 ? 3.935 6.067 -16.718 1.00 44.78 348 GLU A CA 1
ATOM 2761 C C . GLU A 1 348 ? 3.695 5.855 -18.217 1.00 45.19 348 GLU A C 1
ATOM 2762 O O . GLU A 1 348 ? 4.678 5.533 -18.923 1.00 44.43 348 GLU A O 1
ATOM 2776 N N . THR B 1 2 ? 29.584 12.266 45.749 1.00 34.99 2 THR B N 1
ATOM 2777 C CA . THR B 1 2 ? 29.688 11.804 44.370 1.00 33.40 2 THR B CA 1
ATOM 2778 C C . THR B 1 2 ? 28.504 10.895 44.075 1.00 32.88 2 THR B C 1
ATOM 2779 O O . THR B 1 2 ? 27.829 10.428 44.997 1.00 32.03 2 THR B O 1
ATOM 2783 N N . VAL B 1 3 ? 28.258 10.638 42.792 1.00 32.03 3 VAL B N 1
ATOM 2784 C CA . VAL B 1 3 ? 27.148 9.789 42.386 1.00 32.30 3 VAL B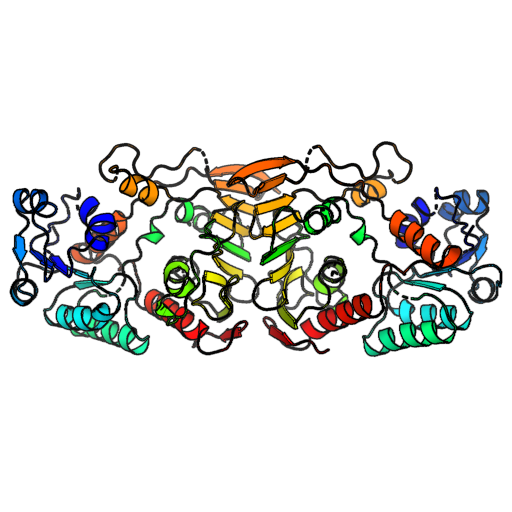 CA 1
ATOM 2785 C C . VAL B 1 3 ? 27.555 8.326 42.241 1.00 31.32 3 VAL B C 1
ATOM 2786 O O . VAL B 1 3 ? 28.435 7.986 41.450 1.00 30.63 3 VAL B O 1
ATOM 2790 N N . LYS B 1 4 ? 26.903 7.467 43.021 1.00 30.91 4 LYS B N 1
ATOM 2791 C CA . LYS B 1 4 ? 27.165 6.032 42.991 1.00 31.34 4 LYS B CA 1
ATOM 2792 C C . LYS B 1 4 ? 26.396 5.412 41.827 1.00 31.83 4 LYS B C 1
ATOM 2793 O O . LYS B 1 4 ? 25.175 5.558 41.723 1.00 30.92 4 LYS B O 1
ATOM 2807 N N . GLY B 1 6 ? 26.197 2.014 38.642 1.00 32.00 6 GLY B N 1
ATOM 2808 C CA . GLY B 1 6 ? 26.508 0.646 38.298 1.00 29.93 6 GLY B CA 1
ATOM 2809 C C . GLY B 1 6 ? 26.309 0.487 36.812 1.00 28.20 6 GLY B C 1
ATOM 2810 O O . GLY B 1 6 ? 25.955 1.448 36.133 1.00 29.57 6 GLY B O 1
ATOM 2811 N N . PHE B 1 7 ? 26.541 -0.719 36.304 1.00 27.99 7 PHE B N 1
ATOM 2812 C CA . PHE B 1 7 ? 26.380 -1.013 34.882 1.00 26.29 7 PHE B CA 1
ATOM 2813 C C . PHE B 1 7 ? 25.616 -2.310 34.685 1.00 27.20 7 PHE B C 1
ATOM 2814 O O . PHE B 1 7 ? 25.891 -3.305 35.350 1.00 30.03 7 PHE B O 1
ATOM 2822 N N . ILE B 1 8 ? 24.638 -2.284 33.787 1.00 26.40 8 ILE B N 1
ATOM 2823 C CA . ILE B 1 8 ? 23.876 -3.474 33.442 1.00 25.10 8 ILE B CA 1
ATOM 2824 C C . ILE B 1 8 ? 24.476 -3.826 32.093 1.00 24.49 8 ILE B C 1
ATOM 2825 O O . ILE B 1 8 ? 24.043 -3.321 31.066 1.00 23.97 8 ILE B O 1
ATOM 2830 N N . GLY B 1 9 ? 25.498 -4.674 32.114 1.00 23.73 9 GLY B N 1
ATOM 2831 C CA . GLY B 1 9 ? 26.178 -5.067 30.895 1.00 22.25 9 GLY B CA 1
ATOM 2832 C C . GLY B 1 9 ? 27.626 -4.611 30.972 1.00 22.70 9 GLY B C 1
ATOM 2833 O O . GLY B 1 9 ? 27.904 -3.545 31.526 1.00 22.24 9 GLY B O 1
ATOM 2834 N N . PHE B 1 10 ? 28.540 -5.411 30.420 1.00 22.14 10 PHE B N 1
ATOM 2835 C CA . PHE B 1 10 ? 29.974 -5.106 30.430 1.00 22.82 10 PHE B CA 1
ATOM 2836 C C . PHE B 1 10 ? 30.580 -5.471 29.068 1.00 22.24 10 PHE B C 1
ATOM 2837 O O . PHE B 1 10 ? 31.698 -5.974 28.981 1.00 19.96 10 PHE B O 1
ATOM 2845 N N . GLY B 1 11 ? 29.841 -5.207 27.997 1.00 21.98 11 GLY B N 1
ATOM 2846 C CA . GLY B 1 11 ? 30.342 -5.532 26.674 1.00 22.74 11 GLY B CA 1
ATOM 2847 C C . GLY B 1 11 ? 31.296 -4.498 26.101 1.00 24.21 11 GLY B C 1
ATOM 2848 O O . GLY B 1 11 ? 31.928 -3.744 26.841 1.00 23.63 11 GLY B O 1
ATOM 2849 N N . LYS B 1 12 ? 31.402 -4.456 24.776 1.00 24.26 12 LYS B N 1
ATOM 2850 C CA . LYS B 1 12 ? 32.289 -3.502 24.124 1.00 25.12 12 LYS B CA 1
ATOM 2851 C C . LYS B 1 12 ? 31.824 -2.043 24.224 1.00 24.59 12 LYS B C 1
ATOM 2852 O O . LYS B 1 12 ? 32.666 -1.135 24.316 1.00 21.39 12 LYS B O 1
ATOM 2858 N N . SER B 1 13 ? 30.503 -1.821 24.219 1.00 25.57 13 SER B N 1
ATOM 2859 C CA . SER B 1 13 ? 29.937 -0.469 24.344 1.00 26.67 13 SER B CA 1
ATOM 2860 C C . SER B 1 13 ? 30.355 0.149 25.669 1.00 26.71 13 SER B C 1
ATOM 2861 O O . SER B 1 13 ? 30.734 1.325 25.743 1.00 27.22 13 SER B O 1
ATOM 2864 N N . ALA B 1 14 ? 30.262 -0.664 26.715 1.00 25.72 14 ALA B N 1
ATOM 2865 C CA . ALA B 1 14 ? 30.608 -0.239 28.054 1.00 26.30 14 ALA B CA 1
ATOM 2866 C C . ALA B 1 14 ? 32.090 0.102 28.135 1.00 27.34 14 ALA B C 1
ATOM 2867 O O . ALA B 1 14 ? 32.465 1.198 28.560 1.00 27.31 14 ALA B O 1
ATOM 2869 N N . ASN B 1 15 ? 32.929 -0.841 27.720 1.00 28.27 15 ASN B N 1
ATOM 2870 C CA . ASN B 1 15 ? 34.364 -0.641 27.761 1.00 30.07 15 ASN B CA 1
ATOM 2871 C C . ASN B 1 15 ? 34.895 0.385 26.771 1.00 32.35 15 ASN B C 1
ATOM 2872 O O . ASN B 1 15 ? 36.105 0.596 26.707 1.00 35.32 15 ASN B O 1
ATOM 2877 N N . ARG B 1 16 ? 34.019 1.028 26.000 1.00 32.06 16 ARG B N 1
ATOM 2878 C CA . ARG B 1 16 ? 34.511 1.998 25.026 1.00 31.59 16 ARG B CA 1
ATOM 2879 C C . ARG B 1 16 ? 33.944 3.409 25.095 1.00 30.61 16 ARG B C 1
ATOM 2880 O O . ARG B 1 16 ? 34.690 4.378 24.980 1.00 29.89 16 ARG B O 1
ATOM 2888 N N . TYR B 1 17 ? 32.639 3.538 25.290 1.00 29.25 17 TYR B N 1
ATOM 2889 C CA . TYR B 1 17 ? 32.023 4.859 25.329 1.00 28.22 17 TYR B CA 1
ATOM 2890 C C . TYR B 1 17 ? 31.697 5.362 26.711 1.00 25.54 17 TYR B C 1
ATOM 2891 O O . TYR B 1 17 ? 31.665 6.564 26.936 1.00 25.44 17 TYR B O 1
ATOM 2900 N N . HIS B 1 18 ? 31.470 4.453 27.648 1.00 22.74 18 HIS B N 1
ATOM 2901 C CA . HIS B 1 18 ? 31.114 4.870 28.997 1.00 21.70 18 HIS B CA 1
ATOM 2902 C C . HIS B 1 18 ? 32.255 4.803 29.987 1.00 20.88 18 HIS B C 1
ATOM 2903 O O . HIS B 1 18 ? 32.669 5.820 30.525 1.00 21.33 18 HIS B O 1
ATOM 2910 N N . LEU B 1 19 ? 32.761 3.602 30.226 1.00 21.63 19 LEU B N 1
ATOM 2911 C CA . LEU B 1 19 ? 33.841 3.397 31.182 1.00 22.63 19 LEU B CA 1
ATOM 2912 C C . LEU B 1 19 ? 35.081 4.263 31.050 1.00 22.82 19 LEU B C 1
ATOM 2913 O O . LEU B 1 19 ? 35.579 4.767 32.053 1.00 24.51 19 LEU B O 1
ATOM 2918 N N . PRO B 1 20 ? 35.617 4.435 29.826 1.00 21.82 20 PRO B N 1
ATOM 2919 C CA . PRO B 1 20 ? 36.819 5.276 29.693 1.00 19.66 20 PRO B CA 1
ATOM 2920 C C . PRO B 1 20 ? 36.623 6.704 30.213 1.00 19.71 20 PRO B C 1
ATOM 2921 O O . PRO B 1 20 ? 37.576 7.345 30.666 1.00 21.95 20 PRO B O 1
ATOM 2925 N N . TYR B 1 21 ? 35.384 7.193 30.156 1.00 19.09 21 TYR B N 1
ATOM 2926 C CA . TYR B 1 21 ? 35.061 8.553 30.591 1.00 17.23 21 TYR B CA 1
ATOM 2927 C C . TYR B 1 21 ? 34.650 8.661 32.061 1.00 18.16 21 TYR B C 1
ATOM 2928 O O . TYR B 1 21 ? 34.973 9.634 32.745 1.00 20.36 21 TYR B O 1
ATOM 2937 N N . VAL B 1 22 ? 33.927 7.662 32.537 1.00 19.47 22 VAL B N 1
ATOM 2938 C CA . VAL B 1 22 ? 33.440 7.649 33.902 1.00 20.99 22 VAL B CA 1
ATOM 2939 C C . VAL B 1 22 ? 34.553 7.445 34.927 1.00 21.84 22 VAL B C 1
ATOM 2940 O O . VAL B 1 22 ? 34.512 7.991 36.030 1.00 21.21 22 VAL B O 1
ATOM 2952 N N . ILE B 1 24 ? 37.558 8.506 34.763 1.00 29.83 24 ILE B N 1
ATOM 2953 C CA . ILE B 1 24 ? 38.376 9.703 34.869 1.00 30.24 24 ILE B CA 1
ATOM 2954 C C . ILE B 1 24 ? 37.705 10.817 35.686 1.00 30.41 24 ILE B C 1
ATOM 2955 O O . ILE B 1 24 ? 38.364 11.785 36.063 1.00 28.84 24 ILE B O 1
ATOM 2960 N N . ARG B 1 25 ? 36.406 10.689 35.958 1.00 31.24 25 ARG B N 1
ATOM 2961 C CA . ARG B 1 25 ? 35.696 11.711 36.730 1.00 32.66 25 ARG B CA 1
ATOM 2962 C C . ARG B 1 25 ? 35.515 11.292 38.184 1.00 33.30 25 ARG B C 1
ATOM 2963 O O . ARG B 1 25 ? 34.989 10.211 38.462 1.00 34.08 25 ARG B O 1
ATOM 2971 N N . GLU B 1 26 ? 35.935 12.151 39.111 1.00 35.42 26 GLU B N 1
ATOM 2972 C CA . GLU B 1 26 ? 35.817 11.839 40.535 1.00 37.95 26 GLU B CA 1
ATOM 2973 C C . GLU B 1 26 ? 34.434 12.141 41.116 1.00 37.36 26 GLU B C 1
ATOM 2974 O O . GLU B 1 26 ? 34.123 11.741 42.244 1.00 38.02 26 GLU B O 1
ATOM 2980 N N . THR B 1 27 ? 33.606 12.833 40.336 1.00 35.88 27 THR B N 1
ATOM 2981 C CA . THR B 1 27 ? 32.245 13.175 40.751 1.00 35.25 27 THR B CA 1
ATOM 2982 C C . THR B 1 27 ? 31.376 11.939 40.566 1.00 34.33 27 THR B C 1
ATOM 2983 O O . THR B 1 27 ? 30.232 11.891 41.012 1.00 34.06 27 THR B O 1
ATOM 2987 N N . LEU B 1 28 ? 31.960 10.942 39.908 1.00 33.48 28 LEU B N 1
ATOM 2988 C CA . LEU B 1 28 ? 31.301 9.683 39.572 1.00 32.98 28 LEU B CA 1
ATOM 2989 C C . LEU B 1 28 ? 31.985 8.472 40.189 1.00 33.03 28 LEU B C 1
ATOM 2990 O O . LEU B 1 28 ? 33.209 8.396 40.241 1.00 34.74 28 LEU B O 1
ATOM 2995 N N . GLU B 1 29 ? 31.192 7.505 40.632 1.00 32.21 29 GLU B N 1
ATOM 2996 C CA . GLU B 1 29 ? 31.769 6.316 41.216 1.00 31.24 29 GLU B CA 1
ATOM 2997 C C . GLU B 1 29 ? 31.114 5.048 40.721 1.00 30.33 29 GLU B C 1
ATOM 2998 O O . GLU B 1 29 ? 29.962 4.771 41.052 1.00 29.07 29 GLU B O 1
ATOM 3004 N N . VAL B 1 30 ? 31.848 4.274 39.928 1.00 30.36 30 VAL B N 1
ATOM 3005 C CA . VAL B 1 30 ? 31.309 3.025 39.420 1.00 30.15 30 VAL B CA 1
ATOM 3006 C C . VAL B 1 30 ? 31.515 1.982 40.515 1.00 30.46 30 VAL B C 1
ATOM 3007 O O . VAL B 1 30 ? 32.615 1.449 40.708 1.00 30.18 30 VAL B O 1
ATOM 3011 N N . LYS B 1 31 ? 30.439 1.698 41.236 1.00 30.08 31 LYS B N 1
ATOM 3012 C CA . LYS B 1 31 ? 30.486 0.748 42.329 1.00 31.09 31 LYS B CA 1
ATOM 3013 C C . LYS B 1 31 ? 30.296 -0.702 41.888 1.00 30.92 31 LYS B C 1
ATOM 3014 O O . LYS B 1 31 ? 30.993 -1.592 42.373 1.00 30.84 31 LYS B O 1
ATOM 3020 N N . THR B 1 32 ? 29.365 -0.940 40.966 1.00 31.53 32 THR B N 1
ATOM 3021 C CA . THR B 1 32 ? 29.080 -2.300 40.508 1.00 30.73 32 THR B CA 1
ATOM 3022 C C . THR B 1 32 ? 28.898 -2.435 38.995 1.00 30.41 32 THR B C 1
ATOM 3023 O O . THR B 1 32 ? 28.293 -1.576 38.358 1.00 30.86 32 THR B O 1
ATOM 3027 N N . ILE B 1 33 ? 29.429 -3.522 38.435 1.00 30.27 33 ILE B N 1
ATOM 3028 C CA . ILE B 1 33 ? 29.307 -3.834 37.008 1.00 29.92 33 ILE B CA 1
ATOM 3029 C C . ILE B 1 33 ? 28.665 -5.216 36.926 1.00 31.20 33 ILE B C 1
ATOM 3030 O O . ILE B 1 33 ? 29.147 -6.165 37.549 1.00 30.35 33 ILE B O 1
ATOM 3035 N N . PHE B 1 34 ? 27.593 -5.340 36.152 1.00 31.22 34 PHE B N 1
ATOM 3036 C CA . PHE B 1 34 ? 26.907 -6.622 36.022 1.00 32.14 34 PHE B CA 1
ATOM 3037 C C . PHE B 1 34 ? 27.005 -7.262 34.634 1.00 33.87 34 PHE B C 1
ATOM 3038 O O . PHE B 1 34 ? 26.919 -6.578 33.616 1.00 34.48 34 PHE B O 1
ATOM 3046 N N . ASP B 1 35 ? 27.170 -8.582 34.610 1.00 34.58 35 ASP B N 1
ATOM 3047 C CA . ASP B 1 35 ? 27.236 -9.331 33.356 1.00 36.52 35 ASP B CA 1
ATOM 3048 C C . ASP B 1 35 ? 27.173 -10.851 33.586 1.00 36.96 35 ASP B C 1
ATOM 3049 O O . ASP B 1 35 ? 27.793 -11.378 34.513 1.00 36.25 35 ASP B O 1
ATOM 3054 N N . LEU B 1 36 ? 26.412 -11.539 32.738 1.00 37.66 36 LEU B N 1
ATOM 3055 C CA . LEU B 1 36 ? 26.252 -12.993 32.821 1.00 38.76 36 LEU B CA 1
ATOM 3056 C C . LEU B 1 36 ? 27.576 -13.698 32.588 1.00 40.12 36 LEU B C 1
ATOM 3057 O O . LEU B 1 36 ? 27.909 -14.665 33.267 1.00 40.36 36 LEU B O 1
ATOM 3062 N N . HIS B 1 37 ? 28.324 -13.212 31.611 1.00 41.68 37 HIS B N 1
ATOM 3063 C CA . HIS B 1 37 ? 29.613 -13.791 31.298 1.00 43.39 37 HIS B CA 1
ATOM 3064 C C . HIS B 1 37 ? 30.657 -12.682 31.287 1.00 43.27 37 HIS B C 1
ATOM 3065 O O . HIS B 1 37 ? 30.995 -12.142 30.234 1.00 43.18 37 HIS B O 1
ATOM 3072 N N . VAL B 1 38 ? 31.150 -12.344 32.479 1.00 43.95 38 VAL B N 1
ATOM 3073 C CA . VAL B 1 38 ? 32.155 -11.296 32.645 1.00 45.62 38 VAL B CA 1
ATOM 3074 C C . VAL B 1 38 ? 33.474 -11.684 31.993 1.00 46.78 38 VAL B C 1
ATOM 3075 O O . VAL B 1 38 ? 33.699 -12.844 31.643 1.00 47.38 38 VAL B O 1
ATOM 3079 N N . ASN B 1 39 ? 34.334 -10.689 31.824 1.00 47.00 39 ASN B N 1
ATOM 3080 C CA . ASN B 1 39 ? 35.644 -10.889 31.237 1.00 47.62 39 ASN B CA 1
ATOM 3081 C C . ASN B 1 39 ? 36.672 -10.585 32.311 1.00 47.70 39 ASN B C 1
ATOM 3082 O O . ASN B 1 39 ? 36.895 -9.419 32.639 1.00 47.35 39 ASN B O 1
ATOM 3087 N N . GLU B 1 40 ? 37.292 -11.628 32.861 1.00 47.67 40 GLU B N 1
ATOM 3088 C CA . GLU B 1 40 ? 38.288 -11.437 33.907 1.00 47.03 40 GLU B CA 1
ATOM 3089 C C . GLU B 1 40 ? 39.498 -10.669 33.405 1.00 46.94 40 GLU B C 1
ATOM 3090 O O . GLU B 1 40 ? 40.108 -9.900 34.146 1.00 47.66 40 GLU B O 1
ATOM 3096 N N . LYS B 1 41 ? 39.834 -10.871 32.138 1.00 45.91 41 LYS B N 1
ATOM 3097 C CA . LYS B 1 41 ? 40.968 -10.184 31.530 1.00 43.58 41 LYS B CA 1
ATOM 3098 C C . LYS B 1 41 ? 40.759 -8.674 31.648 1.00 42.50 41 LYS B C 1
ATOM 3099 O O . LYS B 1 41 ? 41.619 -7.953 32.153 1.00 42.24 41 LYS B O 1
ATOM 3105 N N . ALA B 1 42 ? 39.595 -8.212 31.192 1.00 40.46 42 ALA B N 1
ATOM 3106 C CA . ALA B 1 42 ? 39.235 -6.791 31.216 1.00 38.81 42 ALA B CA 1
ATOM 3107 C C . ALA B 1 42 ? 38.707 -6.298 32.563 1.00 37.71 42 ALA B C 1
ATOM 3108 O O . ALA B 1 42 ? 38.683 -5.102 32.821 1.00 36.63 42 ALA B O 1
ATOM 3110 N N . ALA B 1 43 ? 38.274 -7.209 33.421 1.00 38.33 43 ALA B N 1
ATOM 3111 C CA . ALA B 1 43 ? 37.767 -6.803 34.719 1.00 36.78 43 ALA B CA 1
ATOM 3112 C C . ALA B 1 43 ? 38.912 -6.553 35.701 1.00 37.46 43 ALA B C 1
ATOM 3113 O O . ALA B 1 43 ? 38.748 -5.829 36.679 1.00 37.79 43 ALA B O 1
ATOM 3115 N N . ALA B 1 44 ? 40.075 -7.138 35.427 1.00 37.14 44 ALA B N 1
ATOM 3116 C CA . ALA B 1 44 ? 41.237 -6.987 36.298 1.00 36.97 44 ALA B CA 1
ATOM 3117 C C . ALA B 1 44 ? 41.597 -5.531 36.609 1.00 37.08 44 ALA B C 1
ATOM 3118 O O . ALA B 1 44 ? 41.548 -5.103 37.764 1.00 37.87 44 ALA B O 1
ATOM 3120 N N . PRO B 1 45 ? 41.971 -4.750 35.583 1.00 36.20 45 PRO B N 1
ATOM 3121 C CA . PRO B 1 45 ? 42.329 -3.344 35.808 1.00 37.08 45 PRO B CA 1
ATOM 3122 C C . PRO B 1 45 ? 41.240 -2.536 36.521 1.00 37.90 45 PRO B C 1
ATOM 3123 O O . PRO B 1 45 ? 41.520 -1.514 37.148 1.00 37.31 45 PRO B O 1
ATOM 3127 N N . PHE B 1 46 ? 40.000 -3.004 36.412 1.00 37.76 46 PHE B N 1
ATOM 3128 C CA . PHE B 1 46 ? 38.856 -2.356 37.043 1.00 38.96 46 PHE B CA 1
ATOM 3129 C C . PHE B 1 46 ? 38.690 -2.834 38.481 1.00 39.88 46 PHE B C 1
ATOM 3130 O O . PHE B 1 46 ? 38.766 -2.042 39.418 1.00 40.37 46 PHE B O 1
ATOM 3138 N N . LYS B 1 47 ? 38.455 -4.133 38.648 1.00 40.18 47 LYS B N 1
ATOM 3139 C CA . LYS B 1 47 ? 38.291 -4.723 39.970 1.00 40.27 47 LYS B CA 1
ATOM 3140 C C . LYS B 1 47 ? 39.353 -4.142 40.885 1.00 40.84 47 LYS B C 1
ATOM 3141 O O . LYS B 1 47 ? 39.080 -3.737 42.017 1.00 40.64 47 LYS B O 1
ATOM 3147 N N . GLU B 1 48 ? 40.573 -4.103 40.362 1.00 40.74 48 GLU B N 1
ATOM 3148 C CA . GLU B 1 48 ? 41.723 -3.593 41.087 1.00 41.13 48 GLU B CA 1
ATOM 3149 C C . GLU B 1 48 ? 41.558 -2.130 41.479 1.00 40.26 48 GLU B C 1
ATOM 3150 O O . GLU B 1 48 ? 42.110 -1.693 42.491 1.00 41.07 48 GLU B O 1
ATOM 3156 N N . LYS B 1 49 ? 40.815 -1.369 40.677 1.00 38.44 49 LYS B N 1
ATOM 3157 C CA . LYS B 1 49 ? 40.603 0.042 40.983 1.00 38.29 49 LYS B CA 1
ATOM 3158 C C . LYS B 1 49 ? 39.555 0.205 42.071 1.00 38.23 49 LYS B C 1
ATOM 3159 O O . LYS B 1 49 ? 39.487 1.241 42.723 1.00 38.32 49 LYS B O 1
ATOM 3165 N N . GLY B 1 50 ? 38.729 -0.818 42.257 1.00 37.83 50 GLY B N 1
ATOM 3166 C CA . GLY B 1 50 ? 37.698 -0.746 43.275 1.00 38.08 50 GLY B CA 1
ATOM 3167 C C . GLY B 1 50 ? 36.319 -1.092 42.756 1.00 37.55 50 GLY B C 1
ATOM 3168 O O . GLY B 1 50 ? 35.347 -1.049 43.509 1.00 38.08 50 GLY B O 1
ATOM 3169 N N . VAL B 1 51 ? 36.229 -1.437 41.472 1.00 36.08 51 VAL B N 1
ATOM 3170 C CA . VAL B 1 51 ? 34.949 -1.797 40.860 1.00 34.52 51 VAL B CA 1
ATOM 3171 C C . VAL B 1 51 ? 34.594 -3.268 41.076 1.00 34.77 51 VAL B C 1
ATOM 3172 O O . VAL B 1 51 ? 35.384 -4.171 40.783 1.00 33.90 51 VAL B O 1
ATOM 3176 N N . ASN B 1 52 ? 33.389 -3.499 41.578 1.00 35.82 52 ASN B N 1
ATOM 3177 C CA . ASN B 1 52 ? 32.921 -4.849 41.842 1.00 37.51 52 ASN B CA 1
ATOM 3178 C C . ASN B 1 52 ? 32.055 -5.356 40.693 1.00 37.81 52 ASN B C 1
ATOM 3179 O O . ASN B 1 52 ? 31.222 -4.628 40.158 1.00 38.78 52 ASN B O 1
ATOM 3184 N N . PHE B 1 53 ? 32.271 -6.609 40.316 1.00 38.63 53 PHE B N 1
ATOM 3185 C CA . PHE B 1 53 ? 31.521 -7.233 39.231 1.00 40.39 53 PHE B CA 1
ATOM 3186 C C . PHE B 1 53 ? 30.556 -8.272 39.787 1.00 41.22 53 PHE B C 1
ATOM 3187 O O . PHE B 1 53 ? 30.624 -8.624 40.964 1.00 41.29 53 PHE B O 1
ATOM 3195 N N . THR B 1 54 ? 29.656 -8.761 38.941 1.00 42.53 54 THR B N 1
ATOM 3196 C CA . THR B 1 54 ? 28.687 -9.752 39.377 1.00 43.08 54 THR B CA 1
ATOM 3197 C C . THR B 1 54 ? 27.883 -10.309 38.215 1.00 43.81 54 THR B C 1
ATOM 3198 O O . THR B 1 54 ? 27.729 -9.660 37.181 1.00 44.62 54 THR B O 1
ATOM 3202 N N . ALA B 1 55 ? 27.385 -11.527 38.393 1.00 44.76 55 ALA B N 1
ATOM 3203 C CA . ALA B 1 55 ? 26.573 -12.184 37.379 1.00 44.84 55 ALA B CA 1
ATOM 3204 C C . ALA B 1 55 ? 25.148 -12.295 37.914 1.00 45.02 55 ALA B C 1
ATOM 3205 O O . ALA B 1 55 ? 24.321 -13.011 37.355 1.00 44.44 55 ALA B O 1
ATOM 3207 N N . ASP B 1 56 ? 24.877 -11.568 38.997 1.00 45.52 56 ASP B N 1
ATOM 3208 C CA . ASP B 1 56 ? 23.562 -11.569 39.639 1.00 46.02 56 ASP B CA 1
ATOM 3209 C C . ASP B 1 56 ? 22.922 -10.180 39.625 1.00 45.31 56 ASP B C 1
ATOM 3210 O O . ASP B 1 56 ? 23.344 -9.282 40.353 1.00 45.61 56 ASP B O 1
ATOM 3215 N N . LEU B 1 57 ? 21.889 -10.020 38.807 1.00 45.39 57 LEU B N 1
ATOM 3216 C CA . LEU B 1 57 ? 21.187 -8.747 38.672 1.00 43.95 57 LEU B CA 1
ATOM 3217 C C . LEU B 1 57 ? 20.614 -8.196 39.979 1.00 44.05 57 LEU B C 1
ATOM 3218 O O . LEU B 1 57 ? 20.653 -6.987 40.222 1.00 44.42 57 LEU B O 1
ATOM 3223 N N . ASN B 1 58 ? 20.078 -9.080 40.817 1.00 44.01 58 ASN B N 1
ATOM 3224 C CA . ASN B 1 58 ? 19.486 -8.673 42.093 1.00 43.55 58 ASN B CA 1
ATOM 3225 C C . ASN B 1 58 ? 20.477 -7.876 42.943 1.00 42.57 58 ASN B C 1
ATOM 3226 O O . ASN B 1 58 ? 20.140 -6.817 43.471 1.00 41.17 58 ASN B O 1
ATOM 3231 N N . GLU B 1 59 ? 21.694 -8.397 43.079 1.00 41.79 59 GLU B N 1
ATOM 3232 C CA . GLU B 1 59 ? 22.729 -7.731 43.865 1.00 42.02 59 GLU B CA 1
ATOM 3233 C C . GLU B 1 59 ? 22.822 -6.245 43.495 1.00 41.01 59 GLU B C 1
ATOM 3234 O O . GLU B 1 59 ? 22.813 -5.374 44.375 1.00 39.47 59 GLU B O 1
ATOM 3240 N N . LEU B 1 60 ? 22.898 -5.971 42.190 1.00 39.72 60 LEU B N 1
ATOM 3241 C CA . LEU B 1 60 ? 22.989 -4.606 41.662 1.00 38.73 60 LEU B CA 1
ATOM 3242 C C . LEU B 1 60 ? 21.711 -3.783 41.857 1.00 38.26 60 LEU B C 1
ATOM 3243 O O . LEU B 1 60 ? 21.774 -2.618 42.251 1.00 36.58 60 LEU B O 1
ATOM 3248 N N . LEU B 1 61 ? 20.556 -4.379 41.579 1.00 37.82 61 LEU B N 1
ATOM 3249 C CA . LEU B 1 61 ? 19.297 -3.664 41.740 1.00 38.16 61 LEU B CA 1
ATOM 3250 C C . LEU B 1 61 ? 18.912 -3.475 43.207 1.00 38.41 61 LEU B C 1
ATOM 3251 O O . LEU B 1 61 ? 18.330 -2.447 43.569 1.00 38.78 61 LEU B O 1
ATOM 3256 N N . THR B 1 62 ? 19.235 -4.460 44.046 1.00 38.26 62 THR B N 1
ATOM 3257 C CA . THR B 1 62 ? 18.920 -4.396 45.481 1.00 37.40 62 THR B CA 1
ATOM 3258 C C . THR B 1 62 ? 19.790 -3.395 46.242 1.00 38.42 62 THR B C 1
ATOM 3259 O O . THR B 1 62 ? 19.365 -2.868 47.269 1.00 37.52 62 THR B O 1
ATOM 3263 N N . ASP B 1 63 ? 21.001 -3.137 45.745 1.00 38.63 63 ASP B N 1
ATOM 3264 C CA . ASP B 1 63 ? 21.912 -2.200 46.400 1.00 38.16 63 ASP B CA 1
ATOM 3265 C C . ASP B 1 63 ? 21.257 -0.826 46.528 1.00 36.93 63 ASP B C 1
ATOM 3266 O O . ASP B 1 63 ? 20.948 -0.185 45.527 1.00 37.17 63 ASP B O 1
ATOM 3271 N N . PRO B 1 64 ? 21.035 -0.356 47.767 1.00 36.08 64 PRO B N 1
ATOM 3272 C CA . PRO B 1 64 ? 20.408 0.948 48.005 1.00 35.43 64 PRO B CA 1
ATOM 3273 C C . PRO B 1 64 ? 21.351 2.145 47.924 1.00 33.42 64 PRO B C 1
ATOM 3274 O O . PRO B 1 64 ? 20.901 3.293 47.999 1.00 31.95 64 PRO B O 1
ATOM 3278 N N . GLU B 1 65 ? 22.651 1.887 47.788 1.00 33.05 65 GLU B N 1
ATOM 3279 C CA . GLU B 1 65 ? 23.617 2.978 47.684 1.00 33.17 65 GLU B CA 1
ATOM 3280 C C . GLU B 1 65 ? 23.726 3.444 46.234 1.00 32.72 65 GLU B C 1
ATOM 3281 O O . GLU B 1 65 ? 24.053 4.600 45.975 1.00 33.41 65 GLU B O 1
ATOM 3287 N N . ILE B 1 66 ? 23.451 2.540 45.295 1.00 32.14 66 ILE B N 1
ATOM 3288 C CA . ILE B 1 66 ? 23.508 2.851 43.865 1.00 32.49 66 ILE B CA 1
ATOM 3289 C C . ILE B 1 66 ? 22.269 3.620 43.416 1.00 32.98 66 ILE B C 1
ATOM 3290 O O . ILE B 1 66 ? 21.153 3.104 43.446 1.00 32.55 66 ILE B O 1
ATOM 3295 N N . GLU B 1 67 ? 22.490 4.854 42.982 1.00 33.91 67 GLU B N 1
ATOM 3296 C CA . GLU B 1 67 ? 21.420 5.739 42.544 1.00 34.28 67 GLU B CA 1
ATOM 3297 C C . GLU B 1 67 ? 21.295 5.843 41.027 1.00 33.29 67 GLU B C 1
ATOM 3298 O O . GLU B 1 67 ? 20.241 6.218 40.514 1.00 32.72 67 GLU B O 1
ATOM 3304 N N . LEU B 1 68 ? 22.373 5.521 40.318 1.00 31.41 68 LEU B N 1
ATOM 3305 C CA . LEU B 1 68 ? 22.386 5.581 38.859 1.00 30.70 68 LEU B CA 1
ATOM 3306 C C . LEU B 1 68 ? 22.786 4.236 38.257 1.00 29.94 68 LEU B C 1
ATOM 3307 O O . LEU B 1 68 ? 23.583 3.507 38.841 1.00 29.30 68 LEU B O 1
ATOM 3312 N N . ILE B 1 69 ? 22.230 3.914 37.093 1.00 29.86 69 ILE B N 1
ATOM 3313 C CA . ILE B 1 69 ? 22.543 2.661 36.403 1.00 29.85 69 ILE B CA 1
ATOM 3314 C C . ILE B 1 69 ? 22.577 2.846 34.881 1.00 31.11 69 ILE B C 1
ATOM 3315 O O . ILE B 1 69 ? 21.770 3.591 34.322 1.00 31.17 69 ILE B O 1
ATOM 3320 N N . THR B 1 70 ? 23.513 2.177 34.213 1.00 30.86 70 THR B N 1
ATOM 3321 C CA . THR B 1 70 ? 23.604 2.274 32.762 1.0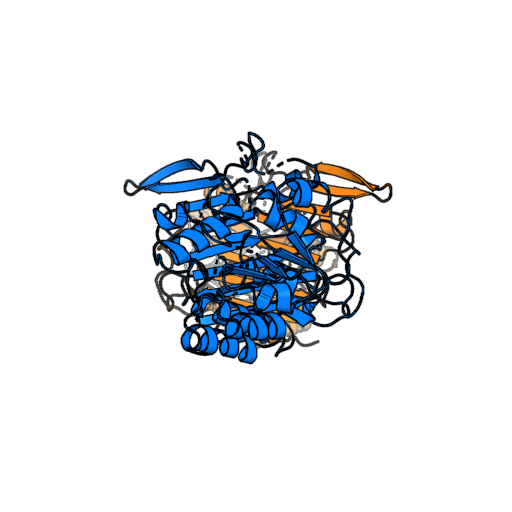0 31.02 70 THR B CA 1
ATOM 3322 C C . THR B 1 70 ? 23.412 0.895 32.122 1.00 32.07 70 THR B C 1
ATOM 3323 O O . THR B 1 70 ? 24.011 -0.088 32.547 1.00 33.15 70 THR B O 1
ATOM 3327 N N . ILE B 1 71 ? 22.553 0.841 31.104 1.00 32.22 71 ILE B N 1
ATOM 3328 C CA . ILE B 1 71 ? 22.251 -0.396 30.394 1.00 32.33 71 ILE B CA 1
ATOM 3329 C C . ILE B 1 71 ? 23.004 -0.399 29.069 1.00 32.70 71 ILE B C 1
ATOM 3330 O O . ILE B 1 71 ? 22.722 0.414 28.193 1.00 35.73 71 ILE B O 1
ATOM 3335 N N . CYS B 1 72 ? 23.951 -1.324 28.928 1.00 32.81 72 CYS B N 1
ATOM 3336 C CA . CYS B 1 72 ? 24.774 -1.431 27.721 1.00 32.04 72 CYS B CA 1
ATOM 3337 C C . CYS B 1 72 ? 24.639 -2.763 26.996 1.00 32.20 72 CYS B C 1
ATOM 3338 O O . CYS B 1 72 ? 25.303 -2.996 25.987 1.00 31.97 72 CYS B O 1
ATOM 3341 N N . THR B 1 73 ? 23.796 -3.644 27.518 1.00 32.16 73 THR B N 1
ATOM 3342 C CA . THR B 1 73 ? 23.601 -4.957 26.917 1.00 32.51 73 THR B CA 1
ATOM 3343 C C . THR B 1 73 ? 22.905 -4.847 25.558 1.00 33.10 73 THR B C 1
ATOM 3344 O O . THR B 1 73 ? 22.618 -3.743 25.087 1.00 32.54 73 THR B O 1
ATOM 3348 N N . PRO B 1 74 ? 22.654 -5.991 24.895 1.00 32.95 74 PRO B N 1
ATOM 3349 C CA . PRO B 1 74 ? 21.983 -5.998 23.592 1.00 32.26 74 PRO B CA 1
ATOM 3350 C C . PRO B 1 74 ? 20.696 -5.165 23.569 1.00 29.96 74 PRO B C 1
ATOM 3351 O O . PRO B 1 74 ? 20.121 -4.866 24.613 1.00 28.92 74 PRO B O 1
ATOM 3355 N N . ALA B 1 75 ? 20.244 -4.810 22.372 1.00 29.46 75 ALA B N 1
ATOM 3356 C CA . ALA B 1 75 ? 19.057 -3.975 22.208 1.00 29.98 75 ALA B CA 1
ATOM 3357 C C . ALA B 1 75 ? 17.729 -4.515 22.746 1.00 30.57 75 ALA B C 1
ATOM 3358 O O . ALA B 1 75 ? 17.030 -3.825 23.493 1.00 31.45 75 ALA B O 1
ATOM 3360 N N . HIS B 1 76 ? 17.382 -5.741 22.377 1.00 31.62 76 HIS B N 1
ATOM 3361 C CA . HIS B 1 76 ? 16.112 -6.323 22.793 1.00 31.09 76 HIS B CA 1
ATOM 3362 C C . HIS B 1 76 ? 15.855 -6.351 24.291 1.00 31.27 76 HIS B C 1
ATOM 3363 O O . HIS B 1 76 ? 14.721 -6.543 24.729 1.00 30.26 76 HIS B O 1
ATOM 3370 N N . THR B 1 77 ? 16.901 -6.148 25.076 1.00 32.02 77 THR B N 1
ATOM 3371 C CA . THR B 1 77 ? 16.781 -6.172 26.531 1.00 32.37 77 THR B CA 1
ATOM 3372 C C . THR B 1 77 ? 16.338 -4.840 27.138 1.00 31.66 77 THR B C 1
ATOM 3373 O O . THR B 1 77 ? 15.513 -4.797 28.054 1.00 32.00 77 THR B O 1
ATOM 3377 N N . HIS B 1 78 ? 16.897 -3.760 26.603 1.00 31.43 78 HIS B N 1
ATOM 3378 C CA . HIS B 1 78 ? 16.647 -2.397 27.064 1.00 30.41 78 HIS B CA 1
ATOM 3379 C C . HIS B 1 78 ? 15.285 -2.065 27.680 1.00 30.20 78 HIS B C 1
ATOM 3380 O O . HIS B 1 78 ? 15.221 -1.348 28.688 1.00 27.97 78 HIS B O 1
ATOM 3387 N N . TYR B 1 79 ? 14.198 -2.578 27.113 1.00 31.72 79 TYR B N 1
ATOM 3388 C CA . TYR B 1 79 ? 12.883 -2.264 27.680 1.00 32.60 79 TYR B CA 1
ATOM 3389 C C . TYR B 1 79 ? 12.641 -2.761 29.104 1.00 33.32 79 TYR B C 1
ATOM 3390 O O . TYR B 1 79 ? 12.461 -1.965 30.022 1.00 33.11 79 TYR B O 1
ATOM 3399 N N . ASP B 1 80 ? 12.613 -4.079 29.277 1.00 34.36 80 ASP B N 1
ATOM 3400 C CA . ASP B 1 80 ? 12.366 -4.667 30.588 1.00 35.93 80 ASP B CA 1
ATOM 3401 C C . ASP B 1 80 ? 13.428 -4.346 31.633 1.00 35.39 80 ASP B C 1
ATOM 3402 O O . ASP B 1 80 ? 13.090 -4.142 32.799 1.00 35.52 80 ASP B O 1
ATOM 3407 N N . LEU B 1 81 ? 14.699 -4.297 31.231 1.00 34.75 81 LEU B N 1
ATOM 3408 C CA . LEU B 1 81 ? 15.778 -3.977 32.172 1.00 32.99 81 LEU B CA 1
ATOM 3409 C C . LEU B 1 81 ? 15.612 -2.570 32.737 1.00 31.57 81 LEU B C 1
ATOM 3410 O O . LEU B 1 81 ? 15.674 -2.368 33.951 1.00 29.48 81 LEU B O 1
ATOM 3415 N N . ALA B 1 82 ? 15.403 -1.597 31.854 1.00 30.54 82 ALA B N 1
ATOM 3416 C CA . ALA B 1 82 ? 15.214 -0.221 32.277 1.00 29.91 82 ALA B CA 1
ATOM 3417 C C . ALA B 1 82 ? 14.009 -0.150 33.199 1.00 31.02 82 ALA B C 1
ATOM 3418 O O . ALA B 1 82 ? 14.001 0.612 34.162 1.00 31.01 82 ALA B O 1
ATOM 3420 N N . LYS B 1 83 ? 12.991 -0.953 32.899 1.00 32.66 83 LYS B N 1
ATOM 3421 C CA . LYS B 1 83 ? 11.780 -0.975 33.704 1.00 33.72 83 LYS B CA 1
ATOM 3422 C C . LYS B 1 83 ? 12.057 -1.602 35.063 1.00 34.55 83 LYS B C 1
ATOM 3423 O O . LYS B 1 83 ? 11.426 -1.251 36.058 1.00 35.74 83 LYS B O 1
ATOM 3429 N N . GLN B 1 84 ? 13.007 -2.530 35.096 1.00 34.38 84 GLN B N 1
ATOM 3430 C CA . GLN B 1 84 ? 13.387 -3.203 36.329 1.00 34.43 84 GLN B CA 1
ATOM 3431 C C . GLN B 1 84 ? 14.195 -2.260 37.203 1.00 34.30 84 GLN B C 1
ATOM 3432 O O . GLN B 1 84 ? 14.085 -2.281 38.428 1.00 34.73 84 GLN B O 1
ATOM 3438 N N . ALA B 1 85 ? 15.013 -1.433 36.565 1.00 33.85 85 ALA B N 1
ATOM 3439 C CA . ALA B 1 85 ? 15.837 -0.481 37.293 1.00 34.35 85 ALA B CA 1
ATOM 3440 C C . ALA B 1 85 ? 14.990 0.673 37.828 1.00 35.34 85 ALA B C 1
ATOM 3441 O O . ALA B 1 85 ? 15.311 1.261 38.851 1.00 35.95 85 ALA B O 1
ATOM 3443 N N . ILE B 1 86 ? 13.909 0.997 37.132 1.00 36.69 86 ILE B N 1
ATOM 3444 C CA . ILE B 1 86 ? 13.022 2.069 37.565 1.00 37.59 86 ILE B CA 1
ATOM 3445 C C . ILE B 1 86 ? 12.256 1.603 38.797 1.00 37.78 86 ILE B C 1
ATOM 3446 O O . ILE B 1 86 ? 12.009 2.380 39.717 1.00 38.18 86 ILE B O 1
ATOM 3451 N N . LEU B 1 87 ? 11.884 0.324 38.799 1.00 35.43 87 LEU B N 1
ATOM 3452 C CA . LEU B 1 87 ? 11.135 -0.276 39.898 1.00 34.18 87 LEU B CA 1
ATOM 3453 C C . LEU B 1 87 ? 12.026 -0.445 41.110 1.00 33.30 87 LEU B C 1
ATOM 3454 O O . LEU B 1 87 ? 11.581 -0.293 42.250 1.00 30.74 87 LEU B O 1
ATOM 3459 N N . ALA B 1 88 ? 13.290 -0.760 40.840 1.00 33.11 88 ALA B N 1
ATOM 3460 C CA . ALA B 1 88 ? 14.303 -0.949 41.870 1.00 32.67 88 ALA B CA 1
ATOM 3461 C C . ALA B 1 88 ? 14.748 0.398 42.434 1.00 33.18 88 ALA B C 1
ATOM 3462 O O . ALA B 1 88 ? 15.717 0.467 43.196 1.00 34.79 88 ALA B O 1
ATOM 3464 N N . GLY B 1 89 ? 14.046 1.461 42.037 1.00 33.55 89 GLY B N 1
ATOM 3465 C CA . GLY B 1 89 ? 14.336 2.803 42.516 1.00 33.83 89 GLY B CA 1
ATOM 3466 C C . GLY B 1 89 ? 15.565 3.547 42.007 1.00 34.51 89 GLY B C 1
ATOM 3467 O O . GLY B 1 89 ? 15.994 4.514 42.644 1.00 34.80 89 GLY B O 1
ATOM 3468 N N . LYS B 1 90 ? 16.132 3.133 40.876 1.00 34.05 90 LYS B N 1
ATOM 3469 C CA . LYS B 1 90 ? 17.315 3.807 40.333 1.00 33.05 90 LYS B CA 1
ATOM 3470 C C . LYS B 1 90 ? 17.049 4.667 39.094 1.00 32.36 90 LYS B C 1
ATOM 3471 O O . LYS B 1 90 ? 16.008 4.545 38.433 1.00 32.47 90 LYS B O 1
ATOM 3477 N N . SER B 1 91 ? 18.002 5.551 38.804 1.00 29.34 91 SER B N 1
ATOM 3478 C CA . SER B 1 91 ? 17.950 6.392 37.619 1.00 27.90 91 SER B CA 1
ATOM 3479 C C . SER B 1 91 ? 18.657 5.521 36.591 1.00 26.57 91 SER B C 1
ATOM 3480 O O . SER B 1 91 ? 19.508 4.712 36.958 1.00 24.16 91 SER B O 1
ATOM 3483 N N . VAL B 1 92 ? 18.313 5.663 35.315 1.00 26.11 92 VAL B N 1
ATOM 3484 C CA . VAL B 1 92 ? 18.938 4.833 34.286 1.00 25.54 92 VAL B CA 1
ATOM 3485 C C . VAL B 1 92 ? 19.290 5.561 32.995 1.00 24.56 92 VAL B C 1
ATOM 3486 O O . VAL B 1 92 ? 18.553 6.426 32.528 1.00 22.85 92 VAL B O 1
ATOM 3490 N N . ILE B 1 93 ? 20.432 5.187 32.433 1.00 23.66 93 ILE B N 1
ATOM 3491 C CA . ILE B 1 93 ? 20.915 5.729 31.169 1.00 24.15 93 ILE B CA 1
ATOM 3492 C C . ILE B 1 93 ? 20.747 4.557 30.217 1.00 24.52 93 ILE B C 1
ATOM 3493 O O . ILE B 1 93 ? 21.231 3.468 30.498 1.00 24.91 93 ILE B O 1
ATOM 3498 N N . VAL B 1 94 ? 20.059 4.758 29.101 1.00 24.65 94 VAL B N 1
ATOM 3499 C CA . VAL B 1 94 ? 19.874 3.655 28.174 1.00 23.44 94 VAL B CA 1
ATOM 3500 C C . VAL B 1 94 ? 20.467 3.910 26.789 1.00 24.36 94 VAL B C 1
ATOM 3501 O O . VAL B 1 94 ? 20.131 4.896 26.129 1.00 23.51 94 VAL B O 1
ATOM 3505 N N . GLU B 1 95 ? 21.358 3.013 26.364 1.00 25.16 95 GLU B N 1
ATOM 3506 C CA . GLU B 1 95 ? 21.966 3.101 25.045 1.00 26.66 95 GLU B CA 1
ATOM 3507 C C . GLU B 1 95 ? 20.863 2.835 24.042 1.00 26.64 95 GLU B C 1
ATOM 3508 O O . GLU B 1 95 ? 19.888 2.144 24.349 1.00 24.66 95 GLU B O 1
ATOM 3514 N N . LYS B 1 96 ? 21.004 3.388 22.844 1.00 27.90 96 LYS B N 1
ATOM 3515 C CA . LYS B 1 96 ? 19.996 3.177 21.826 1.00 28.13 96 LYS B CA 1
ATOM 3516 C C . LYS B 1 96 ? 20.036 1.710 21.434 1.00 27.67 96 LYS B C 1
ATOM 3517 O O . LYS B 1 96 ? 21.098 1.091 21.414 1.00 26.68 96 LYS B O 1
ATOM 3523 N N . PRO B 1 97 ? 18.868 1.123 21.151 1.00 27.33 97 PRO B N 1
ATOM 3524 C CA . PRO B 1 97 ? 17.577 1.815 21.206 1.00 26.90 97 PRO B CA 1
ATOM 3525 C C . PRO B 1 97 ? 17.045 1.921 22.647 1.00 25.47 97 PRO B C 1
ATOM 3526 O O . PRO B 1 97 ? 17.043 0.942 23.393 1.00 25.83 97 PRO B O 1
ATOM 3530 N N . PHE B 1 98 ? 16.601 3.112 23.029 1.00 24.21 98 PHE B N 1
ATOM 3531 C CA . PHE B 1 98 ? 16.053 3.339 24.362 1.00 24.13 98 PHE B CA 1
ATOM 3532 C C . PHE B 1 98 ? 14.998 2.264 24.666 1.00 25.25 98 PHE B C 1
ATOM 3533 O O . PHE B 1 98 ? 15.066 1.582 25.698 1.00 24.94 98 PHE B O 1
ATOM 3541 N N . CYS B 1 99 ? 14.040 2.124 23.746 1.00 25.81 99 CYS B N 1
ATOM 3542 C CA . CYS B 1 99 ? 12.928 1.167 23.846 1.00 27.09 99 CYS B CA 1
ATOM 3543 C C . CYS B 1 99 ? 12.607 0.568 22.471 1.00 26.60 99 CYS B C 1
ATOM 3544 O O . CYS B 1 99 ? 12.998 1.117 21.439 1.00 25.89 99 CYS B O 1
ATOM 3547 N N . ASP B 1 100 ? 11.873 -0.545 22.465 1.00 25.40 100 ASP B N 1
ATOM 3548 C CA . ASP B 1 100 ? 11.484 -1.213 21.223 1.00 26.60 100 ASP B CA 1
ATOM 3549 C C . ASP B 1 100 ? 10.329 -0.504 20.504 1.00 25.73 100 ASP B C 1
ATOM 3550 O O . ASP B 1 100 ? 10.209 -0.591 19.281 1.00 26.49 100 ASP B O 1
ATOM 3555 N N . THR B 1 101 ? 9.482 0.202 21.252 1.00 23.27 101 THR B N 1
ATOM 3556 C CA . THR B 1 101 ? 8.366 0.920 20.637 1.00 20.62 101 THR B CA 1
ATOM 3557 C C . THR B 1 101 ? 8.134 2.278 21.296 1.00 20.14 101 THR B C 1
ATOM 3558 O O . THR B 1 101 ? 8.650 2.551 22.378 1.00 19.39 101 THR B O 1
ATOM 3562 N N . LEU B 1 102 ? 7.347 3.122 20.630 1.00 19.85 102 LEU B N 1
ATOM 3563 C CA . LEU B 1 102 ? 7.019 4.451 21.124 1.00 20.67 102 LEU B CA 1
ATOM 3564 C C . LEU B 1 102 ? 6.113 4.303 22.335 1.00 20.91 102 LEU B C 1
ATOM 3565 O O . LEU B 1 102 ? 6.263 5.003 23.340 1.00 21.68 102 LEU B O 1
ATOM 3570 N N . GLU B 1 103 ? 5.164 3.379 22.211 1.00 22.68 103 GLU B N 1
ATOM 3571 C CA . GLU B 1 103 ? 4.193 3.068 23.248 1.00 23.54 103 GLU B CA 1
ATOM 3572 C C . GLU B 1 103 ? 4.976 2.709 24.515 1.00 23.09 103 GLU B C 1
ATOM 3573 O O . GLU B 1 103 ? 4.730 3.250 25.592 1.00 24.61 103 GLU B O 1
ATOM 3579 N N . HIS B 1 104 ? 5.940 1.805 24.383 1.00 22.20 104 HIS B N 1
ATOM 3580 C CA . HIS B 1 104 ? 6.773 1.414 25.518 1.00 23.27 104 HIS B CA 1
ATOM 3581 C C . HIS B 1 104 ? 7.559 2.609 26.074 1.00 24.56 104 HIS B C 1
ATOM 3582 O O . HIS B 1 104 ? 7.554 2.863 27.276 1.00 23.74 104 HIS B O 1
ATOM 3589 N N . ALA B 1 105 ? 8.236 3.332 25.187 1.00 25.02 105 ALA B N 1
ATOM 3590 C CA . ALA B 1 105 ? 9.041 4.490 25.567 1.00 26.82 105 ALA B CA 1
ATOM 3591 C C . ALA B 1 105 ? 8.310 5.449 26.493 1.00 26.47 105 ALA B C 1
ATOM 3592 O O . ALA B 1 105 ? 8.856 5.871 27.516 1.00 27.48 105 ALA B O 1
ATOM 3594 N N . GLU B 1 106 ? 7.083 5.804 26.111 1.00 28.38 106 GLU B N 1
ATOM 3595 C CA . GLU B 1 106 ? 6.239 6.710 26.883 1.00 28.96 106 GLU B CA 1
ATOM 3596 C C . GLU B 1 106 ? 5.990 6.144 28.276 1.00 29.99 106 GLU B C 1
ATOM 3597 O O . GLU B 1 106 ? 5.997 6.873 29.269 1.00 30.66 106 GLU B O 1
ATOM 3603 N N . GLU B 1 107 ? 5.768 4.835 28.330 1.00 29.93 107 GLU B N 1
ATOM 3604 C CA . GLU B 1 107 ? 5.526 4.137 29.581 1.00 31.38 107 GLU B CA 1
ATOM 3605 C C . GLU B 1 107 ? 6.697 4.322 30.554 1.00 31.57 107 GLU B C 1
ATOM 3606 O O . GLU B 1 107 ? 6.495 4.548 31.743 1.00 31.34 107 GLU B O 1
ATOM 3612 N N . LEU B 1 108 ? 7.920 4.219 30.046 1.00 32.53 108 LEU B N 1
ATOM 3613 C CA . LEU B 1 108 ? 9.109 4.384 30.880 1.00 33.34 108 LEU B CA 1
ATOM 3614 C C . LEU B 1 108 ? 9.213 5.790 31.459 1.00 34.46 108 LEU B C 1
ATOM 3615 O O . LEU B 1 108 ? 9.414 5.970 32.659 1.00 34.49 108 LEU B O 1
ATOM 3620 N N . PHE B 1 109 ? 9.095 6.794 30.605 1.00 34.98 109 PHE B N 1
ATOM 3621 C CA . PHE B 1 109 ? 9.161 8.158 31.088 1.00 34.60 109 PHE B CA 1
ATOM 3622 C C . PHE B 1 109 ? 8.087 8.328 32.147 1.00 35.78 109 PHE B C 1
ATOM 3623 O O . PHE B 1 109 ? 8.262 9.082 33.102 1.00 36.35 109 PHE B O 1
ATOM 3631 N N . ALA B 1 110 ? 6.985 7.601 31.977 1.00 36.04 110 ALA B N 1
ATOM 3632 C CA . ALA B 1 110 ? 5.872 7.639 32.921 1.00 35.71 110 ALA B CA 1
ATOM 3633 C C . ALA B 1 110 ? 6.311 7.008 34.244 1.00 36.07 110 ALA B C 1
ATOM 3634 O O . ALA B 1 110 ? 6.330 7.673 35.281 1.00 37.96 110 ALA B O 1
ATOM 3636 N N . LEU B 1 111 ? 6.659 5.724 34.198 1.00 34.76 111 LEU B N 1
ATOM 3637 C CA . LEU B 1 111 ? 7.117 4.998 35.376 1.00 33.98 111 LEU B CA 1
ATOM 3638 C C . LEU B 1 111 ? 8.243 5.759 36.060 1.00 35.28 111 LEU B C 1
ATOM 3639 O O . LEU B 1 111 ? 8.354 5.753 37.288 1.00 36.18 111 LEU B O 1
ATOM 3644 N N . GLY B 1 112 ? 9.087 6.397 35.253 1.00 35.62 112 GLY B N 1
ATOM 3645 C CA . GLY B 1 112 ? 10.193 7.161 35.792 1.00 36.11 112 GLY B CA 1
ATOM 3646 C C . GLY B 1 112 ? 9.628 8.326 36.568 1.00 37.50 112 GLY B C 1
ATOM 3647 O O . GLY B 1 112 ? 10.067 8.620 37.677 1.00 38.47 112 GLY B O 1
ATOM 3648 N N . GLN B 1 113 ? 8.643 8.989 35.972 1.00 38.18 113 GLN B N 1
ATOM 3649 C CA . GLN B 1 113 ? 7.987 10.123 36.607 1.00 38.71 113 GLN B CA 1
ATOM 3650 C C . GLN B 1 113 ? 7.287 9.579 37.847 1.00 38.14 113 GLN B C 1
ATOM 3651 O O . GLN B 1 113 ? 7.143 10.272 38.856 1.00 38.56 113 GLN B O 1
ATOM 3657 N N . GLU B 1 114 ? 6.875 8.317 37.760 1.00 37.73 114 GLU B N 1
ATOM 3658 C CA . GLU B 1 114 ? 6.195 7.646 38.861 1.00 36.35 114 GLU B CA 1
ATOM 3659 C C . GLU B 1 114 ? 7.132 7.548 40.050 1.00 36.22 114 GLU B C 1
ATOM 3660 O O . GLU B 1 114 ? 7.066 8.371 40.957 1.00 36.62 114 GLU B O 1
ATOM 3666 N N . LYS B 1 115 ? 8.012 6.547 40.031 1.00 34.43 115 LYS B N 1
ATOM 3667 C CA . LYS B 1 115 ? 8.956 6.330 41.121 1.00 33.05 115 LYS B CA 1
ATOM 3668 C C . LYS B 1 115 ? 9.800 7.551 41.440 1.00 31.41 115 LYS B C 1
ATOM 3669 O O . LYS B 1 115 ? 10.453 7.599 42.484 1.00 29.89 115 LYS B O 1
ATOM 3675 N N . GLY B 1 116 ? 9.787 8.536 40.550 1.00 31.05 116 GLY B N 1
ATOM 3676 C CA . GLY B 1 116 ? 10.557 9.746 40.775 1.00 29.06 116 GLY B CA 1
ATOM 3677 C C . GLY B 1 116 ? 12.046 9.587 40.535 1.00 28.03 116 GLY B C 1
ATOM 3678 O O . GLY B 1 116 ? 12.861 9.805 41.424 1.00 26.44 116 GLY B O 1
ATOM 3679 N N . VAL B 1 117 ? 12.402 9.204 39.317 1.00 28.21 117 VAL B N 1
ATOM 3680 C CA . VAL B 1 117 ? 13.799 9.023 38.942 1.00 27.22 117 VAL B CA 1
ATOM 3681 C C . VAL B 1 117 ? 13.974 9.392 37.478 1.00 28.42 117 VAL B C 1
ATOM 3682 O O . VAL B 1 117 ? 13.032 9.290 36.687 1.00 29.35 117 VAL B O 1
ATOM 3686 N N . VAL B 1 118 ? 15.176 9.835 37.121 1.00 29.60 118 VAL B N 1
ATOM 3687 C CA . VAL B 1 118 ? 15.456 10.222 35.745 1.00 28.15 118 VAL B CA 1
ATOM 3688 C C . VAL B 1 118 ? 15.548 9.004 34.848 1.00 27.35 118 VAL B C 1
ATOM 3689 O O . VAL B 1 118 ? 16.132 7.983 35.219 1.00 30.00 118 VAL B O 1
ATOM 3693 N N . VAL B 1 119 ? 14.964 9.127 33.662 1.00 25.99 119 VAL B N 1
ATOM 3694 C CA . VAL B 1 119 ? 14.985 8.073 32.658 1.00 24.93 119 VAL B CA 1
ATOM 3695 C C . VAL B 1 119 ? 15.293 8.815 31.383 1.00 24.71 119 VAL B C 1
ATOM 3696 O O . VAL B 1 119 ? 14.727 9.884 31.143 1.00 23.28 119 VAL B O 1
ATOM 3708 N N . PRO B 1 121 ? 17.571 8.266 27.162 1.00 19.61 121 PRO B N 1
ATOM 3709 C CA . PRO B 1 121 ? 18.517 7.596 26.272 1.00 17.83 121 PRO B CA 1
ATOM 3710 C C . PRO B 1 121 ? 19.864 8.322 26.301 1.00 18.93 121 PRO B C 1
ATOM 3711 O O . PRO B 1 121 ? 19.928 9.554 26.422 1.00 17.84 121 PRO B O 1
ATOM 3715 N N . TYR B 1 122 ? 20.937 7.552 26.200 1.00 19.20 122 TYR B N 1
ATOM 3716 C CA . TYR B 1 122 ? 22.274 8.104 26.194 1.00 19.78 122 TYR B CA 1
ATOM 3717 C C . TYR B 1 122 ? 22.444 8.735 24.820 1.00 19.82 122 TYR B C 1
ATOM 3718 O O . TYR B 1 122 ? 22.511 8.035 23.820 1.00 21.41 122 TYR B O 1
ATOM 3727 N N . GLN B 1 123 ? 22.469 10.064 24.774 1.00 19.48 123 GLN B N 1
ATOM 3728 C CA . GLN B 1 123 ? 22.644 10.807 23.527 1.00 18.78 123 GLN B CA 1
ATOM 3729 C C . GLN B 1 123 ? 23.958 11.601 23.600 1.00 18.39 123 GLN B C 1
ATOM 3730 O O . GLN B 1 123 ? 23.958 12.825 23.784 1.00 17.54 123 GLN B O 1
ATOM 3736 N N . ASN B 1 124 ? 25.068 10.878 23.441 1.00 19.52 124 ASN B N 1
ATOM 3737 C CA . ASN B 1 124 ? 26.427 11.415 23.505 1.00 22.10 124 ASN B CA 1
ATOM 3738 C C . ASN B 1 124 ? 26.878 12.331 22.358 1.00 23.36 124 ASN B C 1
ATOM 3739 O O . ASN B 1 124 ? 27.736 13.202 22.551 1.00 24.59 124 ASN B O 1
ATOM 3744 N N . ARG B 1 125 ? 26.304 12.126 21.174 1.00 22.92 125 ARG B N 1
ATOM 3745 C CA . ARG B 1 125 ? 26.640 12.905 19.980 1.00 20.73 125 ARG B CA 1
ATOM 3746 C C . ARG B 1 125 ? 26.247 14.377 20.074 1.00 18.94 125 ARG B C 1
ATOM 3747 O O . ARG B 1 125 ? 26.480 15.153 19.150 1.00 15.90 125 ARG B O 1
ATOM 3755 N N . ARG B 1 126 ? 25.632 14.748 21.188 1.00 17.82 126 ARG B N 1
ATOM 3756 C CA . ARG B 1 126 ? 25.242 16.128 21.405 1.00 17.98 126 ARG B CA 1
ATOM 3757 C C . ARG B 1 126 ? 26.503 16.804 21.912 1.00 17.30 126 ARG B C 1
ATOM 3758 O O . ARG B 1 126 ? 26.521 17.995 22.213 1.00 15.39 126 ARG B O 1
ATOM 3766 N N . PHE B 1 127 ? 27.560 16.005 22.005 1.00 17.19 127 PHE B N 1
ATOM 3767 C CA . PHE B 1 127 ? 28.842 16.470 22.479 1.00 16.73 127 PHE B CA 1
ATOM 3768 C C . PHE B 1 127 ? 29.933 16.236 21.458 1.00 17.34 127 PHE B C 1
ATOM 3769 O O . PHE B 1 127 ? 31.108 16.132 21.803 1.00 18.82 127 PHE B O 1
ATOM 3777 N N . ASP B 1 128 ? 29.523 16.128 20.197 1.00 17.89 128 ASP B N 1
ATOM 3778 C CA . ASP B 1 128 ? 30.476 15.990 19.112 1.00 19.10 128 ASP B CA 1
ATOM 3779 C C . ASP B 1 128 ? 30.984 17.419 18.899 1.00 19.26 128 ASP B C 1
ATOM 3780 O O . ASP B 1 128 ? 30.202 18.375 18.932 1.00 22.53 128 ASP B O 1
ATOM 3785 N N . GLY B 1 129 ? 32.285 17.562 18.684 1.00 18.75 129 GLY B N 1
ATOM 3786 C CA . GLY B 1 129 ? 32.864 18.878 18.484 1.00 19.86 129 GLY B CA 1
ATOM 3787 C C . GLY B 1 129 ? 32.226 19.702 17.386 1.00 20.33 129 GLY B C 1
ATOM 3788 O O . GLY B 1 129 ? 31.949 20.880 17.596 1.00 21.02 129 GLY B O 1
ATOM 3789 N N . ASP B 1 130 ? 31.996 19.103 16.216 1.00 19.60 130 ASP B N 1
ATOM 3790 C CA . ASP B 1 130 ? 31.388 19.824 15.096 1.00 18.82 130 ASP B CA 1
ATOM 3791 C C . ASP B 1 130 ? 29.926 20.168 15.343 1.00 19.88 130 ASP B C 1
ATOM 3792 O O . ASP B 1 130 ? 29.438 21.200 14.875 1.00 19.08 130 ASP B O 1
ATOM 3797 N N . TYR B 1 131 ? 29.215 19.312 16.069 1.00 19.59 131 TYR B N 1
ATOM 3798 C CA . TYR B 1 131 ? 27.821 19.602 16.361 1.00 19.48 131 TYR B CA 1
ATOM 3799 C C . TYR B 1 131 ? 27.765 20.775 17.328 1.00 20.52 131 TYR B C 1
ATOM 3800 O O . TYR B 1 131 ? 26.877 21.629 17.238 1.00 20.38 131 TYR B O 1
ATOM 3809 N N . LEU B 1 132 ? 28.717 20.802 18.261 1.00 20.33 132 LEU B N 1
ATOM 3810 C CA . LEU B 1 132 ? 28.809 21.866 19.262 1.00 18.85 132 LEU B CA 1
ATOM 3811 C C . LEU B 1 132 ? 29.232 23.180 18.617 1.00 18.41 132 LEU B C 1
ATOM 3812 O O . LEU B 1 132 ? 28.762 24.243 18.994 1.00 16.94 132 LEU B O 1
ATOM 3817 N N . ALA B 1 133 ? 30.126 23.100 17.639 1.00 17.35 133 ALA B N 1
ATOM 3818 C CA . ALA B 1 133 ? 30.597 24.296 16.947 1.00 19.52 133 ALA B CA 1
ATOM 3819 C C . ALA B 1 133 ? 29.439 24.914 16.166 1.00 19.56 133 ALA B C 1
ATOM 3820 O O . ALA B 1 133 ? 29.389 26.127 15.954 1.00 16.52 133 ALA B O 1
ATOM 3830 N N . LYS B 1 135 ? 26.096 24.378 17.088 1.00 19.93 135 LYS B N 1
ATOM 3831 C CA . LYS B 1 135 ? 25.144 24.801 18.113 1.00 18.63 135 LYS B CA 1
ATOM 3832 C C . LYS B 1 135 ? 25.532 26.188 18.645 1.00 16.32 135 LYS B C 1
ATOM 3833 O O . LYS B 1 135 ? 24.687 27.076 18.789 1.00 15.68 135 LYS B O 1
ATOM 3839 N N . GLN B 1 136 ? 26.816 26.348 18.957 1.00 17.50 136 GLN B N 1
ATOM 3840 C CA . GLN B 1 136 ? 27.356 27.601 19.480 1.00 16.10 136 GLN B CA 1
ATOM 3841 C C . GLN B 1 136 ? 27.017 28.768 18.571 1.00 14.41 136 GLN B C 1
ATOM 3842 O O . GLN B 1 136 ? 26.576 29.812 19.040 1.00 11.91 136 GLN B O 1
ATOM 3848 N N . VAL B 1 137 ? 27.215 28.569 17.268 1.00 15.77 137 VAL B N 1
ATOM 3849 C CA . VAL B 1 137 ? 26.951 29.575 16.233 1.00 17.28 137 VAL B CA 1
ATOM 3850 C C . VAL B 1 137 ? 25.467 29.963 16.100 1.00 18.40 137 VAL B C 1
ATOM 3851 O O . VAL B 1 137 ? 25.126 31.142 15.980 1.00 18.76 137 VAL B O 1
ATOM 3855 N N . VAL B 1 138 ? 24.591 28.966 16.114 1.00 17.78 138 VAL B N 1
ATOM 3856 C CA . VAL B 1 138 ? 23.155 29.197 16.007 1.00 19.02 138 VAL B CA 1
ATOM 3857 C C . VAL B 1 138 ? 22.659 29.957 17.236 1.00 19.61 138 VAL B C 1
ATOM 3858 O O . VAL B 1 138 ? 21.750 30.770 17.144 1.00 20.15 138 VAL B O 1
ATOM 3862 N N . GLU B 1 139 ? 23.272 29.698 18.386 1.00 19.62 139 GLU B N 1
ATOM 3863 C CA . GLU B 1 139 ? 22.871 30.361 19.621 1.00 20.73 139 GLU B CA 1
ATOM 3864 C C . GLU B 1 139 ? 23.387 31.784 19.766 1.00 21.68 139 GLU B C 1
ATOM 3865 O O . GLU B 1 139 ? 22.714 32.639 20.352 1.00 21.72 139 GLU B O 1
ATOM 3871 N N . GLN B 1 140 ? 24.585 32.048 19.258 1.00 21.39 140 GLN B N 1
ATOM 3872 C CA . GLN B 1 140 ? 25.106 33.399 19.329 1.00 23.22 140 GLN B CA 1
ATOM 3873 C C . GLN B 1 140 ? 24.273 34.279 18.392 1.00 23.90 140 GLN B C 1
ATOM 3874 O O . GLN B 1 140 ? 24.080 35.465 18.650 1.00 23.17 140 GLN B O 1
ATOM 3880 N N . GLY B 1 141 ? 23.759 33.691 17.316 1.00 23.63 141 GLY B N 1
ATOM 3881 C CA . GLY B 1 141 ? 22.904 34.438 16.403 1.00 25.04 141 GLY B CA 1
ATOM 3882 C C . GLY B 1 141 ? 23.576 35.226 15.296 1.00 25.85 141 GLY B C 1
ATOM 3883 O O . GLY B 1 141 ? 23.050 36.245 14.853 1.00 24.70 141 GLY B O 1
ATOM 3884 N N . PHE B 1 142 ? 24.732 34.752 14.840 1.00 27.61 142 PHE B N 1
ATOM 3885 C CA . PHE B 1 142 ? 25.474 35.421 13.766 1.00 28.32 142 PHE B CA 1
ATOM 3886 C C . PHE B 1 142 ? 24.638 35.562 12.499 1.00 28.16 142 PHE B C 1
ATOM 3887 O O . PHE B 1 142 ? 24.437 36.659 11.974 1.00 29.80 142 PHE B O 1
ATOM 3895 N N . LEU B 1 143 ? 24.166 34.416 12.023 1.00 25.58 143 LEU B N 1
ATOM 3896 C CA . LEU B 1 143 ? 23.438 34.300 10.770 1.00 24.75 143 LEU B CA 1
ATOM 3897 C C . LEU B 1 143 ? 21.985 34.742 10.703 1.00 24.46 143 LEU B C 1
ATOM 3898 O O . LEU B 1 143 ? 21.320 34.485 9.706 1.00 25.09 143 LEU B O 1
ATOM 3903 N N . GLY B 1 144 ? 21.497 35.414 11.741 1.00 21.84 144 GLY B N 1
ATOM 3904 C CA . GLY B 1 144 ? 20.113 35.874 11.749 1.00 18.86 144 GLY B CA 1
ATOM 3905 C C . GLY B 1 144 ? 19.078 34.762 11.787 1.00 16.03 144 GLY B C 1
ATOM 3906 O O . GLY B 1 144 ? 19.088 33.937 12.696 1.00 14.72 144 GLY B O 1
ATOM 3907 N N . GLU B 1 145 ? 18.169 34.754 10.813 1.00 17.91 145 GLU B N 1
ATOM 3908 C CA . GLU B 1 145 ? 17.120 33.733 10.717 1.00 18.22 145 GLU B CA 1
ATOM 3909 C C . GLU B 1 145 ? 17.629 32.564 9.885 1.00 17.06 145 GLU B C 1
ATOM 3910 O O . GLU B 1 145 ? 17.851 32.703 8.675 1.00 16.21 145 GLU B O 1
ATOM 3916 N N . ILE B 1 146 ? 17.811 31.417 10.528 1.00 16.58 146 ILE B N 1
ATOM 3917 C CA . ILE B 1 146 ? 18.300 30.228 9.835 1.00 16.26 146 ILE B CA 1
ATOM 3918 C C . ILE B 1 146 ? 17.186 29.614 8.980 1.00 17.14 146 ILE B C 1
ATOM 3919 O O . ILE B 1 146 ? 16.111 29.318 9.485 1.00 16.65 146 ILE B O 1
ATOM 3924 N N . ASN B 1 147 ? 17.444 29.429 7.687 1.00 15.60 147 ASN B N 1
ATOM 3925 C CA . ASN B 1 147 ? 16.442 28.845 6.797 1.00 15.04 147 ASN B CA 1
ATOM 3926 C C . ASN B 1 147 ? 16.690 27.361 6.502 1.00 15.94 147 ASN B C 1
ATOM 3927 O O . ASN B 1 147 ? 15.788 26.641 6.064 1.00 15.40 147 ASN B O 1
ATOM 3932 N N . GLU B 1 148 ? 17.910 26.897 6.760 1.00 14.63 148 GLU B N 1
ATOM 3933 C CA . GLU B 1 148 ? 18.224 25.501 6.526 1.00 13.71 148 GLU B CA 1
ATOM 3934 C C . GLU B 1 148 ? 19.500 25.043 7.210 1.00 13.79 148 GLU B C 1
ATOM 3935 O O . GLU B 1 148 ? 20.446 25.814 7.396 1.00 14.03 148 GLU B O 1
ATOM 3941 N N . VAL B 1 149 ? 19.490 23.770 7.596 1.00 14.64 149 VAL B N 1
ATOM 3942 C CA . VAL B 1 149 ? 20.617 23.111 8.230 1.00 16.59 149 VAL B CA 1
ATOM 3943 C C . VAL B 1 149 ? 20.682 21.701 7.640 1.00 19.19 149 VAL B C 1
ATOM 3944 O O . VAL B 1 149 ? 19.690 20.976 7.627 1.00 19.93 149 VAL B O 1
ATOM 3948 N N . GLU B 1 150 ? 21.856 21.337 7.130 1.00 21.70 150 GLU B N 1
ATOM 3949 C CA . GLU B 1 150 ? 22.092 20.017 6.552 1.00 22.61 150 GLU B CA 1
ATOM 3950 C C . GLU B 1 150 ? 23.218 19.353 7.356 1.00 23.11 150 GLU B C 1
ATOM 3951 O O . GLU B 1 150 ? 24.339 19.866 7.421 1.00 23.38 150 GLU B O 1
ATOM 3957 N N . THR B 1 151 ? 22.892 18.213 7.963 1.00 23.32 151 THR B N 1
ATOM 3958 C CA . THR B 1 151 ? 23.807 17.441 8.803 1.00 23.50 151 THR B CA 1
ATOM 3959 C C . THR B 1 151 ? 24.025 16.049 8.206 1.00 24.59 151 THR B C 1
ATOM 3960 O O . THR B 1 151 ? 23.060 15.362 7.866 1.00 26.09 151 THR B O 1
ATOM 3964 N N . HIS B 1 152 ? 25.288 15.633 8.091 1.00 25.89 152 HIS B N 1
ATOM 3965 C CA . HIS B 1 152 ? 25.631 14.332 7.504 1.00 26.40 152 HIS B CA 1
ATOM 3966 C C . HIS B 1 152 ? 26.416 13.327 8.330 1.00 26.26 152 HIS B C 1
ATOM 3967 O O . HIS B 1 152 ? 26.930 13.623 9.404 1.00 28.08 152 HIS B O 1
ATOM 3974 N N . ILE B 1 153 ? 26.508 12.129 7.757 1.00 24.94 153 ILE B N 1
ATOM 3975 C CA . ILE B 1 153 ? 27.258 10.980 8.271 1.00 22.60 153 ILE B CA 1
ATOM 3976 C C . ILE B 1 153 ? 27.310 10.002 7.096 1.00 21.39 153 ILE B C 1
ATOM 3977 O O . ILE B 1 153 ? 26.469 9.119 6.971 1.00 20.48 153 ILE B O 1
ATOM 3982 N N . ASP B 1 154 ? 28.285 10.188 6.214 1.00 19.11 154 ASP B N 1
ATOM 3983 C CA . ASP B 1 154 ? 28.432 9.324 5.046 1.00 18.39 154 ASP B CA 1
ATOM 3984 C C . ASP B 1 154 ? 29.654 8.436 5.195 1.00 19.18 154 ASP B C 1
ATOM 3985 O O . ASP B 1 154 ? 30.413 8.551 6.165 1.00 19.58 154 ASP B O 1
ATOM 3990 N N . TYR B 1 155 ? 29.836 7.548 4.225 1.00 20.33 155 TYR B N 1
ATOM 3991 C CA . TYR B 1 155 ? 30.951 6.624 4.239 1.00 19.77 155 TYR B CA 1
ATOM 3992 C C . TYR B 1 155 ? 31.173 6.244 2.806 1.00 19.10 155 TYR B C 1
ATOM 3993 O O . TYR B 1 155 ? 30.302 6.447 1.961 1.00 16.95 155 TYR B O 1
ATOM 4002 N N . TYR B 1 156 ? 32.346 5.703 2.524 1.00 19.29 156 TYR B N 1
ATOM 4003 C CA . TYR B 1 156 ? 32.596 5.196 1.198 1.00 18.10 156 TYR B CA 1
ATOM 4004 C C . TYR B 1 156 ? 32.798 3.729 1.496 1.00 20.41 156 TYR B C 1
ATOM 4005 O O . TYR B 1 156 ? 33.927 3.259 1.643 1.00 21.87 156 TYR B O 1
ATOM 4014 N N . ARG B 1 157 ? 31.686 3.026 1.655 1.00 21.33 157 ARG B N 1
ATOM 4015 C CA . ARG B 1 157 ? 31.705 1.602 1.934 1.00 20.95 157 ARG B CA 1
ATOM 4016 C C . ARG B 1 157 ? 30.735 0.960 0.965 1.00 21.44 157 ARG B C 1
ATOM 4017 O O . ARG B 1 157 ? 29.776 0.319 1.379 1.00 24.21 157 ARG B O 1
ATOM 4025 N N . PRO B 1 158 ? 30.962 1.126 -0.342 1.00 20.56 158 PRO B N 1
ATOM 4026 C CA . PRO B 1 158 ? 30.016 0.506 -1.264 1.00 21.23 158 PRO B CA 1
ATOM 4027 C C . PRO B 1 158 ? 30.048 -1.011 -1.153 1.00 22.68 158 PRO B C 1
ATOM 4028 O O . PRO B 1 158 ? 31.098 -1.608 -0.897 1.00 22.83 158 PRO B O 1
ATOM 4032 N N . GLY B 1 159 ? 28.881 -1.622 -1.315 1.00 23.32 159 GLY B N 1
ATOM 4033 C CA . GLY B 1 159 ? 28.787 -3.062 -1.256 1.00 25.49 159 GLY B CA 1
ATOM 4034 C C . GLY B 1 159 ? 28.900 -3.682 0.117 1.00 27.43 159 GLY B C 1
ATOM 4035 O O . GLY B 1 159 ? 29.200 -4.872 0.216 1.00 30.73 159 GLY B O 1
ATOM 4036 N N . SER B 1 160 ? 28.677 -2.903 1.175 1.00 27.07 160 SER B N 1
ATOM 4037 C CA . SER B 1 160 ? 28.754 -3.461 2.524 1.00 27.01 160 SER B CA 1
ATOM 4038 C C . SER B 1 160 ? 27.357 -3.839 3.022 1.00 27.79 160 SER B C 1
ATOM 4039 O O . SER B 1 160 ? 27.164 -4.951 3.517 1.00 26.73 160 SER B O 1
ATOM 4042 N N . ILE B 1 161 ? 26.383 -2.940 2.870 1.00 27.45 161 ILE B N 1
ATOM 4043 C CA . ILE B 1 161 ? 25.011 -3.231 3.298 1.00 28.36 161 ILE B CA 1
ATOM 4044 C C . ILE B 1 161 ? 24.268 -3.929 2.157 1.00 27.35 161 ILE B C 1
ATOM 4045 O O . ILE B 1 161 ? 23.737 -3.290 1.243 1.00 26.22 161 ILE B O 1
ATOM 4050 N N . THR B 1 162 ? 24.237 -5.257 2.240 1.00 28.66 162 THR B N 1
ATOM 4051 C CA . THR B 1 162 ? 23.641 -6.106 1.222 1.00 28.54 162 THR B CA 1
ATOM 4052 C C . THR B 1 162 ? 22.492 -7.005 1.668 1.00 29.46 162 THR B C 1
ATOM 4053 O O . THR B 1 162 ? 21.885 -7.677 0.841 1.00 30.93 162 THR B O 1
ATOM 4057 N N . GLU B 1 163 ? 22.181 -7.030 2.957 1.00 30.10 163 GLU B N 1
ATOM 4058 C CA . GLU B 1 163 ? 21.120 -7.917 3.417 1.00 29.40 163 GLU B CA 1
ATOM 4059 C C . GLU B 1 163 ? 19.912 -7.305 4.090 1.00 27.82 163 GLU B C 1
ATOM 4060 O O . GLU B 1 163 ? 19.967 -6.200 4.620 1.00 27.16 163 GLU B O 1
ATOM 4066 N N . GLN B 1 164 ? 18.814 -8.055 4.049 1.00 27.22 164 GLN B N 1
ATOM 4067 C CA . GLN B 1 164 ? 17.550 -7.650 4.653 1.00 24.64 164 GLN B CA 1
ATOM 4068 C C . GLN B 1 164 ? 17.576 -7.911 6.158 1.00 21.90 164 GLN B C 1
ATOM 4069 O O . GLN B 1 164 ? 18.373 -8.711 6.661 1.00 19.19 164 GLN B O 1
ATOM 4075 N N . GLY B 1 165 ? 16.695 -7.226 6.871 1.00 21.31 165 GLY B N 1
ATOM 4076 C CA . GLY B 1 165 ? 16.616 -7.368 8.312 1.00 17.83 165 GLY B CA 1
ATOM 4077 C C . GLY B 1 165 ? 15.554 -6.385 8.741 1.00 15.79 165 GLY B C 1
ATOM 4078 O O . GLY B 1 165 ? 15.008 -5.693 7.885 1.00 12.38 165 GLY B O 1
ATOM 4079 N N . PRO B 1 166 ? 15.221 -6.303 10.041 1.00 15.46 166 PRO B N 1
ATOM 4080 C CA . PRO B 1 166 ? 14.195 -5.351 10.462 1.00 13.29 166 PRO B CA 1
ATOM 4081 C C . PRO B 1 166 ? 14.728 -3.935 10.278 1.00 14.65 166 PRO B C 1
ATOM 4082 O O . PRO B 1 166 ? 15.933 -3.743 10.114 1.00 15.48 166 PRO B O 1
ATOM 4086 N N . LYS B 1 167 ? 13.836 -2.952 10.299 1.00 16.38 167 LYS B N 1
ATOM 4087 C CA . LYS B 1 167 ? 14.225 -1.553 10.118 1.00 18.70 167 LYS B CA 1
ATOM 4088 C C . LYS B 1 167 ? 15.225 -1.063 11.158 1.00 19.22 167 LYS B C 1
ATOM 4089 O O . LYS B 1 167 ? 16.071 -0.217 10.870 1.00 20.60 167 LYS B O 1
ATOM 4095 N N . GLU B 1 168 ? 15.122 -1.591 12.371 1.00 19.78 168 GLU B N 1
ATOM 4096 C CA . GLU B 1 168 ? 16.012 -1.199 13.454 1.00 20.62 168 GLU B CA 1
ATOM 4097 C C . GLU B 1 168 ? 17.464 -1.449 13.086 1.00 20.76 168 GLU B C 1
ATOM 4098 O O . GLU B 1 168 ? 18.376 -0.880 13.688 1.00 22.12 168 GLU B O 1
ATOM 4104 N N . ASN B 1 169 ? 17.663 -2.300 12.089 1.00 20.57 169 ASN B N 1
ATOM 4105 C CA . ASN B 1 169 ? 18.989 -2.684 11.629 1.00 17.61 169 ASN B CA 1
ATOM 4106 C C . ASN B 1 169 ? 19.560 -1.791 10.519 1.00 17.16 169 ASN B C 1
ATOM 4107 O O . ASN B 1 169 ? 20.706 -1.974 10.101 1.00 18.36 169 ASN B O 1
ATOM 4112 N N . GLY B 1 170 ? 18.770 -0.824 10.054 1.00 14.28 170 GLY B N 1
ATOM 4113 C CA . GLY B 1 170 ? 19.223 0.066 8.988 1.00 14.07 170 GLY B CA 1
ATOM 4114 C C . GLY B 1 170 ? 19.947 1.332 9.438 1.00 13.57 170 GLY B C 1
ATOM 4115 O O . GLY B 1 170 ? 20.156 1.554 10.639 1.00 13.44 170 GLY B O 1
ATOM 4116 N N . SER B 1 171 ? 20.324 2.168 8.472 1.00 11.64 171 SER B N 1
ATOM 4117 C CA . SER B 1 171 ? 21.043 3.421 8.754 1.00 13.88 171 SER B CA 1
ATOM 4118 C C . SER B 1 171 ? 20.232 4.470 9.504 1.00 15.44 171 SER B C 1
ATOM 4119 O O . SER B 1 171 ? 20.704 5.051 10.481 1.00 16.99 171 SER B O 1
ATOM 4122 N N . PHE B 1 172 ? 19.016 4.727 9.037 1.00 15.16 172 PHE B N 1
ATOM 4123 C CA . PHE B 1 172 ? 18.169 5.732 9.667 1.00 13.02 172 PHE B CA 1
ATOM 4124 C C . PHE B 1 172 ? 18.008 5.433 11.164 1.00 14.95 172 PHE B C 1
ATOM 4125 O O . PHE B 1 172 ? 18.033 6.338 12.000 1.00 14.88 172 PHE B O 1
ATOM 4133 N N . TYR B 1 173 ? 17.870 4.151 11.500 1.00 15.46 173 TYR B N 1
ATOM 4134 C CA . TYR B 1 173 ? 17.707 3.737 12.887 1.00 14.94 173 TYR B CA 1
ATOM 4135 C C . TYR B 1 173 ? 18.986 3.750 13.723 1.00 15.75 173 TYR B C 1
ATOM 4136 O O . TYR B 1 173 ? 18.941 4.039 14.923 1.00 18.05 173 TYR B O 1
ATOM 4145 N N . GLY B 1 174 ? 20.117 3.427 13.100 1.00 16.45 174 GLY B N 1
ATOM 4146 C CA . GLY B 1 174 ? 21.383 3.430 13.820 1.00 15.06 174 GLY B CA 1
ATOM 4147 C C . GLY B 1 174 ? 22.179 4.737 13.728 1.00 14.06 174 GLY B C 1
ATOM 4148 O O . GLY B 1 174 ? 23.012 5.031 14.598 1.00 12.54 174 GLY B O 1
ATOM 4149 N N . LEU B 1 175 ? 21.924 5.520 12.677 1.00 13.97 175 LEU B N 1
ATOM 4150 C CA . LEU B 1 175 ? 22.622 6.786 12.454 1.00 14.54 175 LEU B CA 1
ATOM 4151 C C . LEU B 1 175 ? 21.713 8.032 12.415 1.00 14.80 175 LEU B C 1
ATOM 4152 O O . LEU B 1 175 ? 22.120 9.117 12.835 1.00 14.82 175 LEU B O 1
ATOM 4157 N N . GLY B 1 176 ? 20.493 7.874 11.907 1.00 13.97 176 GLY B N 1
ATOM 4158 C CA . GLY B 1 176 ? 19.572 8.993 11.836 1.00 13.81 176 GLY B CA 1
ATOM 4159 C C . GLY B 1 176 ? 19.077 9.429 13.194 1.00 14.66 176 GLY B C 1
ATOM 4160 O O . GLY B 1 176 ? 18.688 10.582 13.367 1.00 17.92 176 GLY B O 1
ATOM 4161 N N . ILE B 1 177 ? 19.094 8.505 14.156 1.00 13.14 177 ILE B N 1
ATOM 4162 C CA . ILE B 1 177 ? 18.652 8.766 15.530 1.00 11.48 177 ILE B CA 1
ATOM 4163 C C . ILE B 1 177 ? 19.583 9.748 16.249 1.00 11.64 177 ILE B C 1
ATOM 4164 O O . ILE B 1 177 ? 19.171 10.511 17.124 1.00 10.77 177 ILE B O 1
ATOM 4169 N N . HIS B 1 178 ? 20.854 9.707 15.889 1.00 14.37 178 HIS B N 1
ATOM 4170 C CA . HIS B 1 178 ? 21.819 10.601 16.489 1.00 15.94 178 HIS B CA 1
ATOM 4171 C C . HIS B 1 178 ? 21.788 11.977 15.840 1.00 15.53 178 HIS B C 1
ATOM 4172 O O . HIS B 1 178 ? 21.859 12.987 16.528 1.00 15.74 178 HIS B O 1
ATOM 4179 N N . LEU B 1 179 ? 21.660 12.010 14.518 1.00 15.71 179 LEU B N 1
ATOM 4180 C CA . LEU B 1 179 ? 21.612 13.267 13.787 1.00 17.45 179 LEU B CA 1
ATOM 4181 C C . LEU B 1 179 ? 20.354 14.036 14.164 1.00 19.45 179 LEU B C 1
ATOM 4182 O O . LEU B 1 179 ? 20.434 15.204 14.535 1.00 20.92 179 LEU B O 1
ATOM 4195 N N . ASP B 1 181 ? 18.108 13.546 16.779 1.00 22.34 181 ASP B N 1
ATOM 4196 C CA . ASP B 1 181 ? 18.056 13.860 18.203 1.00 21.56 181 ASP B CA 1
ATOM 4197 C C . ASP B 1 181 ? 18.701 15.190 18.606 1.00 22.32 181 ASP B C 1
ATOM 4198 O O . ASP B 1 181 ? 18.120 15.972 19.361 1.00 21.84 181 ASP B O 1
ATOM 4203 N N . ARG B 1 182 ? 19.922 15.417 18.129 1.00 21.01 182 ARG B N 1
ATOM 4204 C CA . ARG B 1 182 ? 20.657 16.633 18.453 1.00 18.53 182 ARG B CA 1
ATOM 4205 C C . ARG B 1 182 ? 20.127 17.851 17.714 1.00 16.43 182 ARG B C 1
ATOM 4206 O O . ARG B 1 182 ? 20.493 18.987 18.020 1.00 13.98 182 ARG B O 1
ATOM 4222 N N . ILE B 1 184 ? 16.636 18.054 17.165 1.00 17.49 184 ILE B N 1
ATOM 4223 C CA . ILE B 1 184 ? 15.379 18.219 17.910 1.00 16.90 184 ILE B CA 1
ATOM 4224 C C . ILE B 1 184 ? 15.693 18.948 19.220 1.00 15.81 184 ILE B C 1
ATOM 4225 O O . ILE B 1 184 ? 14.919 19.785 19.703 1.00 13.68 184 ILE B O 1
ATOM 4230 N N . ALA B 1 185 ? 16.832 18.597 19.803 1.00 16.15 185 ALA B N 1
ATOM 4231 C CA . ALA B 1 185 ? 17.264 19.204 21.047 1.00 17.30 185 ALA B CA 1
ATOM 4232 C C . ALA B 1 185 ? 17.577 20.686 20.839 1.00 17.24 185 ALA B C 1
ATOM 4233 O O . ALA B 1 185 ? 17.551 21.474 21.788 1.00 17.13 185 ALA B O 1
ATOM 4235 N N . LEU B 1 186 ? 17.850 21.074 19.599 1.00 16.68 186 LEU B N 1
ATOM 4236 C CA . LEU B 1 186 ? 18.190 22.464 19.313 1.00 16.93 186 LEU B CA 1
ATOM 4237 C C . LEU B 1 186 ? 17.094 23.332 18.701 1.00 17.26 186 LEU B C 1
ATOM 4238 O O . LEU B 1 186 ? 16.977 24.505 19.035 1.00 17.92 186 LEU B O 1
ATOM 4243 N N . PHE B 1 187 ? 16.297 22.760 17.805 1.00 19.53 187 PHE B N 1
ATOM 4244 C CA . PHE B 1 187 ? 15.230 23.503 17.139 1.00 22.03 187 PHE B CA 1
ATOM 4245 C C . PHE B 1 187 ? 13.856 23.082 17.634 1.00 22.88 187 PHE B C 1
ATOM 4246 O O . PHE B 1 187 ? 12.861 23.747 17.359 1.00 23.05 187 PHE B O 1
ATOM 4254 N N . GLY B 1 188 ? 13.798 21.963 18.344 1.00 23.53 188 GLY B N 1
ATOM 4255 C CA . GLY B 1 188 ? 12.529 21.484 18.855 1.00 24.82 188 GLY B CA 1
ATOM 4256 C C . GLY B 1 188 ? 11.799 20.536 17.923 1.00 25.54 188 GLY B C 1
ATOM 4257 O O . GLY B 1 188 ? 12.393 19.963 17.008 1.00 27.80 188 GLY B O 1
ATOM 4258 N N . ARG B 1 189 ? 10.496 20.393 18.162 1.00 24.77 189 ARG B N 1
ATOM 4259 C CA . ARG B 1 189 ? 9.598 19.518 17.402 1.00 24.65 189 ARG B CA 1
ATOM 4260 C C . ARG B 1 189 ? 9.157 20.101 16.032 1.00 24.12 189 ARG B C 1
ATOM 4261 O O . ARG B 1 189 ? 8.560 21.185 15.966 1.00 25.25 189 ARG B O 1
ATOM 4269 N N . PRO B 1 190 ? 9.436 19.384 14.922 1.00 23.88 190 PRO B N 1
ATOM 4270 C CA . PRO B 1 190 ? 9.040 19.882 13.603 1.00 22.60 190 PRO B CA 1
ATOM 4271 C C . PRO B 1 190 ? 7.539 19.729 13.388 1.00 23.46 190 PRO B C 1
ATOM 4272 O O . PRO B 1 190 ? 6.851 19.102 14.195 1.00 23.95 190 PRO B O 1
ATOM 4276 N N . ASP B 1 191 ? 7.031 20.305 12.304 1.00 25.09 191 ASP B N 1
ATOM 4277 C CA . ASP B 1 191 ? 5.606 20.202 11.976 1.00 25.99 191 ASP B CA 1
ATOM 4278 C C . ASP B 1 191 ? 5.373 18.970 11.106 1.00 27.05 191 ASP B C 1
ATOM 4279 O O . ASP B 1 191 ? 4.392 18.239 11.278 1.00 27.42 191 ASP B O 1
ATOM 4284 N N . GLN B 1 192 ? 6.285 18.765 10.162 1.00 27.36 192 GLN B N 1
ATOM 4285 C CA . GLN B 1 192 ? 6.209 17.645 9.240 1.00 26.85 192 GLN B CA 1
ATOM 4286 C C . GLN B 1 192 ? 7.584 17.128 8.873 1.00 24.84 192 GLN B C 1
ATOM 4287 O O . GLN B 1 192 ? 8.587 17.808 9.056 1.00 25.96 192 GLN B O 1
ATOM 4293 N N . VAL B 1 193 ? 7.615 15.912 8.348 1.00 22.70 193 VAL B N 1
ATOM 4294 C CA . VAL B 1 193 ? 8.859 15.275 7.931 1.00 18.44 193 VAL B CA 1
ATOM 4295 C C . VAL B 1 193 ? 8.667 14.526 6.603 1.00 20.39 193 VAL B C 1
ATOM 4296 O O . VAL B 1 193 ? 7.641 13.874 6.387 1.00 22.27 193 VAL B O 1
ATOM 4300 N N . THR B 1 194 ? 9.639 14.654 5.701 1.00 18.82 194 THR B N 1
ATOM 4301 C CA . THR B 1 194 ? 9.582 13.942 4.431 1.00 19.41 194 THR B CA 1
ATOM 4302 C C . THR B 1 194 ? 10.686 12.889 4.497 1.00 21.18 194 THR B C 1
ATOM 4303 O O . THR B 1 194 ? 11.725 13.106 5.124 1.00 21.26 194 THR B O 1
ATOM 4307 N N . TYR B 1 195 ? 10.456 11.749 3.856 1.00 22.00 195 TYR B N 1
ATOM 4308 C CA . TYR B 1 195 ? 11.422 10.659 3.889 1.00 20.86 195 TYR B CA 1
ATOM 4309 C C . TYR B 1 195 ? 11.861 10.144 2.528 1.00 21.16 195 TYR B C 1
ATOM 4310 O O . TYR B 1 195 ? 11.062 10.012 1.613 1.00 20.31 195 TYR B O 1
ATOM 4319 N N . ASP B 1 196 ? 13.152 9.871 2.422 1.00 19.72 196 ASP B N 1
ATOM 4320 C CA . ASP B 1 196 ? 13.738 9.257 1.251 1.00 18.83 196 ASP B CA 1
ATOM 4321 C C . ASP B 1 196 ? 14.688 8.295 1.938 1.00 18.82 196 ASP B C 1
ATOM 4322 O O . ASP B 1 196 ? 15.837 8.634 2.242 1.00 18.63 196 ASP B O 1
ATOM 4327 N N . ILE B 1 197 ? 14.169 7.103 2.216 1.00 17.34 197 ILE B N 1
ATOM 4328 C CA . ILE B 1 197 ? 14.909 6.051 2.900 1.00 17.23 197 ILE B CA 1
ATOM 4329 C C . ILE B 1 197 ? 14.994 4.855 1.963 1.00 17.84 197 ILE B C 1
ATOM 4330 O O . ILE B 1 197 ? 13.980 4.431 1.410 1.00 17.21 197 ILE B O 1
ATOM 4335 N N . ARG B 1 198 ? 16.188 4.304 1.781 1.00 15.74 198 ARG B N 1
ATOM 4336 C CA . ARG B 1 198 ? 16.331 3.170 0.874 1.00 15.02 198 ARG B CA 1
ATOM 4337 C C . ARG B 1 198 ? 17.727 2.583 0.884 1.00 15.10 198 ARG B C 1
ATOM 4338 O O . ARG B 1 198 ? 18.529 2.868 1.763 1.00 13.70 198 ARG B O 1
ATOM 4346 N N . ASN B 1 199 ? 17.983 1.751 -0.121 1.00 16.95 199 ASN B N 1
ATOM 4347 C CA . ASN B 1 199 ? 19.272 1.110 -0.338 1.00 17.28 199 ASN B CA 1
ATOM 4348 C C . ASN B 1 199 ? 19.520 1.233 -1.842 1.00 18.57 199 ASN B C 1
ATOM 4349 O O . ASN B 1 199 ? 18.810 0.625 -2.651 1.00 19.27 199 ASN B O 1
ATOM 4354 N N . ASN B 1 200 ? 20.513 2.037 -2.217 1.00 18.24 200 ASN B N 1
ATOM 4355 C CA . ASN B 1 200 ? 20.824 2.238 -3.621 1.00 19.71 200 ASN B CA 1
ATOM 4356 C C . ASN B 1 200 ? 21.718 1.173 -4.259 1.00 20.50 200 ASN B C 1
ATOM 4357 O O . ASN B 1 200 ? 22.389 1.436 -5.261 1.00 20.28 200 ASN B O 1
ATOM 4362 N N . GLU B 1 201 ? 21.711 -0.033 -3.695 1.00 20.26 201 GLU B N 1
ATOM 4363 C CA . GLU B 1 201 ? 22.513 -1.132 -4.226 1.00 22.97 201 GLU B CA 1
ATOM 4364 C C . GLU B 1 201 ? 21.664 -2.390 -4.319 1.00 24.60 201 GLU B C 1
ATOM 4365 O O . GLU B 1 201 ? 21.620 -3.052 -5.351 1.00 25.57 201 GLU B O 1
ATOM 4371 N N . VAL B 1 202 ? 20.990 -2.702 -3.222 1.00 25.39 202 VAL B N 1
ATOM 4372 C CA . VAL B 1 202 ? 20.102 -3.858 -3.123 1.00 23.30 202 VAL B CA 1
ATOM 4373 C C . VAL B 1 202 ? 18.828 -3.284 -2.496 1.00 22.42 202 VAL B C 1
ATOM 4374 O O . VAL B 1 202 ? 18.682 -3.259 -1.269 1.00 21.32 202 VAL B O 1
ATOM 4378 N N . SER B 1 203 ? 17.913 -2.826 -3.344 1.00 22.60 203 SER B N 1
ATOM 4379 C CA . SER B 1 203 ? 16.679 -2.190 -2.885 1.00 24.06 203 SER B CA 1
ATOM 4380 C C . SER B 1 203 ? 15.961 -2.814 -1.696 1.00 22.52 203 SER B C 1
ATOM 4381 O O . SER B 1 203 ? 15.331 -2.105 -0.922 1.00 21.70 203 SER B O 1
ATOM 4384 N N . GLU B 1 204 ? 16.053 -4.128 -1.540 1.00 22.35 204 GLU B N 1
ATOM 4385 C CA . GLU B 1 204 ? 15.370 -4.792 -0.434 1.00 22.23 204 GLU B CA 1
ATOM 4386 C C . GLU B 1 204 ? 16.227 -5.094 0.811 1.00 20.77 204 GLU B C 1
ATOM 4387 O O . GLU B 1 204 ? 15.708 -5.557 1.828 1.00 18.71 204 GLU B O 1
ATOM 4393 N N . ALA B 1 205 ? 17.528 -4.817 0.740 1.00 18.51 205 ALA B N 1
ATOM 4394 C CA . ALA B 1 205 ? 18.409 -5.034 1.884 1.00 14.68 205 ALA B CA 1
ATOM 4395 C C . ALA B 1 205 ? 18.174 -3.847 2.818 1.00 14.14 205 ALA B C 1
ATOM 4396 O O . ALA B 1 205 ? 17.735 -2.804 2.349 1.00 10.51 205 ALA B O 1
ATOM 4398 N N . VAL B 1 206 ? 18.445 -3.986 4.121 1.00 14.74 206 VAL B N 1
ATOM 4399 C CA . VAL B 1 206 ? 18.235 -2.871 5.046 1.00 16.06 206 VAL B CA 1
ATOM 4400 C C . VAL B 1 206 ? 18.798 -1.594 4.440 1.00 17.78 206 VAL B C 1
ATOM 4401 O O . VAL B 1 206 ? 19.844 -1.615 3.785 1.00 19.87 206 VAL B O 1
ATOM 4405 N N . ASP B 1 207 ? 18.099 -0.484 4.670 1.00 17.38 207 ASP B N 1
ATOM 4406 C CA . ASP B 1 207 ? 18.508 0.798 4.127 1.00 17.48 207 ASP B CA 1
ATOM 4407 C C . ASP B 1 207 ? 19.927 1.195 4.501 1.00 15.06 207 ASP B C 1
ATOM 4408 O O . ASP B 1 207 ? 20.349 1.017 5.626 1.00 15.95 207 ASP B O 1
ATOM 4413 N N . ASN B 1 208 ? 20.662 1.707 3.524 1.00 12.75 208 ASN B N 1
ATOM 4414 C CA . ASN B 1 208 ? 22.030 2.162 3.712 1.00 13.97 208 ASN B CA 1
ATOM 4415 C C . ASN B 1 208 ? 22.092 3.631 3.249 1.00 15.00 208 ASN B C 1
ATOM 4416 O O . ASN B 1 208 ? 23.165 4.242 3.131 1.00 16.08 208 ASN B O 1
ATOM 4421 N N . TYR B 1 209 ? 20.909 4.193 3.011 1.00 15.46 209 TYR B N 1
ATOM 4422 C CA . TYR B 1 209 ? 20.775 5.566 2.552 1.00 14.63 209 TYR B CA 1
ATOM 4423 C C . TYR B 1 209 ? 19.528 6.261 3.124 1.00 14.37 209 TYR B C 1
ATOM 4424 O O . TYR B 1 209 ? 18.502 5.626 3.349 1.00 17.25 209 TYR B O 1
ATOM 4433 N N . PHE B 1 210 ? 19.628 7.563 3.371 1.00 14.09 210 PHE B N 1
ATOM 4434 C CA . PHE B 1 210 ? 18.488 8.341 3.837 1.00 13.47 210 PHE B CA 1
ATOM 4435 C C . PHE B 1 210 ? 18.690 9.849 3.713 1.00 17.36 210 PHE B C 1
ATOM 4436 O O . PHE B 1 210 ? 19.771 10.385 3.983 1.00 20.10 210 PHE B O 1
ATOM 4444 N N . ASP B 1 211 ? 17.632 10.512 3.250 1.00 19.56 211 ASP B N 1
ATOM 4445 C CA . ASP B 1 211 ? 17.579 11.963 3.079 1.00 19.55 211 ASP B CA 1
ATOM 4446 C C . ASP B 1 211 ? 16.258 12.315 3.758 1.00 19.63 211 ASP B C 1
ATOM 4447 O O . ASP B 1 211 ? 15.188 12.096 3.199 1.00 20.36 211 ASP B O 1
ATOM 4452 N N . VAL B 1 212 ? 16.329 12.851 4.967 1.00 21.70 212 VAL B N 1
ATOM 4453 C CA . VAL B 1 212 ? 15.126 13.179 5.714 1.00 22.07 212 VAL B CA 1
ATOM 4454 C C . VAL B 1 212 ? 15.067 14.651 6.083 1.00 23.28 212 VAL B C 1
ATOM 4455 O O . VAL B 1 212 ? 15.970 15.153 6.745 1.00 25.69 212 VAL B O 1
ATOM 4459 N N . ASP B 1 213 ? 13.994 15.324 5.657 1.00 22.62 213 ASP B N 1
ATOM 4460 C CA . ASP B 1 213 ? 13.787 16.752 5.918 1.00 21.25 213 ASP B CA 1
ATOM 4461 C C . ASP B 1 213 ? 12.835 17.040 7.054 1.00 22.14 213 ASP B C 1
ATOM 4462 O O . ASP B 1 213 ? 11.662 16.700 6.970 1.00 24.74 213 ASP B O 1
ATOM 4467 N N . LEU B 1 214 ? 13.323 17.683 8.108 1.00 20.85 214 LEU B N 1
ATOM 4468 C CA . LEU B 1 214 ? 12.444 18.035 9.207 1.00 21.86 214 LEU B CA 1
ATOM 4469 C C . LEU B 1 214 ? 12.023 19.479 8.941 1.00 22.26 214 LEU B C 1
ATOM 4470 O O . LEU B 1 214 ? 12.849 20.387 8.978 1.00 21.84 214 LEU B O 1
ATOM 4475 N N . HIS B 1 215 ? 10.738 19.678 8.665 1.00 23.36 215 HIS B N 1
ATOM 4476 C CA . HIS B 1 215 ? 10.204 21.002 8.366 1.00 24.13 215 HIS B CA 1
ATOM 4477 C C . HIS B 1 215 ? 9.702 21.800 9.561 1.00 24.44 215 HIS B C 1
ATOM 4478 O O . HIS B 1 215 ? 8.965 21.294 10.412 1.00 23.88 215 HIS B O 1
ATOM 4485 N N . TYR B 1 216 ? 10.115 23.063 9.610 1.00 25.07 216 TYR B N 1
ATOM 4486 C CA . TYR B 1 216 ? 9.716 23.977 10.674 1.00 26.61 216 TYR B CA 1
ATOM 4487 C C . TYR B 1 216 ? 9.095 25.210 10.017 1.00 27.72 216 TYR B C 1
ATOM 4488 O O . TYR B 1 216 ? 9.799 26.137 9.621 1.00 30.10 216 TYR B O 1
ATOM 4497 N N . GLY B 1 217 ? 7.774 25.205 9.892 1.00 27.40 217 GLY B N 1
ATOM 4498 C CA . GLY B 1 217 ? 7.094 26.324 9.272 1.00 26.15 217 GLY B CA 1
ATOM 4499 C C . GLY B 1 217 ? 7.396 26.356 7.794 1.00 25.35 217 GLY B C 1
ATOM 4500 O O . GLY B 1 217 ? 7.483 25.311 7.155 1.00 25.41 217 GLY B O 1
ATOM 4501 N N . SER B 1 218 ? 7.568 27.553 7.250 1.00 24.60 218 SER B N 1
ATOM 4502 C CA . SER B 1 218 ? 7.865 27.721 5.831 1.00 24.08 218 SER B CA 1
ATOM 4503 C C . SER B 1 218 ? 9.290 28.232 5.633 1.00 24.01 218 SER B C 1
ATOM 4504 O O . SER B 1 218 ? 9.824 28.188 4.526 1.00 25.54 218 SER B O 1
ATOM 4507 N N . LYS B 1 219 ? 9.894 28.710 6.722 1.00 22.19 219 LYS B N 1
ATOM 4508 C CA . LYS B 1 219 ? 11.239 29.276 6.709 1.00 21.52 219 LYS B CA 1
ATOM 4509 C C . LYS B 1 219 ? 12.403 28.318 6.915 1.00 21.48 219 LYS B C 1
ATOM 4510 O O . LYS B 1 219 ? 13.395 28.383 6.194 1.00 23.40 219 LYS B O 1
ATOM 4516 N N . LEU B 1 220 ? 12.292 27.432 7.893 1.00 19.75 220 LEU B N 1
ATOM 4517 C CA . LEU B 1 220 ? 13.391 26.524 8.173 1.00 18.04 220 LEU B CA 1
ATOM 4518 C C . LEU B 1 220 ? 13.124 25.065 7.864 1.00 18.62 220 LEU B C 1
ATOM 4519 O O . LEU B 1 220 ? 11.989 24.591 7.922 1.00 19.94 220 LEU B O 1
ATOM 4524 N N . LYS B 1 221 ? 14.212 24.368 7.552 1.00 18.09 221 LYS B N 1
ATOM 4525 C CA . LYS B 1 221 ? 14.209 22.949 7.223 1.00 18.27 221 LYS B CA 1
ATOM 4526 C C . LYS B 1 221 ? 15.570 22.347 7.580 1.00 16.76 221 LYS B C 1
ATOM 4527 O O . LYS B 1 221 ? 16.609 22.888 7.209 1.00 16.90 221 LYS B O 1
ATOM 4533 N N . VAL B 1 222 ? 15.560 21.243 8.324 1.00 14.36 222 VAL B N 1
ATOM 4534 C CA . VAL B 1 222 ? 16.796 20.543 8.705 1.00 13.11 222 VAL B CA 1
ATOM 4535 C C . VAL B 1 222 ? 16.819 19.182 7.990 1.00 13.03 222 VAL B C 1
ATOM 4536 O O . VAL B 1 222 ? 15.915 18.360 8.155 1.00 11.17 222 VAL B O 1
ATOM 4540 N N . LYS B 1 223 ? 17.859 18.962 7.194 1.00 12.47 223 LYS B N 1
ATOM 4541 C CA . LYS B 1 223 ? 18.019 17.734 6.422 1.00 13.06 223 LYS B CA 1
ATOM 4542 C C . LYS B 1 223 ? 19.082 16.813 7.019 1.00 13.59 223 LYS B C 1
ATOM 4543 O O . LYS B 1 223 ? 20.259 17.161 7.049 1.00 12.27 223 LYS B O 1
ATOM 4549 N N . VAL B 1 224 ? 18.675 15.645 7.510 1.00 13.95 224 VAL B N 1
ATOM 4550 C CA . VAL B 1 224 ? 19.640 14.695 8.072 1.00 16.33 224 VAL B CA 1
ATOM 4551 C C . VAL B 1 224 ? 19.902 13.697 6.962 1.00 15.98 224 VAL B C 1
ATOM 4552 O O . VAL B 1 224 ? 18.965 13.255 6.303 1.00 15.68 224 VAL B O 1
ATOM 4556 N N . LYS B 1 225 ? 21.159 13.320 6.761 1.00 15.71 225 LYS B N 1
ATOM 4557 C CA . LYS B 1 225 ? 21.468 12.441 5.644 1.00 17.90 225 LYS B CA 1
ATOM 4558 C C . LYS B 1 225 ? 22.655 11.496 5.811 1.00 18.03 225 LYS B C 1
ATOM 4559 O O . LYS B 1 225 ? 23.611 11.787 6.524 1.00 17.04 225 LYS B O 1
ATOM 4565 N N . THR B 1 226 ? 22.568 10.353 5.136 1.00 16.71 226 THR B N 1
ATOM 4566 C CA . THR B 1 226 ? 23.620 9.339 5.150 1.00 18.28 226 THR B CA 1
ATOM 4567 C C . THR B 1 226 ? 23.655 8.632 3.795 1.00 18.48 226 THR B C 1
ATOM 4568 O O . THR B 1 226 ? 22.627 8.506 3.127 1.00 19.40 226 THR B O 1
ATOM 4572 N N . ASN B 1 227 ? 24.846 8.190 3.404 1.00 16.66 227 ASN B N 1
ATOM 4573 C CA . ASN B 1 227 ? 25.063 7.496 2.142 1.00 16.01 227 ASN B CA 1
ATOM 4574 C C . ASN B 1 227 ? 26.371 6.706 2.329 1.00 15.71 227 ASN B C 1
ATOM 4575 O O . ASN B 1 227 ? 27.357 7.242 2.823 1.00 14.67 227 ASN B O 1
ATOM 4580 N N . HIS B 1 228 ? 26.371 5.428 1.961 1.00 14.71 228 HIS B N 1
ATOM 4581 C CA . HIS B 1 228 ? 27.562 4.586 2.111 1.00 15.71 228 HIS B CA 1
ATOM 4582 C C . HIS B 1 228 ? 28.450 4.544 0.892 1.00 14.35 228 HIS B C 1
ATOM 4583 O O . HIS B 1 228 ? 29.390 3.755 0.850 1.00 11.98 228 HIS B O 1
ATOM 4590 N N . SER B 1 229 ? 28.145 5.370 -0.105 1.00 13.79 229 SER B N 1
ATOM 4591 C CA . SER B 1 229 ? 28.950 5.442 -1.324 1.00 16.14 229 SER B CA 1
ATOM 4592 C C . SER B 1 229 ? 29.308 6.884 -1.635 1.00 16.04 229 SER B C 1
ATOM 4593 O O . SER B 1 229 ? 28.952 7.412 -2.683 1.00 15.29 229 SER B O 1
ATOM 4596 N N . VAL B 1 230 ? 30.008 7.525 -0.711 1.00 16.64 230 VAL B N 1
ATOM 4597 C CA . VAL B 1 230 ? 30.430 8.906 -0.909 1.00 16.06 230 VAL B CA 1
ATOM 4598 C C . VAL B 1 230 ? 31.953 8.994 -0.768 1.00 14.73 230 VAL B C 1
ATOM 4599 O O . VAL B 1 230 ? 32.487 8.870 0.333 1.00 13.25 230 VAL B O 1
ATOM 4603 N N . ALA B 1 231 ? 32.645 9.207 -1.887 1.00 17.00 231 ALA B N 1
ATOM 4604 C CA . ALA B 1 231 ? 34.106 9.312 -1.877 1.00 18.72 231 ALA B CA 1
ATOM 4605 C C . ALA B 1 231 ? 34.609 10.713 -1.492 1.00 19.23 231 ALA B C 1
ATOM 4606 O O . ALA B 1 231 ? 35.619 10.844 -0.795 1.00 22.35 231 ALA B O 1
ATOM 4608 N N . SER B 1 232 ? 33.920 11.751 -1.964 1.00 18.82 232 SER B N 1
ATOM 4609 C CA . SER B 1 232 ? 34.287 13.129 -1.644 1.00 21.50 232 SER B CA 1
ATOM 4610 C C . SER B 1 232 ? 33.238 13.625 -0.669 1.00 22.02 232 SER B C 1
ATOM 4611 O O . SER B 1 232 ? 32.139 13.983 -1.063 1.00 20.85 232 SER B O 1
ATOM 4614 N N . PRO B 1 233 ? 33.574 13.641 0.627 1.00 22.84 233 PRO B N 1
ATOM 4615 C CA . PRO B 1 233 ? 32.714 14.069 1.732 1.00 23.28 233 PRO B CA 1
ATOM 4616 C C . PRO B 1 233 ? 31.985 15.389 1.556 1.00 20.84 233 PRO B C 1
ATOM 4617 O O . PRO B 1 233 ? 32.477 16.307 0.893 1.00 18.64 233 PRO B O 1
ATOM 4621 N N . TYR B 1 234 ? 30.796 15.467 2.144 1.00 18.87 234 TYR B N 1
ATOM 4622 C CA . TYR B 1 234 ? 30.023 16.696 2.118 1.00 18.00 234 TYR B CA 1
ATOM 4623 C C . TYR B 1 234 ? 30.524 17.370 3.381 1.00 16.63 234 TYR B C 1
ATOM 4624 O O . TYR B 1 234 ? 31.388 16.813 4.082 1.00 9.68 234 TYR B O 1
ATOM 4633 N N . PRO B 1 235 ? 30.033 18.589 3.671 1.00 16.88 235 PRO B N 1
ATOM 4634 C CA . PRO B 1 235 ? 30.508 19.203 4.908 1.00 18.08 235 PRO B CA 1
ATOM 4635 C C . PRO B 1 235 ? 29.807 18.385 5.982 1.00 17.52 235 PRO B C 1
ATOM 4636 O O . PRO B 1 235 ? 28.745 17.817 5.741 1.00 19.20 235 PRO B O 1
ATOM 4640 N N . ARG B 1 236 ? 30.402 18.300 7.158 1.00 17.98 236 ARG B N 1
ATOM 4641 C CA . ARG B 1 236 ? 29.792 17.563 8.255 1.00 17.57 236 ARG B CA 1
ATOM 4642 C C . ARG B 1 236 ? 28.465 18.261 8.634 1.00 17.09 236 ARG B C 1
ATOM 4643 O O . ARG B 1 236 ? 27.468 17.621 8.974 1.00 14.81 236 ARG B O 1
ATOM 4651 N N . PHE B 1 237 ? 28.475 19.586 8.543 1.00 17.40 237 PHE B N 1
ATOM 4652 C CA . PHE B 1 237 ? 27.333 20.429 8.850 1.00 16.22 237 PHE B CA 1
ATOM 4653 C C . PHE B 1 237 ? 27.314 21.590 7.867 1.00 16.14 237 PHE B C 1
ATOM 4654 O O . PHE B 1 237 ? 28.355 22.037 7.385 1.00 18.25 237 PHE B O 1
ATOM 4662 N N . ILE B 1 238 ? 26.116 22.074 7.572 1.00 16.24 238 ILE B N 1
ATOM 4663 C CA . ILE B 1 238 ? 25.920 23.204 6.673 1.00 13.23 238 ILE B CA 1
ATOM 4664 C C . ILE B 1 238 ? 24.766 24.009 7.249 1.00 15.91 238 ILE B C 1
ATOM 4665 O O . ILE B 1 238 ? 23.723 23.444 7.592 1.00 17.52 238 ILE B O 1
ATOM 4670 N N . VAL B 1 239 ? 24.960 25.321 7.366 1.00 16.04 239 VAL B N 1
ATOM 4671 C CA . VAL B 1 239 ? 23.926 26.206 7.883 1.00 16.42 239 VAL B CA 1
ATOM 4672 C C . VAL B 1 239 ? 23.831 27.489 7.058 1.00 17.23 239 VAL B C 1
ATOM 4673 O O . VAL B 1 239 ? 24.846 28.052 6.642 1.00 18.78 239 VAL B O 1
ATOM 4677 N N . HIS B 1 240 ? 22.608 27.937 6.800 1.00 15.26 240 HIS B N 1
ATOM 4678 C CA . HIS B 1 240 ? 22.397 29.177 6.060 1.00 16.96 240 HIS B CA 1
ATOM 4679 C C . HIS B 1 240 ? 21.332 30.030 6.765 1.00 17.84 240 HIS B C 1
ATOM 4680 O O . HIS B 1 240 ? 20.280 29.538 7.169 1.00 18.73 240 HIS B O 1
ATOM 4687 N N . GLY B 1 241 ? 21.625 31.312 6.920 1.00 18.36 241 GLY B N 1
ATOM 4688 C CA . GLY B 1 241 ? 20.686 32.203 7.563 1.00 17.20 241 GLY B CA 1
ATOM 4689 C C . GLY B 1 241 ? 20.496 33.458 6.742 1.00 16.20 241 GLY B C 1
ATOM 4690 O O . GLY B 1 241 ? 21.000 33.562 5.621 1.00 16.34 241 GLY B O 1
ATOM 4691 N N . SER B 1 242 ? 19.770 34.413 7.314 1.00 16.76 242 SER B N 1
ATOM 4692 C CA . SER B 1 242 ? 19.500 35.687 6.664 1.00 16.97 242 SER B CA 1
ATOM 4693 C C . SER B 1 242 ? 20.771 36.530 6.551 1.00 17.30 242 SER B C 1
ATOM 4694 O O . SER B 1 242 ? 20.945 37.251 5.573 1.00 19.07 242 SER B O 1
ATOM 4697 N N . ASN B 1 243 ? 21.649 36.418 7.549 1.00 16.23 243 ASN B N 1
ATOM 4698 C CA . ASN B 1 243 ? 22.914 37.162 7.590 1.00 17.68 243 ASN B CA 1
ATOM 4699 C C . ASN B 1 243 ? 24.158 36.436 7.102 1.00 17.30 243 ASN B C 1
ATOM 4700 O O . ASN B 1 243 ? 25.181 37.083 6.860 1.00 16.21 243 ASN B O 1
ATOM 4705 N N . GLY B 1 244 ? 24.094 35.111 6.971 1.00 17.46 244 GLY B N 1
ATOM 4706 C CA . GLY B 1 244 ? 25.257 34.377 6.498 1.00 15.38 244 GLY B CA 1
ATOM 4707 C C . GLY B 1 244 ? 25.183 32.862 6.550 1.00 15.05 244 GLY B C 1
ATOM 4708 O O . GLY B 1 244 ? 24.112 32.301 6.733 1.00 11.99 244 GLY B O 1
ATOM 4709 N N . SER B 1 245 ? 26.341 32.216 6.398 1.00 14.70 245 SER B N 1
ATOM 4710 C CA . SER B 1 245 ? 26.468 30.756 6.407 1.00 16.16 245 SER B CA 1
ATOM 4711 C C . SER B 1 245 ? 27.563 30.258 7.372 1.00 16.08 245 SER B C 1
ATOM 4712 O O . SER B 1 245 ? 28.376 31.035 7.889 1.00 17.22 245 SER B O 1
ATOM 4715 N N . PHE B 1 246 ? 27.566 28.950 7.609 1.00 14.67 246 PHE B N 1
ATOM 4716 C CA . PHE B 1 246 ? 28.569 28.276 8.435 1.00 14.95 246 PHE B CA 1
ATOM 4717 C C . PHE B 1 246 ? 28.725 26.894 7.790 1.00 13.95 246 PHE B C 1
ATOM 4718 O O . PHE B 1 246 ? 27.751 26.144 7.657 1.00 14.33 246 PHE B O 1
ATOM 4726 N N . ILE B 1 247 ? 29.945 26.582 7.359 1.00 11.78 247 ILE B N 1
ATOM 4727 C CA . ILE B 1 247 ? 30.243 25.298 6.732 1.00 12.10 247 ILE B CA 1
ATOM 4728 C C . ILE B 1 247 ? 31.298 24.609 7.604 1.00 13.91 247 ILE B C 1
ATOM 4729 O O . ILE B 1 247 ? 32.335 25.206 7.910 1.00 14.70 247 ILE B O 1
ATOM 4734 N N . LYS B 1 248 ? 31.036 23.362 7.997 1.00 12.58 248 LYS B N 1
ATOM 4735 C CA . LYS B 1 248 ? 31.957 22.635 8.850 1.00 14.75 248 LYS B CA 1
ATOM 4736 C C . LYS B 1 248 ? 32.296 21.252 8.307 1.00 17.98 248 LYS B C 1
ATOM 4737 O O . LYS B 1 248 ? 31.457 20.346 8.306 1.00 16.28 248 LYS B O 1
ATOM 4743 N N . TYR B 1 249 ? 33.531 21.094 7.849 1.00 17.36 249 TYR B N 1
ATOM 4744 C CA . TYR B 1 249 ? 33.998 19.816 7.333 1.00 18.60 249 TYR B CA 1
ATOM 4745 C C . TYR B 1 249 ? 34.755 19.111 8.451 1.00 20.09 249 TYR B C 1
ATOM 4746 O O . TYR B 1 249 ? 35.264 19.766 9.363 1.00 20.96 249 TYR B O 1
ATOM 4755 N N . GLY B 1 250 ? 34.826 17.783 8.375 1.00 21.78 250 GLY B N 1
ATOM 4756 C CA . GLY B 1 250 ? 35.542 17.010 9.375 1.00 21.30 250 GLY B CA 1
ATOM 4757 C C . GLY B 1 250 ? 34.667 16.599 10.536 1.00 22.73 250 GLY B C 1
ATOM 4758 O O . GLY B 1 250 ? 33.940 17.426 11.084 1.00 22.36 250 GLY B O 1
ATOM 4759 N N . GLU B 1 251 ? 34.739 15.323 10.916 1.00 24.40 251 GLU B N 1
ATOM 4760 C CA . GLU B 1 251 ? 33.936 14.801 12.021 1.00 25.88 251 GLU B CA 1
ATOM 4761 C C . GLU B 1 251 ? 34.729 14.753 13.319 1.00 25.83 251 GLU B C 1
ATOM 4762 O O . GLU B 1 251 ? 35.937 14.994 13.326 1.00 25.25 251 GLU B O 1
ATOM 4768 N N . ASP B 1 252 ? 34.027 14.440 14.410 1.00 25.30 252 ASP B N 1
ATOM 4769 C CA . ASP B 1 252 ? 34.618 14.313 15.743 1.00 23.63 252 ASP B CA 1
ATOM 4770 C C . ASP B 1 252 ? 35.496 13.050 15.752 1.00 23.64 252 ASP B C 1
ATOM 4771 O O . ASP B 1 252 ? 35.088 11.986 15.282 1.00 20.99 252 ASP B O 1
ATOM 4776 N N . GLN B 1 253 ? 36.703 13.160 16.289 1.00 24.04 253 GLN B N 1
ATOM 4777 C CA . GLN B 1 253 ? 37.604 12.013 16.290 1.00 24.09 253 GLN B CA 1
ATOM 4778 C C . GLN B 1 253 ? 37.656 11.200 17.585 1.00 23.57 253 GLN B C 1
ATOM 4779 O O . GLN B 1 253 ? 38.481 10.304 17.717 1.00 22.76 253 GLN B O 1
ATOM 4785 N N . GLN B 1 254 ? 36.784 11.501 18.537 1.00 22.89 254 GLN B N 1
ATOM 4786 C CA . GLN B 1 254 ? 36.781 10.757 19.786 1.00 23.80 254 GLN B CA 1
ATOM 4787 C C . GLN B 1 254 ? 36.685 9.246 19.578 1.00 24.47 254 GLN B C 1
ATOM 4788 O O . GLN B 1 254 ? 37.248 8.480 20.353 1.00 25.29 254 GLN B O 1
ATOM 4794 N N . GLU B 1 255 ? 35.982 8.816 18.533 1.00 26.02 255 GLU B N 1
ATOM 4795 C CA . GLU B 1 255 ? 35.809 7.390 18.272 1.00 27.23 255 GLU B CA 1
ATOM 4796 C C . GLU B 1 255 ? 37.016 6.731 17.629 1.00 27.87 255 GLU B C 1
ATOM 4797 O O . GLU B 1 255 ? 37.433 5.646 18.054 1.00 28.15 255 GLU B O 1
ATOM 4803 N N . ASN B 1 256 ? 37.564 7.366 16.594 1.00 27.49 256 ASN B N 1
ATOM 4804 C CA . ASN B 1 256 ? 38.742 6.827 15.924 1.00 28.36 256 ASN B CA 1
ATOM 4805 C C . ASN B 1 256 ? 39.912 6.886 16.902 1.00 28.56 256 ASN B C 1
ATOM 4806 O O . ASN B 1 256 ? 40.957 6.273 16.677 1.00 29.86 256 ASN B O 1
ATOM 4811 N N . ASP B 1 257 ? 39.731 7.650 17.979 1.00 29.78 257 ASP B N 1
ATOM 4812 C CA . ASP B 1 257 ? 40.738 7.783 19.025 1.00 29.21 257 ASP B CA 1
ATOM 4813 C C . ASP B 1 257 ? 40.574 6.616 19.982 1.00 31.50 257 ASP B C 1
ATOM 4814 O O . ASP B 1 257 ? 41.542 5.924 20.300 1.00 32.95 257 ASP B O 1
ATOM 4819 N N . LEU B 1 258 ? 39.344 6.403 20.442 1.00 32.21 258 LEU B N 1
ATOM 4820 C CA . LEU B 1 258 ? 39.056 5.303 21.356 1.00 33.52 258 LEU B CA 1
ATOM 4821 C C . LEU B 1 258 ? 39.338 3.989 20.643 1.00 35.15 258 LEU B C 1
ATOM 482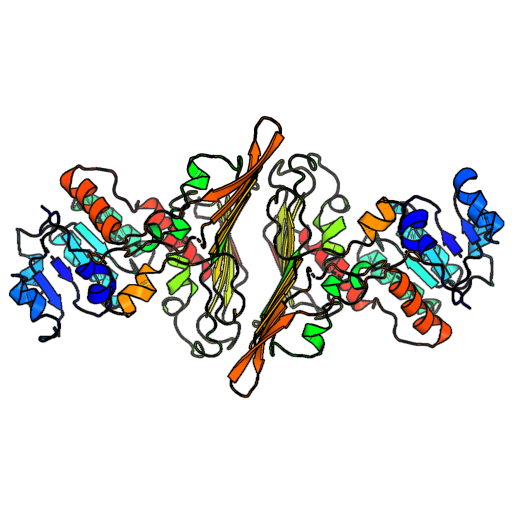2 O O . LEU B 1 258 ? 39.820 3.035 21.254 1.00 36.19 258 LEU B O 1
ATOM 4827 N N . LYS B 1 259 ? 39.036 3.958 19.345 1.00 36.10 259 LYS B N 1
ATOM 4828 C CA . LYS B 1 259 ? 39.255 2.778 18.508 1.00 36.27 259 LYS B CA 1
ATOM 4829 C C . LYS B 1 259 ? 40.716 2.633 18.115 1.00 36.12 259 LYS B C 1
ATOM 4830 O O . LYS B 1 259 ? 41.085 1.718 17.384 1.00 37.10 259 LYS B O 1
ATOM 4836 N N . ALA B 1 260 ? 41.540 3.545 18.616 1.00 36.33 260 ALA B N 1
ATOM 4837 C CA . ALA B 1 260 ? 42.969 3.533 18.353 1.00 39.20 260 ALA B CA 1
ATOM 4838 C C . ALA B 1 260 ? 43.713 3.352 19.675 1.00 41.05 260 ALA B C 1
ATOM 4839 O O . ALA B 1 260 ? 44.945 3.362 19.715 1.00 41.24 260 ALA B O 1
ATOM 4841 N N . GLY B 1 261 ? 42.957 3.190 20.758 1.00 41.83 261 GLY B N 1
ATOM 4842 C CA . GLY B 1 261 ? 43.567 3.004 22.060 1.00 42.15 261 GLY B CA 1
ATOM 4843 C C . GLY B 1 261 ? 43.907 4.301 22.763 1.00 41.67 261 GLY B C 1
ATOM 4844 O O . GLY B 1 261 ? 44.691 4.306 23.708 1.00 41.20 261 GLY B O 1
ATOM 4845 N N . ILE B 1 262 ? 43.338 5.408 22.304 1.00 42.96 262 ILE B N 1
ATOM 4846 C CA . ILE B 1 262 ? 43.593 6.697 22.941 1.00 43.60 262 ILE B CA 1
ATOM 4847 C C . ILE B 1 262 ? 42.429 6.959 23.889 1.00 44.06 262 ILE B C 1
ATOM 4848 O O . ILE B 1 262 ? 41.278 7.029 23.464 1.00 43.76 262 ILE B O 1
ATOM 4861 N N . PRO B 1 264 ? 40.224 9.106 26.957 1.00 39.97 264 PRO B N 1
ATOM 4862 C CA . PRO B 1 264 ? 39.746 10.467 27.225 1.00 38.62 264 PRO B CA 1
ATOM 4863 C C . PRO B 1 264 ? 40.692 11.333 28.051 1.00 37.25 264 PRO B C 1
ATOM 4864 O O . PRO B 1 264 ? 40.544 12.554 28.090 1.00 36.32 264 PRO B O 1
ATOM 4868 N N . ASP B 1 265 ? 41.653 10.710 28.723 1.00 36.54 265 ASP B N 1
ATOM 4869 C CA . ASP B 1 265 ? 42.600 11.480 29.523 1.00 35.54 265 ASP B CA 1
ATOM 4870 C C . ASP B 1 265 ? 43.893 11.781 28.755 1.00 35.37 265 ASP B C 1
ATOM 4871 O O . ASP B 1 265 ? 44.779 12.471 29.256 1.00 36.13 265 ASP B O 1
ATOM 4876 N N . ALA B 1 266 ? 43.985 11.269 27.531 1.00 35.23 266 ALA B N 1
ATOM 4877 C CA . ALA B 1 266 ? 45.148 11.503 26.683 1.00 34.88 266 ALA B CA 1
ATOM 4878 C C . ALA B 1 266 ? 45.191 12.991 26.319 1.00 35.22 266 ALA B C 1
ATOM 4879 O O . ALA B 1 266 ? 44.151 13.648 26.256 1.00 35.43 266 ALA B O 1
ATOM 4881 N N . PRO B 1 267 ? 46.394 13.536 26.065 1.00 35.86 267 PRO B N 1
ATOM 4882 C CA . PRO B 1 267 ? 46.576 14.952 25.711 1.00 34.94 267 PRO B CA 1
ATOM 4883 C C . PRO B 1 267 ? 46.003 15.320 24.345 1.00 35.16 267 PRO B C 1
ATOM 4884 O O . PRO B 1 267 ? 46.328 14.694 23.333 1.00 34.65 267 PRO B O 1
ATOM 4888 N N . GLY B 1 268 ? 45.150 16.341 24.327 1.00 34.42 268 GLY B N 1
ATOM 4889 C CA . GLY B 1 268 ? 44.545 16.774 23.082 1.00 32.53 268 GLY B CA 1
ATOM 4890 C C . GLY B 1 268 ? 43.403 15.884 22.628 1.00 30.91 268 GLY B C 1
ATOM 4891 O O . GLY B 1 268 ? 43.104 15.802 21.436 1.00 30.42 268 GLY B O 1
ATOM 4892 N N . PHE B 1 269 ? 42.760 15.205 23.568 1.00 27.80 269 PHE B N 1
ATOM 4893 C CA . PHE B 1 269 ? 41.653 14.339 23.205 1.00 25.31 269 PHE B CA 1
ATOM 4894 C C . PHE B 1 269 ? 40.425 15.209 22.969 1.00 23.20 269 PHE B C 1
ATOM 4895 O O . PHE B 1 269 ? 40.107 16.071 23.789 1.00 22.85 269 PHE B O 1
ATOM 4903 N N . GLY B 1 270 ? 39.758 14.985 21.835 1.00 21.55 270 GLY B N 1
ATOM 4904 C CA . GLY B 1 270 ? 38.560 15.730 21.487 1.00 20.82 270 GLY B CA 1
ATOM 4905 C C . GLY B 1 270 ? 38.809 17.088 20.864 1.00 20.36 270 GLY B C 1
ATOM 4906 O O . GLY B 1 270 ? 37.866 17.833 20.606 1.00 19.20 270 GLY B O 1
ATOM 4907 N N . GLU B 1 271 ? 40.077 17.408 20.628 1.00 22.50 271 GLU B N 1
ATOM 4908 C CA . GLU B 1 271 ? 40.471 18.682 20.035 1.00 23.12 271 GLU B CA 1
ATOM 4909 C C . GLU B 1 271 ? 40.538 18.572 18.516 1.00 24.02 271 GLU B C 1
ATOM 4910 O O . GLU B 1 271 ? 41.236 17.710 17.979 1.00 27.23 271 GLU B O 1
ATOM 4916 N N . ASP B 1 272 ? 39.811 19.458 17.835 1.00 24.72 272 ASP B N 1
ATOM 4917 C CA . ASP B 1 272 ? 39.718 19.466 16.376 1.00 23.34 272 ASP B CA 1
ATOM 4918 C C . ASP B 1 272 ? 40.952 20.000 15.651 1.00 22.94 272 ASP B C 1
ATOM 4919 O O . ASP B 1 272 ? 41.704 20.800 16.202 1.00 21.64 272 ASP B O 1
ATOM 4924 N N . SER B 1 273 ? 41.150 19.536 14.415 1.00 24.31 273 SER B N 1
ATOM 4925 C CA . SER B 1 273 ? 42.278 19.958 13.581 1.00 24.65 273 SER B CA 1
ATOM 4926 C C . SER B 1 273 ? 41.970 21.345 13.059 1.00 25.86 273 SER B C 1
ATOM 4927 O O . SER B 1 273 ? 40.882 21.586 12.544 1.00 25.93 273 SER B O 1
ATOM 4930 N N . PRO B 1 274 ? 42.924 22.281 13.196 1.00 28.36 274 PRO B N 1
ATOM 4931 C CA . PRO B 1 274 ? 42.749 23.655 12.731 1.00 29.54 274 PRO B CA 1
ATOM 4932 C C . PRO B 1 274 ? 42.304 23.687 11.284 1.00 31.07 274 PRO B C 1
ATOM 4933 O O . PRO B 1 274 ? 41.525 24.557 10.895 1.00 32.42 274 PRO B O 1
ATOM 4945 N N . TYR B 1 276 ? 40.306 21.877 10.029 1.00 26.37 276 TYR B N 1
ATOM 4946 C CA . TYR B 1 276 ? 38.884 21.514 10.003 1.00 23.21 276 TYR B CA 1
ATOM 4947 C C . TYR B 1 276 ? 37.938 22.482 10.691 1.00 21.60 276 TYR B C 1
ATOM 4948 O O . TYR B 1 276 ? 36.737 22.237 10.745 1.00 19.66 276 TYR B O 1
ATOM 4957 N N . TYR B 1 277 ? 38.458 23.578 11.225 1.00 20.12 277 TYR B N 1
ATOM 4958 C CA . TYR B 1 277 ? 37.578 24.532 11.876 1.00 19.39 277 TYR B CA 1
ATOM 4959 C C . TYR B 1 277 ? 36.522 25.016 10.885 1.00 20.29 277 TYR B C 1
ATOM 4960 O O . TYR B 1 277 ? 36.834 25.369 9.742 1.00 22.55 277 TYR B O 1
ATOM 4969 N N . GLY B 1 278 ? 35.268 25.010 11.331 1.00 19.18 278 GLY B N 1
ATOM 4970 C CA . GLY B 1 278 ? 34.186 25.465 10.485 1.00 18.14 278 GLY B CA 1
ATOM 4971 C C . GLY B 1 278 ? 34.409 26.934 10.233 1.00 17.47 278 GLY B C 1
ATOM 4972 O O . GLY B 1 278 ? 35.102 27.594 10.997 1.00 16.38 278 GLY B O 1
ATOM 4973 N N . GLU B 1 279 ? 33.820 27.457 9.167 1.00 18.48 279 GLU B N 1
ATOM 4974 C CA . GLU B 1 279 ? 34.005 28.856 8.833 1.00 19.97 279 GLU B CA 1
ATOM 4975 C C . GLU B 1 279 ? 32.697 29.586 8.606 1.00 19.29 279 GLU B C 1
ATOM 4976 O O . GLU B 1 279 ? 31.829 29.114 7.867 1.00 18.51 279 GLU B O 1
ATOM 4982 N N . VAL B 1 280 ? 32.562 30.745 9.244 1.00 18.95 280 VAL B N 1
ATOM 4983 C CA . VAL B 1 280 ? 31.372 31.558 9.075 1.00 17.42 280 VAL B CA 1
ATOM 4984 C C . VAL B 1 280 ? 31.636 32.641 8.025 1.00 18.49 280 VAL B C 1
ATOM 4985 O O . VAL B 1 280 ? 32.761 33.106 7.854 1.00 19.35 280 VAL B O 1
ATOM 4989 N N . THR B 1 281 ? 30.587 33.000 7.297 1.00 19.39 281 THR B N 1
ATOM 4990 C CA . THR B 1 281 ? 30.642 34.022 6.264 1.00 19.19 281 THR B CA 1
ATOM 4991 C C . THR B 1 281 ? 29.311 34.739 6.411 1.00 20.19 281 THR B C 1
ATOM 4992 O O . THR B 1 281 ? 28.300 34.278 5.881 1.00 21.78 281 THR B O 1
ATOM 4996 N N . TYR B 1 282 ? 29.310 35.849 7.149 1.00 19.65 282 TYR B N 1
ATOM 4997 C CA . TYR B 1 282 ? 28.086 36.625 7.371 1.00 20.22 282 TYR B CA 1
ATOM 4998 C C . TYR B 1 282 ? 28.331 38.120 7.226 1.00 21.53 282 TYR B C 1
ATOM 4999 O O . TYR B 1 282 ? 29.466 38.560 7.083 1.00 21.61 282 TYR B O 1
ATOM 5008 N N . ARG B 1 283 ? 27.254 38.896 7.274 1.00 21.94 283 ARG B N 1
ATOM 5009 C CA . ARG B 1 283 ? 27.341 40.348 7.142 1.00 24.34 283 ARG B CA 1
ATOM 5010 C C . ARG B 1 283 ? 26.714 41.039 8.348 1.00 23.84 283 ARG B C 1
ATOM 5011 O O . ARG B 1 283 ? 25.558 40.790 8.672 1.00 24.69 283 ARG B O 1
ATOM 5019 N N . ASN B 1 284 ? 27.467 41.897 9.024 1.00 23.08 284 ASN B N 1
ATOM 5020 C CA . ASN B 1 284 ? 26.909 42.582 10.175 1.00 25.06 284 ASN B CA 1
ATOM 5021 C C . ASN B 1 284 ? 25.872 43.621 9.733 1.00 27.03 284 ASN B C 1
ATOM 5022 O O . ASN B 1 284 ? 25.532 43.708 8.552 1.00 26.60 284 ASN B O 1
ATOM 5027 N N . GLY B 1 285 ? 25.373 44.409 10.684 1.00 27.56 285 GLY B N 1
ATOM 5028 C CA . GLY B 1 285 ? 24.375 45.417 10.372 1.00 27.36 285 GLY B CA 1
ATOM 5029 C C . GLY B 1 285 ? 24.908 46.583 9.564 1.00 27.73 285 GLY B C 1
ATOM 5030 O O . GLY B 1 285 ? 24.149 47.320 8.935 1.00 27.86 285 GLY B O 1
ATOM 5031 N N . ASN B 1 286 ? 26.225 46.752 9.586 1.00 28.58 286 ASN B N 1
ATOM 5032 C CA . ASN B 1 286 ? 26.881 47.829 8.852 1.00 28.14 286 ASN B CA 1
ATOM 5033 C C . ASN B 1 286 ? 27.029 47.409 7.385 1.00 28.02 286 ASN B C 1
ATOM 5034 O O . ASN B 1 286 ? 27.487 48.189 6.543 1.00 25.19 286 ASN B O 1
ATOM 5039 N N . GLY B 1 287 ? 26.621 46.173 7.094 1.00 27.70 287 GLY B N 1
ATOM 5040 C CA . GLY B 1 287 ? 26.703 45.644 5.745 1.00 26.55 287 GLY B CA 1
ATOM 5041 C C . GLY B 1 287 ? 28.037 44.984 5.476 1.00 25.65 287 GLY B C 1
ATOM 5042 O O . GLY B 1 287 ? 28.271 44.444 4.393 1.00 26.41 287 GLY B O 1
ATOM 5043 N N . ASP B 1 288 ? 28.912 45.029 6.475 1.00 25.51 288 ASP B N 1
ATOM 5044 C CA . ASP B 1 288 ? 30.242 44.444 6.375 1.00 25.42 288 ASP B CA 1
ATOM 5045 C C . ASP B 1 288 ? 30.237 42.903 6.345 1.00 25.86 288 ASP B C 1
ATOM 5046 O O . ASP B 1 288 ? 29.593 42.243 7.165 1.00 29.58 288 ASP B O 1
ATOM 5051 N N . TRP B 1 289 ? 30.968 42.341 5.392 1.00 24.01 289 TRP B N 1
ATOM 5052 C CA . TRP B 1 289 ? 31.093 40.901 5.269 1.00 20.33 289 TRP B CA 1
ATOM 5053 C C . TRP B 1 289 ? 32.230 40.453 6.174 1.00 21.41 289 TRP B C 1
ATOM 5054 O O . TRP B 1 289 ? 33.299 41.060 6.183 1.00 21.71 289 TRP B O 1
ATOM 5065 N N . ILE B 1 290 ? 31.999 39.398 6.946 1.00 21.44 290 ILE B N 1
ATOM 5066 C CA . ILE B 1 290 ? 33.018 38.888 7.854 1.00 19.93 290 ILE B CA 1
ATOM 5067 C C . ILE B 1 290 ? 33.167 37.397 7.618 1.00 20.37 290 ILE B C 1
ATOM 5068 O O . ILE B 1 290 ? 32.169 36.681 7.575 1.00 23.19 290 ILE B O 1
ATOM 5073 N N . LYS B 1 291 ? 34.405 36.939 7.440 1.00 19.84 291 LYS B N 1
ATOM 5074 C CA . LYS B 1 291 ? 34.698 35.519 7.219 1.00 21.70 291 LYS B CA 1
ATOM 5075 C C . LYS B 1 291 ? 35.807 35.062 8.162 1.00 22.71 291 LYS B C 1
ATOM 5076 O O . LYS B 1 291 ? 36.980 35.354 7.927 1.00 21.06 291 LYS B O 1
ATOM 5082 N N . LYS B 1 292 ? 35.437 34.346 9.223 1.00 24.98 292 LYS B N 1
ATOM 5083 C CA . LYS B 1 292 ? 36.411 33.842 10.186 1.00 25.08 292 LYS B CA 1
ATOM 5084 C C . LYS B 1 292 ? 36.184 32.359 10.484 1.00 24.47 292 LYS B C 1
ATOM 5085 O O . LYS B 1 292 ? 35.144 31.794 10.122 1.00 24.52 292 LYS B O 1
ATOM 5091 N N . GLN B 1 293 ? 37.168 31.720 11.113 1.00 23.13 293 GLN B N 1
ATOM 5092 C CA . GLN B 1 293 ? 37.043 30.309 11.480 1.00 20.50 293 GLN B CA 1
ATOM 5093 C C . GLN B 1 293 ? 36.475 30.267 12.884 1.00 20.27 293 GLN B C 1
ATOM 5094 O O . GLN B 1 293 ? 36.543 31.259 13.624 1.00 19.72 293 GLN B O 1
ATOM 5100 N N . ILE B 1 294 ? 35.899 29.123 13.245 1.00 19.72 294 ILE B N 1
ATOM 5101 C CA . ILE B 1 294 ? 35.337 28.924 14.577 1.00 18.55 294 ILE B CA 1
ATOM 5102 C C . ILE B 1 294 ? 36.123 27.790 15.233 1.00 18.28 294 ILE B C 1
ATOM 5103 O O . ILE B 1 294 ? 36.176 26.673 14.701 1.00 18.10 294 ILE B O 1
ATOM 5108 N N . LYS B 1 295 ? 36.755 28.080 16.367 1.00 18.53 295 LYS B N 1
ATOM 5109 C CA . LYS B 1 295 ? 37.506 27.053 17.075 1.00 18.56 295 LYS B CA 1
ATOM 5110 C C . LYS B 1 295 ? 36.486 26.029 17.514 1.00 18.38 295 LYS B C 1
ATOM 5111 O O . LYS B 1 295 ? 35.488 26.373 18.161 1.00 16.28 295 LYS B O 1
ATOM 5117 N N . THR B 1 296 ? 36.722 24.772 17.163 1.00 16.71 296 THR B N 1
ATOM 5118 C CA . THR B 1 296 ? 35.785 23.725 17.523 1.00 14.96 296 THR B CA 1
ATOM 5119 C C . THR B 1 296 ? 35.746 23.382 19.020 1.00 15.85 296 THR B C 1
ATOM 5120 O O . THR B 1 296 ? 36.774 23.050 19.626 1.00 13.52 296 THR B O 1
ATOM 5124 N N . PRO B 1 297 ? 34.552 23.480 19.643 1.00 17.60 297 PRO B N 1
ATOM 5125 C CA . PRO B 1 297 ? 34.472 23.149 21.063 1.00 19.11 297 PRO B CA 1
ATOM 5126 C C . PRO B 1 297 ? 35.025 21.720 21.198 1.00 20.66 297 PRO B C 1
ATOM 5127 O O . PRO B 1 297 ? 34.823 20.881 20.309 1.00 20.49 297 PRO B O 1
ATOM 5131 N N . VAL B 1 298 ? 35.729 21.445 22.289 1.00 22.11 298 VAL B N 1
ATOM 5132 C CA . VAL B 1 298 ? 36.308 20.124 22.475 1.00 22.47 298 VAL B CA 1
ATOM 5133 C C . VAL B 1 298 ? 35.236 19.039 22.602 1.00 22.38 298 VAL B C 1
ATOM 5134 O O . VAL B 1 298 ? 34.215 19.223 23.267 1.00 22.75 298 VAL B O 1
ATOM 5138 N N . GLY B 1 299 ? 35.481 17.913 21.935 1.00 22.26 299 GLY B N 1
ATOM 5139 C CA . GLY B 1 299 ? 34.548 16.809 21.976 1.00 23.77 299 GLY B CA 1
ATOM 5140 C C . GLY B 1 299 ? 34.763 15.967 23.214 1.00 24.34 299 GLY B C 1
ATOM 5141 O O . GLY B 1 299 ? 35.887 15.549 23.504 1.00 24.78 299 GLY B O 1
ATOM 5142 N N . ASP B 1 300 ? 33.676 15.732 23.949 1.00 24.51 300 ASP B N 1
ATOM 5143 C CA . ASP B 1 300 ? 33.720 14.935 25.170 1.00 23.82 300 ASP B CA 1
ATOM 5144 C C . ASP B 1 300 ? 32.361 14.315 25.501 1.00 21.76 300 ASP B C 1
ATOM 5145 O O . ASP B 1 300 ? 31.452 14.995 25.985 1.00 18.85 300 ASP B O 1
ATOM 5150 N N . TYR B 1 301 ? 32.235 13.019 25.229 1.00 19.93 301 TYR B N 1
ATOM 5151 C CA . TYR B 1 301 ? 31.002 12.303 25.497 1.00 17.64 301 TYR B CA 1
ATOM 5152 C C . TYR B 1 301 ? 30.792 12.164 26.995 1.00 19.09 301 TYR B C 1
ATOM 5153 O O . TYR B 1 301 ? 29.694 11.828 27.437 1.00 18.23 301 TYR B O 1
ATOM 5162 N N . GLY B 1 302 ? 31.843 12.417 27.775 1.00 20.32 302 GLY B N 1
ATOM 5163 C CA . GLY B 1 302 ? 31.718 12.327 29.221 1.00 22.59 302 GLY B CA 1
ATOM 5164 C C . GLY B 1 302 ? 30.831 13.440 29.755 1.00 23.24 302 GLY B C 1
ATOM 5165 O O . GLY B 1 302 ? 30.289 13.358 30.860 1.00 23.58 302 GLY B O 1
ATOM 5166 N N . ARG B 1 303 ? 30.678 14.490 28.959 1.00 24.40 303 ARG B N 1
ATOM 5167 C CA . ARG B 1 303 ? 29.846 15.608 29.349 1.00 24.04 303 ARG B CA 1
ATOM 5168 C C . ARG B 1 303 ? 28.388 15.214 29.503 1.00 24.93 303 ARG B C 1
ATOM 5169 O O . ARG B 1 303 ? 27.608 15.948 30.117 1.00 23.83 303 ARG B O 1
ATOM 5177 N N . TYR B 1 304 ? 28.007 14.072 28.932 1.00 23.61 304 TYR B N 1
ATOM 5178 C CA . TYR B 1 304 ? 26.632 13.592 29.069 1.00 24.06 304 TYR B CA 1
ATOM 5179 C C . TYR B 1 304 ? 26.446 13.223 30.549 1.00 23.60 304 TYR B C 1
ATOM 5180 O O . TYR B 1 304 ? 25.404 13.494 31.151 1.00 25.18 304 TYR B O 1
ATOM 5189 N N . TYR B 1 305 ? 27.489 12.618 31.116 1.00 22.16 305 TYR B N 1
ATOM 5190 C CA . TYR B 1 305 ? 27.514 12.187 32.505 1.00 20.30 305 TYR B CA 1
ATOM 5191 C C . TYR B 1 305 ? 27.694 13.346 33.476 1.00 19.47 305 TYR B C 1
ATOM 5192 O O . TYR B 1 305 ? 27.341 13.230 34.651 1.00 19.02 305 TYR B O 1
ATOM 5201 N N . ASP B 1 306 ? 28.257 14.454 32.998 1.00 19.02 306 ASP B N 1
ATOM 5202 C CA . ASP B 1 306 ? 28.431 15.642 33.833 1.00 18.73 306 ASP B CA 1
ATOM 5203 C C . ASP B 1 306 ? 27.021 16.256 33.977 1.00 20.10 306 ASP B C 1
ATOM 5204 O O . ASP B 1 306 ? 26.635 16.713 35.052 1.00 20.55 306 ASP B O 1
ATOM 5209 N N . ALA B 1 307 ? 26.258 16.238 32.883 1.00 20.94 307 ALA B N 1
ATOM 5210 C CA . ALA B 1 307 ? 24.885 16.764 32.827 1.00 23.65 307 ALA B CA 1
ATOM 5211 C C . ALA B 1 307 ? 23.970 16.005 33.772 1.00 25.28 307 ALA B C 1
ATOM 5212 O O . ALA B 1 307 ? 23.153 16.591 34.468 1.00 25.30 307 ALA B O 1
ATOM 5214 N N . VAL B 1 308 ? 24.109 14.686 33.758 1.00 25.70 308 VAL B N 1
ATOM 5215 C CA . VAL B 1 308 ? 23.342 13.783 34.608 1.00 27.18 308 VAL B CA 1
ATOM 5216 C C . VAL B 1 308 ? 23.676 14.066 36.077 1.00 29.82 308 VAL B C 1
ATOM 5217 O O . VAL B 1 308 ? 22.843 13.882 36.972 1.00 29.89 308 VAL B O 1
ATOM 5221 N N . TYR B 1 309 ? 24.907 14.513 36.312 1.00 31.01 309 TYR B N 1
ATOM 5222 C CA . TYR B 1 309 ? 25.374 14.836 37.652 1.00 31.78 309 TYR B CA 1
ATOM 5223 C C . TYR B 1 309 ? 24.679 16.108 38.137 1.00 31.26 309 TYR B C 1
ATOM 5224 O O . TYR B 1 309 ? 24.193 16.171 39.262 1.00 33.40 309 TYR B O 1
ATOM 5233 N N . GLU B 1 310 ? 24.628 17.116 37.275 1.00 30.57 310 GLU B N 1
ATOM 5234 C CA . GLU B 1 310 ? 23.994 18.384 37.614 1.00 28.58 310 GLU B CA 1
ATOM 5235 C C . GLU B 1 310 ? 22.502 18.201 37.819 1.00 28.94 310 GLU B C 1
ATOM 5236 O O . GLU B 1 310 ? 21.841 19.048 38.409 1.00 29.47 310 GLU B O 1
ATOM 5242 N N . THR B 1 311 ? 21.965 17.103 37.305 1.00 28.37 311 THR B N 1
ATOM 5243 C CA . THR B 1 311 ? 20.537 16.833 37.434 1.00 27.13 311 THR B CA 1
ATOM 5244 C C . THR B 1 311 ? 20.275 16.079 38.733 1.00 26.00 311 THR B C 1
ATOM 5245 O O . THR B 1 311 ? 19.306 16.364 39.441 1.00 25.14 311 THR B O 1
ATOM 5249 N N . LEU B 1 312 ? 21.162 15.139 39.055 1.00 25.28 312 LEU B N 1
ATOM 5250 C CA . LEU B 1 312 ? 21.033 14.331 40.272 1.00 27.47 312 LEU B CA 1
ATOM 5251 C C . LEU B 1 312 ? 21.551 14.988 41.546 1.00 29.08 312 LEU B C 1
ATOM 5252 O O . LEU B 1 312 ? 20.935 14.878 42.607 1.00 30.44 312 LEU B O 1
ATOM 5257 N N . LYS B 1 313 ? 22.692 15.656 41.446 1.00 29.77 313 LYS B N 1
ATOM 5258 C CA . LYS B 1 313 ? 23.292 16.296 42.601 1.00 30.70 313 LYS B CA 1
ATOM 5259 C C . LYS B 1 313 ? 22.918 17.770 42.746 1.00 31.02 313 LYS B C 1
ATOM 5260 O O . LYS B 1 313 ? 23.099 18.359 43.813 1.00 30.96 313 LYS B O 1
ATOM 5266 N N . ASN B 1 314 ? 22.379 18.366 41.690 1.00 30.20 314 ASN B N 1
ATOM 5267 C CA . ASN B 1 314 ? 22.027 19.778 41.753 1.00 31.33 314 ASN B CA 1
ATOM 5268 C C . ASN B 1 314 ? 20.611 20.149 41.324 1.00 31.76 314 ASN B C 1
ATOM 5269 O O . ASN B 1 314 ? 20.264 21.327 41.311 1.00 33.93 314 ASN B O 1
ATOM 5274 N N . GLY B 1 315 ? 19.799 19.155 40.975 1.00 31.01 315 GLY B N 1
ATOM 5275 C CA . GLY B 1 315 ? 18.429 19.423 40.566 1.00 29.97 315 GLY B CA 1
ATOM 5276 C C . GLY B 1 315 ? 18.290 20.205 39.270 1.00 28.58 315 GLY B C 1
ATOM 5277 O O . GLY B 1 315 ? 17.262 20.851 39.027 1.00 28.36 315 GLY B O 1
ATOM 5278 N N . ALA B 1 316 ? 19.324 20.154 38.436 1.00 29.13 316 ALA B N 1
ATOM 5279 C CA . ALA B 1 316 ? 19.315 20.847 37.152 1.00 29.16 316 ALA B CA 1
ATOM 5280 C C . ALA B 1 316 ? 18.442 20.125 36.123 1.00 27.89 316 ALA B C 1
ATOM 5281 O O . ALA B 1 316 ? 18.061 18.964 36.307 1.00 28.37 316 ALA B O 1
ATOM 5283 N N . PRO B 1 317 ? 18.097 20.815 35.028 1.00 27.55 317 PRO B N 1
ATOM 5284 C CA . PRO B 1 317 ? 17.271 20.189 33.995 1.00 26.72 317 PRO B CA 1
ATOM 5285 C C . PRO B 1 317 ? 18.038 19.040 33.340 1.00 25.48 317 PRO B C 1
ATOM 5286 O O . PRO B 1 317 ? 19.239 19.158 33.095 1.00 23.65 317 PRO B O 1
ATOM 5290 N N . GLN B 1 318 ? 17.345 17.935 33.066 1.00 25.48 318 GLN B N 1
ATOM 5291 C CA . GLN B 1 318 ? 17.955 16.761 32.440 1.00 25.81 318 GLN B CA 1
ATOM 5292 C C . GLN B 1 318 ? 18.109 16.960 30.933 1.00 26.78 318 GLN B C 1
ATOM 5293 O O . GLN B 1 318 ? 17.177 17.392 30.260 1.00 26.62 318 GLN B O 1
ATOM 5299 N N . LEU B 1 319 ? 19.290 16.631 30.419 1.00 26.10 319 LEU B N 1
ATOM 5300 C CA . LEU B 1 319 ? 19.618 16.768 28.995 1.00 24.63 319 LEU B CA 1
ATOM 5301 C C . LEU B 1 319 ? 18.514 16.329 28.028 1.00 22.88 319 LEU B C 1
ATOM 5302 O O . LEU B 1 319 ? 17.914 17.149 27.337 1.00 20.93 319 LEU B O 1
ATOM 5307 N N . VAL B 1 320 ? 18.266 15.024 27.976 1.00 21.85 320 VAL B N 1
ATOM 5308 C CA . VAL B 1 320 ? 17.258 14.446 27.094 1.00 19.99 320 VAL B CA 1
ATOM 5309 C C . VAL B 1 320 ? 15.893 14.514 27.756 1.00 19.69 320 VAL B C 1
ATOM 5310 O O . VAL B 1 320 ? 15.658 13.861 28.773 1.00 22.15 320 VAL B O 1
ATOM 5314 N N . THR B 1 321 ? 14.990 15.298 27.175 1.00 17.99 321 THR B N 1
ATOM 5315 C CA . THR B 1 321 ? 13.639 15.452 27.717 1.00 17.14 321 THR B CA 1
ATOM 5316 C C . THR B 1 321 ? 12.672 14.398 27.151 1.00 19.05 321 THR B C 1
ATOM 5317 O O . THR B 1 321 ? 12.941 13.786 26.116 1.00 21.51 321 THR B O 1
ATOM 5321 N N . LYS B 1 322 ? 11.553 14.189 27.838 1.00 19.80 322 LYS B N 1
ATOM 5322 C CA . LYS B 1 322 ? 10.534 13.229 27.419 1.00 20.74 322 LYS B CA 1
ATOM 5323 C C . LYS B 1 322 ? 10.088 13.574 25.996 1.00 22.75 322 LYS B C 1
ATOM 5324 O O . LYS B 1 322 ? 9.846 12.687 25.178 1.00 24.79 322 LYS B O 1
ATOM 5330 N N . GLU B 1 323 ? 9.982 14.873 25.719 1.00 21.39 323 GLU B N 1
ATOM 5331 C CA . GLU B 1 323 ? 9.580 15.390 24.408 1.00 21.28 323 GLU B CA 1
ATOM 5332 C C . GLU B 1 323 ? 10.612 15.083 23.326 1.00 21.88 323 GLU B C 1
ATOM 5333 O O . GLU B 1 323 ? 10.272 14.595 22.250 1.00 19.17 323 GLU B O 1
ATOM 5339 N N . GLN B 1 324 ? 11.871 15.403 23.607 1.00 21.69 324 GLN B N 1
ATOM 5340 C CA . GLN B 1 324 ? 12.947 15.140 22.663 1.00 22.95 324 GLN B CA 1
ATOM 5341 C C . GLN B 1 324 ? 13.050 13.641 22.379 1.00 24.01 324 GLN B C 1
ATOM 5342 O O . GLN B 1 324 ? 13.096 13.212 21.223 1.00 25.15 324 GLN B O 1
ATOM 5348 N N . ALA B 1 325 ? 13.085 12.843 23.437 1.00 23.25 325 ALA B N 1
ATOM 5349 C CA . ALA B 1 325 ? 13.200 11.405 23.271 1.00 23.59 325 ALA B CA 1
ATOM 5350 C C . ALA B 1 325 ? 12.009 10.815 22.515 1.00 24.03 325 ALA B C 1
ATOM 5351 O O . ALA B 1 325 ? 12.184 10.089 21.539 1.00 25.78 325 ALA B O 1
ATOM 5353 N N . LEU B 1 326 ? 10.800 11.143 22.953 1.00 23.01 326 LEU B N 1
ATOM 5354 C CA . LEU B 1 326 ? 9.599 10.629 22.319 1.00 22.12 326 LEU B CA 1
ATOM 5355 C C . LEU B 1 326 ? 9.399 11.058 20.869 1.00 22.00 326 LEU B C 1
ATOM 5356 O O . LEU B 1 326 ? 8.959 10.255 20.044 1.00 20.45 326 LEU B O 1
ATOM 5361 N N . THR B 1 327 ? 9.717 12.312 20.549 1.00 24.02 327 THR B N 1
ATOM 5362 C CA . THR B 1 327 ? 9.565 12.821 19.179 1.00 23.93 327 THR B CA 1
ATOM 5363 C C . THR B 1 327 ? 10.535 12.130 18.224 1.00 23.76 327 THR B C 1
ATOM 5364 O O . THR B 1 327 ? 10.207 11.849 17.074 1.00 25.00 327 THR B O 1
ATOM 5368 N N . ASN B 1 328 ? 11.738 11.866 18.706 1.00 23.44 328 ASN B N 1
ATOM 5369 C CA . ASN B 1 328 ? 12.746 11.196 17.902 1.00 23.63 328 ASN B CA 1
ATOM 5370 C C . ASN B 1 328 ? 12.236 9.812 17.489 1.00 23.56 328 ASN B C 1
ATOM 5371 O O . ASN B 1 328 ? 12.362 9.402 16.331 1.00 23.30 328 ASN B O 1
ATOM 5376 N N . ILE B 1 329 ? 11.651 9.103 18.447 1.00 24.02 329 ILE B N 1
ATOM 5377 C CA . ILE B 1 329 ? 11.117 7.769 18.206 1.00 22.94 329 ILE B CA 1
ATOM 5378 C C . ILE B 1 329 ? 9.837 7.793 17.375 1.00 21.56 329 ILE B C 1
ATOM 5379 O O . ILE B 1 329 ? 9.520 6.811 16.713 1.00 21.87 329 ILE B O 1
ATOM 5384 N N . GLU B 1 330 ? 9.099 8.903 17.406 1.00 21.21 330 GLU B N 1
ATOM 5385 C CA . GLU B 1 330 ? 7.872 9.014 16.618 1.00 20.46 330 GLU B CA 1
ATOM 5386 C C . GLU B 1 330 ? 8.236 9.110 15.133 1.00 21.95 330 GLU B C 1
ATOM 5387 O O . GLU B 1 330 ? 7.659 8.416 14.293 1.00 24.14 330 GLU B O 1
ATOM 5393 N N . ILE B 1 331 ? 9.206 9.974 14.830 1.00 20.08 331 ILE B N 1
ATOM 5394 C CA . ILE B 1 331 ? 9.673 10.210 13.461 1.00 21.06 331 ILE B CA 1
ATOM 5395 C C . ILE B 1 331 ? 10.467 9.043 12.872 1.00 22.29 331 ILE B C 1
ATOM 5396 O O . ILE B 1 331 ? 10.437 8.805 11.659 1.00 20.16 331 ILE B O 1
ATOM 5401 N N . LEU B 1 332 ? 11.200 8.349 13.737 1.00 23.32 332 LEU B N 1
ATOM 5402 C CA . LEU B 1 332 ? 12.006 7.209 13.342 1.00 25.05 332 LEU B CA 1
ATOM 5403 C C . LEU B 1 332 ? 11.051 6.122 12.843 1.00 25.74 332 LEU B C 1
ATOM 5404 O O . LEU B 1 332 ? 11.218 5.587 11.739 1.00 26.92 332 LEU B O 1
ATOM 5409 N N . GLU B 1 333 ? 10.038 5.817 13.649 1.00 26.28 333 GLU B N 1
ATOM 5410 C CA . GLU B 1 333 ? 9.052 4.808 13.290 1.00 27.15 333 GLU B CA 1
ATOM 5411 C C . GLU B 1 333 ? 8.121 5.252 12.170 1.00 27.38 333 GLU B C 1
ATOM 5412 O O . GLU B 1 333 ? 7.766 4.452 11.307 1.00 27.17 333 GLU B O 1
ATOM 5418 N N . ALA B 1 334 ? 7.727 6.524 12.190 1.00 25.46 334 ALA B N 1
ATOM 5419 C CA . ALA B 1 334 ? 6.833 7.089 11.183 1.00 25.20 334 ALA B CA 1
ATOM 5420 C C . ALA B 1 334 ? 7.412 7.054 9.764 1.00 25.99 334 ALA B C 1
ATOM 5421 O O . ALA B 1 334 ? 6.673 7.163 8.783 1.00 25.41 334 ALA B O 1
ATOM 5423 N N . GLY B 1 335 ? 8.729 6.897 9.655 1.00 26.33 335 GLY B N 1
ATOM 5424 C CA . GLY B 1 335 ? 9.360 6.844 8.347 1.00 26.40 335 GLY B CA 1
ATOM 5425 C C . GLY B 1 335 ? 9.132 5.530 7.615 1.00 26.16 335 GLY B C 1
ATOM 5426 O O . GLY B 1 335 ? 9.217 5.462 6.385 1.00 25.68 335 GLY B O 1
ATOM 5427 N N . PHE B 1 336 ? 8.839 4.484 8.381 1.00 26.50 336 PHE B N 1
ATOM 5428 C CA . PHE B 1 336 ? 8.597 3.161 7.827 1.00 27.06 336 PHE B CA 1
ATOM 5429 C C . PHE B 1 336 ? 7.122 2.772 7.915 1.00 27.52 336 PHE B C 1
ATOM 5430 O O . PHE B 1 336 ? 6.794 1.592 7.997 1.00 27.92 336 PHE B O 1
ATOM 5438 N N . LEU B 1 337 ? 6.234 3.758 7.893 1.00 27.41 337 LEU B N 1
ATOM 5439 C CA . LEU B 1 337 ? 4.801 3.486 7.977 1.00 26.64 337 LEU B CA 1
ATOM 5440 C C . LEU B 1 337 ? 4.232 3.344 6.579 1.00 25.67 337 LEU B C 1
ATOM 5441 O O . LEU B 1 337 ? 3.174 2.760 6.372 1.00 26.59 337 LEU B O 1
ATOM 5446 N N . ASN B 1 338 ? 4.957 3.887 5.615 1.00 25.08 338 ASN B N 1
ATOM 5447 C CA . ASN B 1 338 ? 4.548 3.832 4.224 1.00 22.90 338 ASN B CA 1
ATOM 5448 C C . ASN B 1 338 ? 5.790 3.830 3.352 1.00 21.11 338 ASN B C 1
ATOM 5449 O O . ASN B 1 338 ? 6.870 4.196 3.811 1.00 18.47 338 ASN B O 1
ATOM 5454 N N . PRO B 1 339 ? 5.652 3.414 2.080 1.00 20.51 339 PRO B N 1
ATOM 5455 C CA . PRO B 1 339 ? 6.767 3.358 1.122 1.00 19.31 339 PRO B CA 1
ATOM 5456 C C . PRO B 1 339 ? 7.417 4.716 0.823 1.00 20.17 339 PRO B C 1
ATOM 5457 O O . PRO B 1 339 ? 6.732 5.730 0.697 1.00 21.21 339 PRO B O 1
ATOM 5461 N N . SER B 1 340 ? 8.745 4.717 0.710 1.00 21.36 340 SER B N 1
ATOM 5462 C CA . SER B 1 340 ? 9.516 5.926 0.436 1.00 21.94 340 SER B CA 1
ATOM 5463 C C . SER B 1 340 ? 9.511 6.272 -1.059 1.00 22.07 340 SER B C 1
ATOM 5464 O O . SER B 1 340 ? 9.492 5.386 -1.912 1.00 22.20 340 SER B O 1
ATOM 5467 N N . PRO B 1 341 ? 9.506 7.576 -1.390 1.00 22.43 341 PRO B N 1
ATOM 5468 C CA . PRO B 1 341 ? 9.502 8.696 -0.435 1.00 22.33 341 PRO B CA 1
ATOM 5469 C C . PRO B 1 341 ? 8.114 9.014 0.126 1.00 22.44 341 PRO B C 1
ATOM 5470 O O . PRO B 1 341 ? 7.098 8.759 -0.523 1.00 18.76 341 PRO B O 1
ATOM 5474 N N . SER B 1 342 ? 8.071 9.561 1.339 1.00 22.38 342 SER B N 1
ATOM 5475 C CA . SER B 1 342 ? 6.791 9.902 1.953 1.00 23.42 342 SER B CA 1
ATOM 5476 C C . SER B 1 342 ? 6.831 11.207 2.737 1.00 23.78 342 SER B C 1
ATOM 5477 O O . SER B 1 342 ? 7.893 11.756 3.006 1.00 21.92 342 SER B O 1
ATOM 5480 N N . VAL B 1 343 ? 5.647 11.707 3.069 1.00 26.15 343 VAL B N 1
ATOM 5481 C CA . VAL B 1 343 ? 5.481 12.949 3.821 1.00 28.84 343 VAL B CA 1
ATOM 5482 C C . VAL B 1 343 ? 4.729 12.591 5.110 1.00 28.65 343 VAL B C 1
ATOM 5483 O O . VAL B 1 343 ? 3.741 11.850 5.063 1.00 27.51 343 VAL B O 1
ATOM 5487 N N . TYR B 1 344 ? 5.196 13.099 6.252 1.00 29.38 344 TYR B N 1
ATOM 5488 C CA . TYR B 1 344 ? 4.553 12.807 7.534 1.00 29.06 344 TYR B CA 1
ATOM 5489 C C . TYR B 1 344 ? 4.177 14.060 8.328 1.00 29.67 344 TYR B C 1
ATOM 5490 O O . TYR B 1 344 ? 4.920 15.043 8.344 1.00 30.58 344 TYR B O 1
ATOM 5499 N N . HIS B 1 345 ? 3.022 14.026 8.988 1.00 31.04 345 HIS B N 1
ATOM 5500 C CA . HIS B 1 345 ? 2.588 15.165 9.791 1.00 32.58 345 HIS B CA 1
ATOM 5501 C C . HIS B 1 345 ? 2.502 14.890 11.275 1.00 33.06 345 HIS B C 1
ATOM 5502 O O . HIS B 1 345 ? 1.743 14.041 11.724 1.00 33.12 345 HIS B O 1
ATOM 5509 N N . LEU B 1 346 ? 3.304 15.645 12.018 1.00 35.89 346 LEU B N 1
ATOM 5510 C CA . LEU B 1 346 ? 3.393 15.560 13.471 1.00 38.81 346 LEU B CA 1
ATOM 5511 C C . LEU B 1 346 ? 2.158 16.139 14.162 1.00 40.60 346 LEU B C 1
ATOM 5512 O O . LEU B 1 346 ? 1.360 16.857 13.555 1.00 39.71 346 LEU B O 1
ATOM 5517 N N . LYS B 1 347 ? 2.044 15.832 15.451 1.00 42.62 347 LYS B N 1
ATOM 5518 C CA . LYS B 1 347 ? 0.942 16.269 16.304 1.00 45.49 347 LYS B CA 1
ATOM 5519 C C . LYS B 1 347 ? 1.353 17.502 17.139 1.00 45.74 347 LYS B C 1
ATOM 5520 O O . LYS B 1 347 ? 2.203 18.296 16.717 1.00 45.89 347 LYS B O 1
ATOM 5526 N N . GLU B 1 348 ? 0.742 17.642 18.318 1.00 46.15 348 GLU B N 1
ATOM 5527 C CA . GLU B 1 348 ? 1.001 18.739 19.257 1.00 45.40 348 GLU B CA 1
ATOM 5528 C C . GLU B 1 348 ? 1.467 20.028 18.597 1.00 44.64 348 GLU B C 1
ATOM 5529 O O . GLU B 1 348 ? 2.416 20.642 19.131 1.00 44.14 348 GLU B O 1
#

Radius of gyration: 30.33 Å; Cα contacts (8 Å, |Δi|>4): 1430; chains: 2; bounding box: 48×66×96 Å

InterPro domains:
  IPR000683 Gfo/Idh/MocA-like oxidoreductase, N-terminal [PF01408] (4-121)
  IPR004104 Gfo/Idh/MocA-like oxidoreductase, C-terminal [PF02894] (135-336)
  IPR036291 NAD(P)-binding domain superfamily [SSF51735] (2-197)
  IPR051317 Gfo/Idh/MocA family oxidoreductases [PTHR43708] (2-336)

Foldseek 3Di:
DAEEEAADDVQCVQQPVVLCVDPLHYYAEYEDLDDDCVSCVVVVVVVHHYDPDVVVVLLPPRHAEYEYDDDQACQLVVLVSNLVSLHAYEYEPPNDPALVSLVVSVVSCVVSVYHYYQQLLLLKLLNVLLVCVVVQQQPAWQEKEAEDEAQAPPPFAAADDLCPACCNVPVLNCLVCLSPPFAFKKWKAFAPPHHGRTHTQWIWMWGHHPNRYIYIYIYYHNDPDDAFNMWIHHNFWIKGAHDTFCLPVVSVVVQVVHPPRQFDDLSFIWIWGQDPVRHIDIDGRRGDRGDSSVLVVQVSCCVPVVPPRSNDSRSSSSSSCVSVVNPPDPPRDMGGGPD/DAEEEADDDPCCVFQPVVLCVDPLHDYAEYEDLDDDCVVCVVVVVVRYYYYPDPCVVLQDPRHAEYEYDDDAVCLQVVLVSSLVSRHAYEYEPPNDPALVSLLVSCVSCVVSVYHYYQQLLLQKLVVVLLVDVVVQQQPAWQEKEAEDEAQAPPPQAAADDQCPACCNVPVLNCLVCLSPPAAFKKWKAWADPPHGRGHTQWIWMWGHHPNRHIYTYIYYHRDPDDAFNMWIHHNFWIKTAHDTFCLRVQSVVVHCVHPCHQFDDVSFIWIWGADPVRRTDIDGRGGDGGDSSVLVVQVSCCVVPVDDHSQDSRSSSSSSVVSVVCPPDDPGGMGGDDD

CATH classification: 3.40.50.720 (+1 more: 3.30.360.10)

Secondary structure (DSSP, 8-state):
-B--EE--SHHIIIIITTT---TTB---EEE-TT--HHHHHHHHTTT-EEES-THHHHS-TT--EEEE-S-GGGHHHHHHHHHHTT-EEEEPSPS-SSHHHHHHHHHHHHHTT------GGGG-HHHH--HHHHHTTT-SEEEEEEE---B-TTS--S---GGGSHIIIIITT----TTT---SEEEE-EE-SSSTTSPP-EEEEEEEETTTEEEEEEE-SB-SSPPPSEEEEESSEEEEE-S---HHHHHTTT---STTTTPPP---EEEEEE-TTS-EEEEEE-PPPP-TTHHHHHHHHHHHH----SS-HHHHHHHHHHHHHTTTSPSSEEEE---/-B--EE--STTIIIIITTT---TTB---EEE-TT--HHHHHHHHTTT-EEES-HHHHHH-SS--EEEE-S-GGGHHHHHHHHHHTT-EEEEPSPS-SSHHHHHHHHHHHHHHT------GGGG-HHHH--HHHHHTTTSSEEEEEEE---B-TT-------GGGSHIIIIITT----TTT---SEEEEEEE-SSSTTSS--EEEEEEEETTTEEEEEEEESB-SS---SEEEEESSEEEEE-S---HHHHHTTT---STTTTPPP---EEEEEE-TTS-EEEEEEPPPPP-TTHHHHHHHHHHTT-PPPSS-HHHHHHHHHHHHHTTSSPSSEEEE---

B-factor: mean 28.12, std 10.08, range [8.52, 58.08]